Protein 5YLY (pdb70)

Foldseek 3Di:
DAQADQVDWGKWFFADWADPDPFKIKTKTFGPAQAHFNPAFQLWWKKKWDDDPDIDIDIFQFLDHRVGGGITITIDGFFDACPDPVHNRTDDVSVVVVPDDGGDIIIMHDGDAQWGQDDAQKIGGNNDIDGAQEEEEEEEQSQCNSVSSNLCVQQVDPPHQRAYFYEYEYAEPVRDPPVVVVVVSCVVCVVRYDYAYEHADYDPPDPGHYRAAALVNCVVGHDQDDPRYAYEYGYDVCSCVPRNVVNNVVSVDDPPPRYYYD/DDAQADQVDWGKWFFADWADPDPFKIKTKTFGPAQQHFHPAFQLWWKKKWDFDQDPVRHTDIDIDIFHFLDHRVGGGITMTIDGFQDACPDPVHNRGDDVSVVVVPDDGGDIIIMHDGDAQWGQHDAQKIGGNNDIDGAQEEEEEEEQSQCNSVSSNLCVQQVDPPHQRAYFYEYEYQEPVRDPPVVVVVVSCVVCVVRYDYAYEHQDYDPPDPGHYRAAALVNCVVGHDQDDVRYAYEYGYDPCSCVPRNVVNNVVSVDDPPPRYYYD

Nearest PDB structures (foldseek):
  5yly-assembly1_A  TM=1.004E+00  e=1.404E-59  Ulva prolifera
  5yly-assembly2_B  TM=1.003E+00  e=2.169E-58  Ulva prolifera
  7w3o-assembly2_B  TM=9.730E-01  e=1.942E-35  Homo sapiens
  1qx4-assembly1_B  TM=9.289E-01  e=1.158E-34  Rattus norvegicus
  7w3o-assembly5_E  TM=9.374E-01  e=2.714E-33  Homo sapiens

InterPro domains:
  IPR000572 Oxidoreductase, molybdopterin-binding domain [PF00174] (93-272)
  IPR001199 Cytochrome b5-like heme/steroid binding domain [PF00173] (488-558)
  IPR001199 Cytochrome b5-like heme/steroid binding domain [PR00363] (509-519)
  IPR001199 Cytochrome b5-like heme/steroid binding domain [PR00363] (519-533)
  IPR001199 Cytochrome b5-like heme/steroid binding domain [PR00363] (534-541)
  IPR001199 Cytochrome b5-like heme/steroid binding domain [PR00363] (546-558)
  IPR001199 Cytochrome b5-like heme/steroid binding domain [PS50255] (484-559)
  IPR001199 Cytochrome b5-like heme/steroid binding domain [SM01117] (487-559)
  IPR001433 Oxidoreductase FAD/NAD(P)-binding [PF00175] (738-845)
  IPR001709 Flavoprotein pyridine nucleotide cytochrome reductase [PR00371] (518-528)
  IPR001709 Flavoprotein pyridine nucleotide cytochrome reductase [PR00371] (659-666)
  IPR001709 Flavoprotein pyridine nucleotide cytochrome reductase [PR00371] (737-756)
  IPR001709 Flavoprotein pyridine nucleotide cytochrome reductase [PR00371] (775-786)
  IPR005066 Moybdenum cofactor oxidoreductase, dimerisation [PF03404] (301-429)
  IPR008333 Flavoprotein pyridine nucleotide cytochrome reductase-like, FAD-binding domain [PF00970] (607-718)
  IPR008335 Eukaryotic molybdopterin oxidoreductase [PR00407] (59-73)
  IPR008335 Eukaryotic molybdopterin oxidoreductase [PR00407] (81-97)
  IPR008335 Eukaryotic molybdopterin oxidoreductase [PR00407] (133-144)
  IPR008335 Eukaryotic molybdopterin oxidoreductase [PR00407] (144-156)
  IPR008335 Eukaryotic molybdopterin oxidoreductase [PR00407] (159-174)

GO terms:
  GO:0071949 FAD binding (F, IDA)
  GO:0042126 nitrate metabolic process (P, IEP)
  GO:0008940 nitrate reductase activity (F, IDA)
  GO:0071250 cellular response to nitrite (P, IEP)
  GO:0009703 nitrate reductase (NADH) activity (F, EXP)
  GO:0042126 nitrate metabolic process (P, IC)

Solvent-accessible surface area: 26315 Å² total; per-residue (Å²): 125,65,0,8,48,79,181,122,59,37,66,2,70,0,48,2,62,6,127,68,49,139,23,10,3,8,0,9,0,3,18,112,102,118,123,8,56,0,13,2,34,25,4,46,33,0,37,0,61,48,92,43,182,122,78,4,92,104,57,37,9,1,14,16,16,58,123,23,135,8,28,0,10,0,13,5,21,5,114,76,37,133,116,72,124,164,126,76,157,23,18,106,2,8,52,26,0,37,77,8,113,36,40,54,57,2,47,1,55,0,33,51,32,59,2,40,13,49,129,58,17,11,15,75,6,131,202,118,112,47,133,5,151,43,0,0,0,0,0,1,25,70,5,0,11,18,0,19,10,0,0,62,32,0,6,91,48,138,90,4,153,6,56,0,35,0,0,0,7,8,111,29,57,88,38,16,7,18,67,102,61,0,66,56,26,24,175,74,50,84,128,39,3,122,20,40,0,1,0,65,176,61,82,148,74,29,189,67,12,66,26,168,8,72,54,89,5,0,78,139,9,13,22,118,80,96,117,23,3,6,0,0,0,24,20,66,108,78,46,9,134,140,18,0,12,57,16,0,86,137,4,42,6,95,125,46,61,20,1,4,65,58,131,82,65,1,7,50,79,178,120,59,44,67,3,71,0,104,73,68,78,135,86,52,137,24,10,3,24,0,53,0,5,19,111,102,117,112,13,37,0,14,2,35,26,5,46,32,0,38,0,72,53,124,33,100,48,104,156,52,84,130,45,78,4,84,102,57,38,9,1,14,17,15,57,124,27,98,9,54,0,10,1,12,6,20,4,113,76,36,134,115,70,121,163,126,78,142,22,18,100,2,8,53,26,0,37,76,6,116,92,38,54,57,2,62,0,54,0,32,51,33,60,2,40,12,44,127,55,17,11,15,74,6,120,164,85,110,46,130,5,138,40,0,0,0,0,0,3,25,71,5,0,11,17,0,19,11,0,0,61,36,0,0,71,44,35,76,2,94,5,56,0,35,1,0,0,13,9,92,38,52,83,36,18,6,17,69,103,73,0,67,57,23,22,166,41,12,51,83,13,3,121,20,33,0,2,0,55,142,61,78,150,73,31,190,71,13,69,27,164,7,72,54,77,5,0,76,137,12,12,23,121,82,95,110,22,2,5,0,0,0,23,20,72,106,80,31,11,145,135,11,0,15,56,14,0,87,138,2,42,6,97,132,44,71,20,1,4,64,60

Sequence (531 aa):
APFLNPKKQKAAELKEKIKISHDVTLFRFGLEHDEQLLGLPTGKHMMLIRKKVTEVVMMRAYTPTTANETRGHFDLVVKIYKANVHPKFPEGGKFSQILEALEVGDTVEVKGPIGHFHYDRPGHYKNHKLESEVKRRINMIAGGTGLTPMYQVMKAILSNPSDLTEIRLLYANQTEADILLRPELEALAKSHPDRVKIHYTVDRPTPGWKYSSGFIDLDMCERALFRYEPGTISVLCGPPPMLKFACHPNLEKMGFEKGVTSIEFDAPFLNPKKQKAAELKEKIKISHDVTLFRFGLEHDEQLLGLPTGKHMMLIRKKVTNAEGDEEVVMMRAYTPTTANETRGHFDLVVKIYKANVHPKFPEGGKFSQILEALEVGDTVEVKGPIGHHFHYDRPGHYKNHKLESEEVKRRINMIAGGTGLTPMYQVMKAILSNPSDLTEIRLLYANQTEADILLRPELEALAKSHPDRVKIHYTVDRPTPGWKYSSGFIDLDMCERALFRYEPGTISVLCGPPPMLKFACHPNLEKMGFEKGVTSIEF

B-factor: mean 40.68, std 15.58, range [18.7, 134.4]

Organism: Ulva prolifera (NCBI:txid3117)

Secondary structure (DSSP, 8-state):
--S--TT--EEEEEEEEEEEETTEEEEEEE-SSTT------TT-EEEEEEE---EEEEEE--S--TTS-SEEEEEEE---TTTSSS-TT--HHHHHHHH--TT-EEEEEEEE-SEEEEETTEEEETTEEEE-SEEEEEEEGGGHHHHHHHHHHHHT-TT---EEEEEEEESSGGG-SSHHHHHHHHHHSTTTEEEEEEESS--TT--SEESS--HHHHHHHSPPP-TTEEEEEES-HHIIIIIIHHHHHHTT--BTTTEEE-/---S--TTS-EEEEEEEEEEEETTEEEEEEE-SSTT------TT-EEEEEEEEE-TTS-EEEEEEEE--S--TTS-SEEEEEEE---TTTSSS-TT--HHHHHHHH--TT-EEEEEEEE-SEEEEETTEEEETTEEEE-SEEEEEEEGGGHHHHHHHHHHHHT-TT---EEEEEEEESSGGG--SHHHHHHHHHHSTTTEEEEEEESS--TT--SEESS--HHHHHHHSPPP-TTEEEEEES-HHIIIIIIHHHHHHTT--BTTTEEE-

CATH classification: 2.40.30.10 (+1 more: 3.40.50.80)

Radius of gyration: 27.26 Å; Cα contacts (8 Å, |Δi|>4): 1209; chains: 2; bounding box: 74×64×66 Å

Structure (mmCIF, N/CA/C/O backbone):
data_5YLY
#
_entry.id   5YLY
#
_cell.length_a   50.050
_cell.length_b   96.220
_cell.length_c   68.190
_cell.angle_alpha   90.00
_cell.angle_beta   96.72
_cell.angle_gamma   90.00
#
_symmetry.space_group_name_H-M   'P 1 21 1'
#
loop_
_entity.id
_entity.type
_entity.pdbx_description
1 polymer 'Nitrate reductase'
2 non-polymer 'FLAVIN-ADENINE DINUCLEOTIDE'
3 water water
#
loop_
_atom_site.group_PDB
_atom_site.id
_atom_site.type_symbol
_atom_site.label_atom_id
_atom_site.label_alt_id
_atom_site.label_comp_id
_atom_site.label_asym_id
_atom_site.label_entity_id
_atom_site.label_seq_id
_atom_site.pdbx_PDB_ins_code
_atom_site.Cartn_x
_atom_site.Cartn_y
_atom_site.Cartn_z
_atom_site.occupancy
_atom_site.B_iso_or_equiv
_atom_site.auth_seq_id
_atom_site.auth_comp_id
_atom_site.auth_asym_id
_atom_site.auth_atom_id
_atom_site.pdbx_PDB_model_num
ATOM 1 N N . ALA A 1 25 ? -9.331 -24.603 33.692 1.00 49.14 596 ALA A N 1
ATOM 2 C CA . ALA A 1 25 ? -8.891 -23.806 34.838 1.00 47.93 596 ALA A CA 1
ATOM 3 C C . ALA A 1 25 ? -7.903 -22.720 34.368 1.00 49.32 596 ALA A C 1
ATOM 4 O O . ALA A 1 25 ? -6.877 -23.063 33.765 1.00 48.10 596 ALA A O 1
ATOM 6 N N . PRO A 1 26 ? -8.154 -21.427 34.674 1.00 43.94 597 PRO A N 1
ATOM 7 C CA . PRO A 1 26 ? -7.236 -20.380 34.183 1.00 41.63 597 PRO A CA 1
ATOM 8 C C . PRO A 1 26 ? -5.956 -20.275 35.002 1.00 44.49 597 PRO A C 1
ATOM 9 O O . PRO A 1 26 ? -5.916 -20.710 36.153 1.00 47.63 597 PRO A O 1
ATOM 13 N N . PHE A 1 27 ? -4.928 -19.669 34.415 1.00 37.40 598 PHE A N 1
ATOM 14 C CA . PHE A 1 27 ? -3.665 -19.406 35.085 1.00 35.69 598 PHE A CA 1
ATOM 15 C C . PHE A 1 27 ? -3.859 -18.360 36.190 1.00 40.94 598 PHE A C 1
ATOM 16 O O . PHE A 1 27 ? -3.456 -18.608 37.325 1.00 44.85 598 PHE A O 1
ATOM 24 N N . LEU A 1 28 ? -4.474 -17.207 35.872 1.00 35.01 599 LEU A N 1
ATOM 25 C CA . LEU A 1 28 ? -4.663 -16.144 36.858 1.00 34.10 599 LEU A CA 1
ATOM 26 C C . LEU A 1 28 ? -5.601 -16.514 37.996 1.00 39.75 599 LEU A C 1
ATOM 27 O O . LEU A 1 28 ? -6.710 -17.027 37.778 1.00 40.57 599 LEU A O 1
ATOM 32 N N . ASN A 1 29 ? -5.117 -16.268 39.220 1.00 36.51 600 ASN A N 1
ATOM 33 C CA . ASN A 1 29 ? -5.850 -16.536 40.458 1.00 38.46 600 ASN A CA 1
ATOM 34 C C . ASN A 1 29 ? -5.622 -15.318 41.345 1.00 40.77 600 ASN A C 1
ATOM 35 O O . ASN A 1 29 ? -4.489 -15.071 41.756 1.00 39.27 600 ASN A O 1
ATOM 40 N N . PRO A 1 30 ? -6.670 -14.502 41.580 1.00 38.98 601 PRO A N 1
ATOM 41 C CA . PRO A 1 30 ? -6.472 -13.244 42.315 1.00 40.15 601 PRO A CA 1
ATOM 42 C C . PRO A 1 30 ? -5.996 -13.399 43.762 1.00 45.72 601 PRO A C 1
ATOM 43 O O . PRO A 1 30 ? -5.562 -12.414 44.352 1.00 46.44 601 PRO A O 1
ATOM 47 N N . LYS A 1 31 ? -6.023 -14.627 44.302 1.00 41.97 602 LYS A N 1
ATOM 48 C CA . LYS A 1 31 ? -5.613 -14.916 45.677 1.00 44.89 602 LYS A CA 1
ATOM 49 C C . LYS A 1 31 ? -4.182 -15.428 45.719 1.00 50.36 602 LYS A C 1
ATOM 50 O O . LYS A 1 31 ? -3.664 -15.656 46.820 1.00 50.98 602 LYS A O 1
ATOM 56 N N . LYS A 1 32 ? -3.565 -15.687 44.533 1.00 45.40 603 LYS A N 1
ATOM 57 C CA . LYS A 1 32 ? -2.254 -16.312 44.496 1.00 44.34 603 LYS A CA 1
ATOM 58 C C . LYS A 1 32 ? -1.223 -15.624 43.619 1.00 44.06 603 LYS A C 1
ATOM 59 O O . LYS A 1 32 ? -1.558 -15.021 42.593 1.00 40.60 603 LYS A O 1
ATOM 65 N N . GLN A 1 33 ? 0.053 -15.764 44.034 1.00 40.85 604 GLN A N 1
ATOM 66 C CA . GLN A 1 33 ? 1.219 -15.325 43.260 1.00 38.68 604 GLN A CA 1
ATOM 67 C C . GLN A 1 33 ? 1.563 -16.575 42.461 1.00 43.03 604 GLN A C 1
ATOM 68 O O . GLN A 1 33 ? 1.812 -17.638 43.050 1.00 44.21 604 GLN A O 1
ATOM 74 N N . LYS A 1 34 ? 1.483 -16.482 41.130 1.00 37.81 605 LYS A N 1
ATOM 75 C CA . LYS A 1 34 ? 1.746 -17.653 40.296 1.00 37.24 605 LYS A CA 1
ATOM 76 C C . LYS A 1 34 ? 2.979 -17.459 39.470 1.00 37.31 605 LYS A C 1
ATOM 77 O O . LYS A 1 34 ? 3.122 -16.430 38.826 1.00 35.15 605 LYS A O 1
ATOM 83 N N . ALA A 1 35 ? 3.901 -18.410 39.553 1.00 34.81 606 ALA A N 1
ATOM 84 C CA . ALA A 1 35 ? 5.166 -18.315 38.825 1.00 33.58 606 ALA A CA 1
ATOM 85 C C . ALA A 1 35 ? 4.957 -18.436 37.304 1.00 34.62 606 ALA A C 1
ATOM 86 O O . ALA A 1 35 ? 4.126 -19.221 36.856 1.00 34.83 606 ALA A O 1
ATOM 88 N N . ALA A 1 36 ? 5.693 -17.647 36.525 1.00 29.88 607 ALA A N 1
ATOM 89 C CA . ALA A 1 36 ? 5.635 -17.714 35.059 1.00 28.65 607 ALA A CA 1
ATOM 90 C C . ALA A 1 36 ? 7.079 -17.665 34.593 1.00 33.75 607 ALA A C 1
ATOM 91 O O . ALA A 1 36 ? 7.837 -16.800 35.030 1.00 32.41 607 ALA A O 1
ATOM 93 N N . GLU A 1 37 ? 7.454 -18.583 33.704 1.00 30.80 608 GLU A N 1
ATOM 94 C CA . GLU A 1 37 ? 8.816 -18.684 33.218 1.00 29.78 608 GLU A CA 1
ATOM 95 C C . GLU A 1 37 ? 9.016 -17.943 31.917 1.00 28.68 608 GLU A C 1
ATOM 96 O O . GLU A 1 37 ? 8.203 -18.081 31.004 1.00 28.65 608 GLU A O 1
ATOM 102 N N . LEU A 1 38 ? 10.110 -17.199 31.809 1.00 24.81 609 LEU A N 1
ATOM 103 C CA . LEU A 1 38 ? 10.409 -16.475 30.579 1.00 23.96 609 LEU A CA 1
ATOM 104 C C . LEU A 1 38 ? 10.799 -17.470 29.483 1.00 26.02 609 LEU A C 1
ATOM 105 O O . LEU A 1 38 ? 11.753 -18.233 29.650 1.00 26.78 609 LEU A O 1
ATOM 110 N N . LYS A 1 39 ? 10.051 -17.455 28.369 1.00 22.86 610 LYS A N 1
ATOM 111 C CA . LYS A 1 39 ? 10.256 -18.337 27.212 1.00 23.01 610 LYS A CA 1
ATOM 112 C C . LYS A 1 39 ? 11.027 -17.670 26.074 1.00 25.27 610 LYS A C 1
ATOM 113 O O . LYS A 1 39 ? 11.775 -18.348 25.389 1.00 24.82 610 LYS A O 1
ATOM 119 N N . GLU A 1 40 ? 10.830 -16.351 25.850 1.00 23.48 611 GLU A N 1
ATOM 120 C CA . GLU A 1 40 ? 11.534 -15.600 24.810 1.00 21.64 611 GLU A CA 1
ATOM 121 C C . GLU A 1 40 ? 11.637 -14.177 25.251 1.00 23.41 611 GLU A C 1
ATOM 122 O O . GLU A 1 40 ? 10.733 -13.707 25.917 1.00 22.14 611 GLU A O 1
ATOM 128 N N . LYS A 1 41 ? 12.709 -13.478 24.830 1.00 21.82 612 LYS A N 1
ATOM 129 C CA . LYS A 1 41 ? 12.898 -12.053 25.153 1.00 22.41 612 LYS A CA 1
ATOM 130 C C . LYS A 1 41 ? 13.308 -11.444 23.829 1.00 24.26 612 LYS A C 1
ATOM 131 O O . LYS A 1 41 ? 14.391 -11.746 23.319 1.00 22.28 612 LYS A O 1
ATOM 137 N N . ILE A 1 42 ? 12.384 -10.695 23.191 1.00 21.44 613 ILE A N 1
ATOM 138 C CA . ILE A 1 42 ? 12.598 -10.212 21.828 1.00 21.24 613 ILE A CA 1
ATOM 139 C C . ILE A 1 42 ? 12.579 -8.679 21.718 1.00 25.44 613 ILE A C 1
ATOM 140 O O . ILE A 1 42 ? 11.593 -8.071 22.094 1.00 23.81 613 ILE A O 1
ATOM 145 N N . LYS A 1 43 ? 13.644 -8.089 21.217 1.00 25.83 614 LYS A N 1
ATOM 146 C CA . LYS A 1 43 ? 13.695 -6.631 21.085 1.00 25.62 614 LYS A CA 1
ATOM 147 C C . LYS A 1 43 ? 12.708 -6.138 20.046 1.00 29.08 614 LYS A C 1
ATOM 148 O O . LYS A 1 43 ? 12.671 -6.659 18.929 1.00 28.79 614 LYS A O 1
ATOM 154 N N . ILE A 1 44 ? 11.932 -5.113 20.406 1.00 25.85 615 ILE A N 1
ATOM 155 C CA . ILE A 1 44 ? 11.043 -4.457 19.439 1.00 25.54 615 ILE A CA 1
ATOM 156 C C . ILE A 1 44 ? 11.818 -3.267 18.889 1.00 30.05 615 ILE A C 1
ATOM 157 O O . ILE A 1 44 ? 11.818 -2.990 17.686 1.00 30.63 615 ILE A O 1
ATOM 162 N N . SER A 1 45 ? 12.449 -2.550 19.792 1.00 29.53 616 SER A N 1
ATOM 163 C CA . SER A 1 45 ? 13.306 -1.427 19.435 1.00 30.72 616 SER A CA 1
ATOM 164 C C . SER A 1 45 ? 14.390 -1.324 20.488 1.00 34.40 616 SER A C 1
ATOM 165 O O . SER A 1 45 ? 14.433 -2.183 21.377 1.00 31.76 616 SER A O 1
ATOM 168 N N . HIS A 1 46 ? 15.304 -0.324 20.384 1.00 33.27 617 HIS A N 1
ATOM 169 C CA . HIS A 1 46 ? 16.432 -0.201 21.314 1.00 34.27 617 HIS A CA 1
ATOM 170 C C . HIS A 1 46 ? 16.014 -0.166 22.786 1.00 36.12 617 HIS A C 1
ATOM 171 O O . HIS A 1 46 ? 16.772 -0.651 23.611 1.00 36.94 617 HIS A O 1
ATOM 178 N N . ASP A 1 47 ? 14.820 0.377 23.115 1.00 30.71 618 ASP A N 1
ATOM 179 C CA . ASP A 1 47 ? 14.376 0.450 24.513 1.00 28.60 618 ASP A CA 1
ATOM 180 C C . ASP A 1 47 ? 12.990 -0.127 24.759 1.00 28.65 618 ASP A C 1
ATOM 181 O O . ASP A 1 47 ? 12.360 0.226 25.768 1.00 27.73 618 ASP A O 1
ATOM 186 N N . VAL A 1 48 ? 12.483 -0.983 23.829 1.00 24.23 619 VAL A N 1
ATOM 187 C CA . VAL A 1 48 ? 11.204 -1.673 23.999 1.00 21.72 619 VAL A CA 1
ATOM 188 C C . VAL A 1 48 ? 11.480 -3.153 23.780 1.00 26.41 619 VAL A C 1
ATOM 189 O O . VAL A 1 48 ? 12.057 -3.523 22.746 1.00 25.73 619 VAL A O 1
ATOM 193 N N . THR A 1 49 ? 11.109 -3.980 24.765 1.00 22.60 620 THR A N 1
ATOM 194 C CA . THR A 1 49 ? 11.296 -5.429 24.685 1.00 21.36 620 THR A CA 1
ATOM 195 C C . THR A 1 49 ? 10.003 -6.152 24.881 1.00 23.90 620 THR A C 1
ATOM 196 O O . THR A 1 49 ? 9.187 -5.756 25.732 1.00 24.29 620 THR A O 1
ATOM 200 N N . LEU A 1 50 ? 9.816 -7.254 24.114 1.00 21.85 621 LEU A N 1
ATOM 201 C CA . LEU A 1 50 ? 8.663 -8.143 24.296 1.00 20.72 621 LEU A CA 1
ATOM 202 C C . LEU A 1 50 ? 9.152 -9.327 25.126 1.00 24.56 621 LEU A C 1
ATOM 203 O O . LEU A 1 50 ? 10.174 -9.947 24.792 1.00 23.75 621 LEU A O 1
ATOM 208 N N . PHE A 1 51 ? 8.459 -9.603 26.234 1.00 20.88 622 PHE A N 1
ATOM 209 C CA . PHE A 1 51 ? 8.788 -10.721 27.113 1.00 20.86 622 PHE A CA 1
ATOM 210 C C . PHE A 1 51 ? 7.679 -11.738 26.946 1.00 24.53 622 PHE A C 1
ATOM 211 O O . PHE A 1 51 ? 6.515 -11.413 27.185 1.00 22.62 622 PHE A O 1
ATOM 219 N N . ARG A 1 52 ? 8.033 -12.967 26.548 1.00 20.19 623 ARG A N 1
ATOM 220 C CA . ARG A 1 52 ? 7.019 -13.992 26.360 1.00 20.43 623 ARG A CA 1
ATOM 221 C C . ARG A 1 52 ? 7.122 -14.951 27.510 1.00 25.01 623 ARG A C 1
ATOM 222 O O . ARG A 1 52 ? 8.138 -15.637 27.640 1.00 25.14 623 ARG A O 1
ATOM 230 N N . PHE A 1 53 ? 6.100 -14.975 28.374 1.00 23.27 624 PHE A N 1
ATOM 231 C CA . PHE A 1 53 ? 6.091 -15.794 29.579 1.00 21.89 624 PHE A CA 1
ATOM 232 C C . PHE A 1 53 ? 5.186 -16.974 29.408 1.00 26.67 624 PHE A C 1
ATOM 233 O O . PHE A 1 53 ? 4.042 -16.819 28.987 1.00 24.81 624 PHE A O 1
ATOM 241 N N . GLY A 1 54 ? 5.678 -18.143 29.793 1.00 26.60 625 GLY A N 1
ATOM 242 C CA . GLY A 1 54 ? 4.869 -19.352 29.707 1.00 26.78 625 GLY A CA 1
ATOM 243 C C . GLY A 1 54 ? 3.928 -19.482 30.880 1.00 31.81 625 GLY A C 1
ATOM 244 O O . GLY A 1 54 ? 4.214 -18.989 31.973 1.00 31.73 625 GLY A O 1
ATOM 245 N N . LEU A 1 55 ? 2.775 -20.107 30.646 1.00 27.55 626 LEU A N 1
ATOM 246 C CA 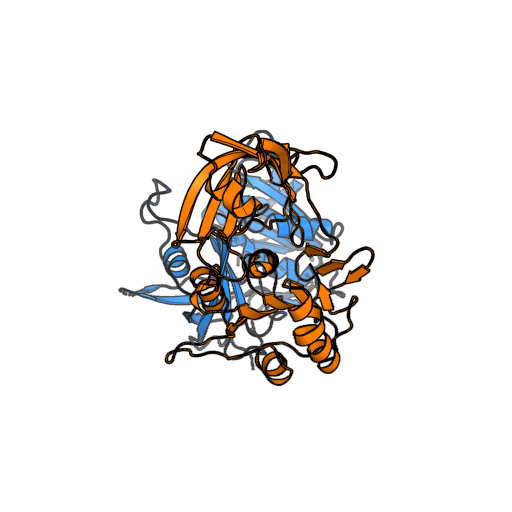. LEU A 1 55 ? 1.814 -20.419 31.706 1.00 28.07 626 LEU A CA 1
ATOM 247 C C . LEU A 1 55 ? 2.204 -21.781 32.312 1.00 33.12 626 LEU A C 1
ATOM 248 O O . LEU A 1 55 ? 3.326 -22.217 32.083 1.00 35.17 626 LEU A O 1
ATOM 253 N N . GLU A 1 56 ? 1.332 -22.425 33.110 1.00 31.91 627 GLU A N 1
ATOM 254 C CA . GLU A 1 56 ? 1.671 -23.704 33.757 1.00 34.55 627 GLU A CA 1
ATOM 255 C C . GLU A 1 56 ? 1.843 -24.818 32.732 1.00 41.50 627 GLU A C 1
ATOM 256 O O . GLU A 1 56 ? 2.621 -25.735 32.952 1.00 42.59 627 GLU A O 1
ATOM 262 N N . HIS A 1 57 ? 1.121 -24.713 31.597 1.00 37.28 628 HIS A N 1
ATOM 263 C CA . HIS A 1 57 ? 1.160 -25.659 30.487 1.00 35.95 628 HIS A CA 1
ATOM 264 C C . HIS A 1 57 ? 0.802 -24.932 29.200 1.00 37.98 628 HIS A C 1
ATOM 265 O O . HIS A 1 57 ? 0.163 -23.867 29.243 1.00 34.07 628 HIS A O 1
ATOM 272 N N . ASP A 1 58 ? 1.251 -25.445 28.065 1.00 37.06 629 ASP A N 1
ATOM 273 C CA . ASP A 1 58 ? 1.111 -24.697 26.814 1.00 36.54 629 ASP A CA 1
ATOM 274 C C . ASP A 1 58 ? -0.335 -24.625 26.232 1.00 40.81 629 ASP A C 1
ATOM 275 O O . ASP A 1 58 ? -0.529 -23.998 25.189 1.00 39.45 629 ASP A O 1
ATOM 280 N N . GLU A 1 59 ? -1.341 -25.204 26.911 1.00 40.65 630 GLU A N 1
ATOM 281 C CA . GLU A 1 59 ? -2.727 -25.078 26.434 1.00 39.14 630 GLU A CA 1
ATOM 282 C C . GLU A 1 59 ? -3.592 -24.281 27.436 1.00 39.72 630 GLU A C 1
ATOM 283 O O . GLU A 1 59 ? -4.812 -24.176 27.273 1.00 40.41 630 GLU A O 1
ATOM 289 N N . GLN A 1 60 ? -2.957 -23.707 28.457 1.00 33.86 631 GLN A N 1
ATOM 290 C CA . GLN A 1 60 ? -3.675 -23.055 29.544 1.00 33.02 631 GLN A CA 1
ATOM 291 C C . GLN A 1 60 ? -4.238 -21.711 29.173 1.00 34.88 631 GLN A C 1
ATOM 292 O O . GLN A 1 60 ? -3.604 -20.937 28.473 1.00 33.14 631 GLN A O 1
ATOM 298 N N . LEU A 1 61 ? -5.475 -21.477 29.623 1.00 34.60 632 LEU A N 1
ATOM 299 C CA . LEU A 1 61 ? -6.182 -20.211 29.446 1.00 34.64 632 LEU A CA 1
ATOM 300 C C . LEU A 1 61 ? -5.538 -19.205 30.406 1.00 33.58 632 LEU A C 1
ATOM 301 O O . LEU A 1 61 ? -5.284 -19.538 31.567 1.00 33.17 632 LEU A O 1
ATOM 306 N N . LEU A 1 62 ? -5.291 -17.975 29.939 1.00 29.30 633 LEU A N 1
ATOM 307 C CA . LEU A 1 62 ? -4.728 -16.953 30.817 1.00 28.11 633 LEU A CA 1
ATOM 308 C C . LEU A 1 62 ? -5.715 -16.579 31.926 1.00 31.10 633 LEU A C 1
ATOM 309 O O . LEU A 1 62 ? -5.317 -16.523 33.081 1.00 31.63 633 LEU A O 1
ATOM 314 N N . GLY A 1 63 ? -6.959 -16.301 31.557 1.00 29.03 634 GLY A N 1
ATOM 315 C CA . GLY A 1 63 ? -8.012 -15.930 32.500 1.00 30.09 634 GLY A CA 1
ATOM 316 C C . GLY A 1 63 ? -7.964 -14.466 32.877 1.00 33.02 634 GLY A C 1
ATOM 317 O O . GLY A 1 63 ? -8.128 -14.120 34.053 1.00 32.98 634 GLY A O 1
ATOM 318 N N . LEU A 1 64 ? -7.725 -13.607 31.880 1.00 29.14 635 LEU A N 1
ATOM 319 C CA . LEU A 1 64 ? -7.645 -12.163 32.057 1.00 26.99 635 LEU A CA 1
ATOM 320 C C . LEU A 1 64 ? -8.831 -11.538 31.329 1.00 31.40 635 LEU A C 1
ATOM 321 O O . LEU A 1 64 ? -8.794 -11.419 30.094 1.00 29.21 635 LEU A O 1
ATOM 326 N N . PRO A 1 65 ? -9.877 -11.102 32.053 1.00 28.49 636 PRO A N 1
ATOM 327 C CA . PRO A 1 65 ? -11.013 -10.452 31.379 1.00 27.74 636 PRO A CA 1
ATOM 328 C C . PRO A 1 65 ? -10.608 -9.120 30.746 1.00 30.72 636 PRO A C 1
ATOM 329 O O . PRO A 1 65 ? -9.687 -8.449 31.218 1.00 29.51 636 PRO A O 1
ATOM 333 N N . THR A 1 66 ? -11.295 -8.752 29.655 1.00 27.09 637 THR A N 1
ATOM 334 C CA . THR A 1 66 ? -11.015 -7.506 28.933 1.00 26.00 637 THR A CA 1
ATOM 335 C C . THR A 1 66 ? -11.312 -6.339 29.856 1.00 29.42 637 THR A C 1
ATOM 336 O O . THR A 1 66 ? -12.410 -6.266 30.380 1.00 31.34 637 THR A O 1
ATOM 340 N N . GLY A 1 67 ? -10.339 -5.435 30.001 1.00 27.44 638 GLY A N 1
ATOM 341 C CA . GLY A 1 67 ? -10.450 -4.286 30.902 1.00 28.17 638 GLY A CA 1
ATOM 342 C C . GLY A 1 67 ? -9.617 -4.447 32.166 1.00 30.76 638 GLY A C 1
ATOM 343 O O . GLY A 1 67 ? -9.383 -3.473 32.894 1.00 30.46 638 GLY A O 1
ATOM 344 N N . LYS A 1 68 ? -9.118 -5.675 32.407 1.00 25.18 639 LYS A N 1
ATOM 345 C CA . LYS A 1 68 ? -8.306 -6.003 33.568 1.00 26.25 639 LYS A CA 1
ATOM 346 C C . LYS A 1 68 ? -6.810 -6.196 33.224 1.00 29.38 639 LYS A C 1
ATOM 347 O O . LYS A 1 68 ? -6.427 -6.381 32.056 1.00 28.22 639 LYS A O 1
ATOM 353 N N . HIS A 1 69 ? -5.962 -6.129 34.263 1.00 27.51 640 HIS A N 1
ATOM 354 C CA . HIS A 1 69 ? -4.499 -6.271 34.097 1.00 26.42 640 HIS A CA 1
ATOM 355 C C . HIS A 1 69 ? -3.947 -7.228 35.176 1.00 30.08 640 HIS A C 1
ATOM 356 O O . HIS A 1 69 ? -4.719 -7.835 35.925 1.00 29.62 640 HIS A O 1
ATOM 363 N N . MET A 1 70 ? -2.616 -7.341 35.266 1.00 28.16 641 MET A N 1
ATOM 364 C CA A MET A 1 70 ? -1.960 -8.231 36.229 0.50 28.48 641 MET A CA 1
ATOM 365 C CA B MET A 1 70 ? -1.993 -8.203 36.270 0.50 27.97 641 MET A CA 1
ATOM 366 C C . MET A 1 70 ? -0.864 -7.496 36.977 1.00 31.81 641 MET A C 1
ATOM 367 O O . MET A 1 70 ? -0.350 -6.494 36.481 1.00 30.19 641 MET A O 1
ATOM 376 N N . LEU A 1 71 ? -0.476 -8.018 38.133 1.00 28.88 642 LEU A N 1
ATOM 377 C CA . LEU A 1 71 ? 0.644 -7.451 38.865 1.00 28.53 642 LEU A CA 1
ATOM 378 C C . LEU A 1 71 ? 1.771 -8.442 38.694 1.00 31.16 642 LEU A C 1
ATOM 379 O O . LEU A 1 71 ? 1.594 -9.652 38.886 1.00 30.82 642 LEU A O 1
ATOM 384 N N . ILE A 1 72 ? 2.915 -7.952 38.279 1.00 25.96 643 ILE A N 1
ATOM 385 C CA . ILE A 1 72 ? 4.057 -8.830 38.071 1.00 27.37 643 ILE A CA 1
ATOM 386 C C . ILE A 1 72 ? 5.124 -8.441 39.069 1.00 30.88 643 ILE A C 1
ATOM 387 O O . ILE A 1 72 ? 5.376 -7.248 39.250 1.00 30.32 643 ILE A O 1
ATOM 392 N N . ARG A 1 73 ? 5.734 -9.438 39.702 1.00 29.80 644 ARG A N 1
ATOM 393 C CA . ARG A 1 73 ? 6.749 -9.143 40.718 1.00 31.18 644 ARG A CA 1
ATOM 394 C C . ARG A 1 73 ? 7.923 -10.085 40.678 1.00 34.93 644 ARG A C 1
ATOM 395 O O . ARG A 1 73 ? 7.822 -11.198 40.145 1.00 34.34 644 ARG A O 1
ATOM 403 N N . LYS A 1 74 ? 9.033 -9.655 41.309 1.00 32.33 645 LYS A N 1
ATOM 404 C CA . LYS A 1 74 ? 10.209 -10.481 41.456 1.00 32.48 645 LYS A CA 1
ATOM 405 C C . LYS A 1 74 ? 10.992 -10.045 42.680 1.00 38.34 645 LYS A C 1
ATOM 406 O O . LYS A 1 74 ? 11.123 -8.845 42.951 1.00 37.44 645 LYS A O 1
ATOM 412 N N . LYS A 1 75 ? 11.523 -11.038 43.387 1.00 37.23 646 LYS A N 1
ATOM 413 C CA . LYS A 1 75 ? 12.396 -10.835 44.550 1.00 39.78 646 LYS A CA 1
ATOM 414 C C . LYS A 1 75 ? 13.816 -10.747 43.985 1.00 45.08 646 LYS A C 1
ATOM 415 O O . LYS A 1 75 ? 14.272 -11.677 43.302 1.00 46.22 646 LYS A O 1
ATOM 421 N N . VAL A 1 76 ? 14.489 -9.607 44.189 1.00 40.74 647 VAL A N 1
ATOM 422 C CA . VAL A 1 76 ? 15.858 -9.371 43.693 1.00 40.73 647 VAL A CA 1
ATOM 423 C C . VAL A 1 76 ? 16.772 -8.923 44.846 1.00 47.70 647 VAL A C 1
ATOM 424 O O . VAL A 1 76 ? 16.279 -8.624 45.937 1.00 50.01 647 VAL A O 1
ATOM 428 N N . THR A 1 77 ? 18.078 -8.808 44.571 1.00 45.62 648 THR A N 1
ATOM 429 C CA . THR A 1 77 ? 19.042 -8.287 45.546 1.00 47.87 648 THR A CA 1
ATOM 430 C C . THR A 1 77 ? 19.290 -6.811 45.212 1.00 77.25 648 THR A C 1
ATOM 431 O O . THR A 1 77 ? 19.760 -6.501 44.121 1.00 53.06 648 THR A O 1
ATOM 435 N N . GLU A 1 84 ? 14.710 -7.703 48.046 1.00 51.30 655 GLU A N 1
ATOM 436 C CA . GLU A 1 84 ? 13.687 -6.694 47.833 1.00 49.35 655 GLU A CA 1
ATOM 437 C C . GLU A 1 84 ? 12.692 -7.250 46.836 1.00 49.61 655 GLU A C 1
ATOM 438 O O . GLU A 1 84 ? 13.096 -7.783 45.801 1.00 47.02 655 GLU A O 1
ATOM 444 N N . VAL A 1 85 ? 11.400 -7.141 47.151 1.00 45.72 656 VAL A N 1
ATOM 445 C CA . VAL A 1 85 ? 10.334 -7.577 46.235 1.00 43.68 656 VAL A CA 1
ATOM 446 C C . VAL A 1 85 ? 9.884 -6.323 45.486 1.00 44.92 656 VAL A C 1
ATOM 447 O O . VAL A 1 85 ? 9.560 -5.319 46.128 1.00 45.37 656 VAL A O 1
ATOM 451 N N . VAL A 1 86 ? 9.902 -6.361 44.130 1.00 37.66 657 VAL A N 1
ATOM 452 C CA . VAL A 1 86 ? 9.525 -5.219 43.294 1.00 36.46 657 VAL A CA 1
ATOM 453 C C . VAL A 1 86 ? 8.360 -5.694 42.441 1.00 37.70 657 VAL A C 1
ATOM 454 O O . VAL A 1 86 ? 8.439 -6.781 41.865 1.00 33.66 657 VAL A O 1
ATOM 458 N N . MET A 1 87 ? 7.294 -4.894 42.392 1.00 35.47 658 MET A N 1
ATOM 459 C CA A MET A 1 87 ? 6.043 -5.231 41.710 0.50 34.14 658 MET A CA 1
ATOM 460 C CA B MET A 1 87 ? 6.107 -5.238 41.613 0.50 33.63 658 MET A CA 1
ATOM 461 C C . MET A 1 87 ? 5.543 -4.045 40.884 1.00 36.10 658 MET A C 1
ATOM 462 O O . MET A 1 87 ? 5.616 -2.906 41.372 1.00 35.88 658 MET A O 1
ATOM 471 N N . ARG A 1 88 ? 4.993 -4.315 39.666 1.00 31.00 659 ARG A N 1
ATOM 472 C CA . ARG A 1 88 ? 4.395 -3.297 38.803 1.00 30.62 659 ARG A CA 1
ATOM 473 C C . ARG A 1 88 ? 3.217 -3.914 38.065 1.00 31.80 659 ARG A C 1
ATOM 474 O O . ARG A 1 88 ? 3.210 -5.133 37.839 1.00 29.70 659 ARG A O 1
ATOM 482 N N . ALA A 1 89 ? 2.256 -3.072 37.661 1.00 29.52 660 ALA A N 1
ATOM 483 C CA . ALA A 1 89 ? 1.101 -3.475 36.866 1.00 29.12 660 ALA A CA 1
ATOM 484 C C . ALA A 1 89 ? 1.474 -3.568 35.380 1.00 30.12 660 ALA A C 1
ATOM 485 O O . ALA A 1 89 ? 2.217 -2.730 34.895 1.00 29.00 660 ALA A O 1
ATOM 487 N N . TYR A 1 90 ? 0.941 -4.569 34.661 1.00 25.64 661 TYR A N 1
ATOM 488 C CA . TYR A 1 90 ? 1.139 -4.717 33.204 1.00 22.91 661 TYR A CA 1
ATOM 489 C C . TYR A 1 90 ? -0.125 -5.253 32.579 1.00 26.61 661 TYR A C 1
ATOM 490 O O . TYR A 1 90 ? -0.805 -6.120 33.157 1.00 27.58 661 TYR A O 1
ATOM 499 N N . THR A 1 91 ? -0.429 -4.746 31.398 1.00 23.33 662 THR A N 1
ATOM 500 C CA . THR A 1 91 ? -1.503 -5.299 30.582 1.00 21.71 662 THR A CA 1
ATOM 501 C C . THR A 1 91 ? -0.783 -5.988 29.440 1.00 24.31 662 THR A C 1
ATOM 502 O O . THR A 1 91 ? -0.176 -5.324 28.583 1.00 22.17 662 THR A O 1
ATOM 506 N N . PRO A 1 92 ? -0.841 -7.325 29.377 1.00 22.61 663 PRO A N 1
ATOM 507 C CA . PRO A 1 92 ? -0.152 -8.020 28.262 1.00 21.65 663 PRO A CA 1
ATOM 508 C C . PRO A 1 92 ? -0.746 -7.639 26.916 1.00 24.50 663 PRO A C 1
ATOM 509 O O . PRO A 1 92 ? -1.893 -7.176 26.841 1.00 23.45 663 PRO A O 1
ATOM 513 N N . THR A 1 93 ? 0.042 -7.822 25.841 1.00 21.67 664 THR A N 1
ATOM 514 C CA . THR A 1 93 ? -0.464 -7.547 24.499 1.00 21.26 664 THR A CA 1
ATOM 515 C C . THR A 1 93 ? -1.172 -8.774 23.913 1.00 24.69 664 THR A C 1
ATOM 516 O O . THR A 1 93 ? -1.561 -8.774 22.735 1.00 23.62 664 THR A O 1
ATOM 520 N N . THR A 1 94 ? -1.296 -9.832 24.716 1.00 24.30 665 THR A N 1
ATOM 521 C CA . THR A 1 94 ? -2.077 -11.020 24.385 1.00 24.16 665 THR A CA 1
ATOM 522 C C . THR A 1 94 ? -3.122 -11.113 25.506 1.00 28.08 665 THR A C 1
ATOM 523 O O . THR A 1 94 ? -2.943 -10.515 26.580 1.00 27.97 665 THR A O 1
ATOM 527 N N . ALA A 1 95 ? -4.191 -11.857 25.285 1.00 27.46 666 ALA A N 1
ATOM 528 C CA . ALA A 1 95 ? -5.181 -12.049 26.359 1.00 28.54 666 ALA A CA 1
ATOM 529 C C . ALA A 1 95 ? -5.724 -13.497 26.270 1.00 32.09 666 ALA A C 1
ATOM 530 O O . ALA A 1 95 ? -4.946 -14.392 25.881 1.00 29.31 666 ALA A O 1
ATOM 532 N N . ASN A 1 96 ? -7.024 -13.737 26.551 1.00 29.84 667 ASN A N 1
ATOM 533 C CA . ASN A 1 96 ? -7.552 -15.112 26.578 1.00 29.64 667 ASN A CA 1
ATOM 534 C C . ASN A 1 96 ? -7.479 -15.863 25.257 1.00 33.20 667 ASN A C 1
ATOM 535 O O . ASN A 1 96 ? -7.425 -17.093 25.271 1.00 33.52 667 ASN A O 1
ATOM 540 N N . GLU A 1 97 ? -7.435 -15.147 24.132 1.00 29.91 668 GLU A N 1
ATOM 541 C CA . GLU A 1 97 ? -7.338 -15.771 22.801 1.00 31.36 668 GLU A CA 1
ATOM 542 C C . GLU A 1 97 ? -6.022 -16.561 22.602 1.00 34.78 668 GLU A C 1
ATOM 543 O O . GLU A 1 97 ? -5.938 -17.398 21.702 1.00 36.31 668 GLU A O 1
ATOM 549 N N . THR A 1 98 ? -4.986 -16.239 23.392 1.00 27.93 669 THR A N 1
ATOM 550 C CA . THR A 1 98 ? -3.668 -16.871 23.274 1.00 26.55 669 THR A CA 1
ATOM 551 C C . THR A 1 98 ? -3.457 -17.807 24.468 1.00 32.44 669 THR A C 1
ATOM 552 O O . THR A 1 98 ? -3.256 -17.342 25.588 1.00 31.65 669 THR A O 1
ATOM 556 N N . ARG A 1 99 ? -3.443 -19.104 24.203 1.00 30.16 670 ARG A N 1
ATOM 557 C CA . ARG A 1 99 ? -3.223 -20.096 25.244 1.00 30.91 670 ARG A CA 1
ATOM 558 C C . ARG A 1 99 ? -1.735 -20.421 25.433 1.00 32.77 670 ARG A C 1
ATOM 559 O O . ARG A 1 99 ? -0.948 -20.349 24.487 1.00 32.09 670 ARG A O 1
ATOM 567 N N . GLY A 1 100 ? -1.390 -20.796 26.655 1.00 30.61 671 GLY A N 1
ATOM 568 C CA . GLY A 1 100 ? -0.071 -21.276 27.011 1.00 28.74 671 GLY A CA 1
ATOM 569 C C . GLY A 1 100 ? 0.996 -20.247 27.271 1.00 29.52 671 GLY A C 1
ATOM 570 O O . GLY A 1 100 ? 2.051 -20.608 27.784 1.00 29.84 671 GLY A O 1
ATOM 571 N N . HIS A 1 101 ? 0.734 -18.955 26.964 1.00 24.61 672 HIS A N 1
ATOM 572 C CA . HIS A 1 101 ? 1.714 -17.915 27.240 1.00 23.23 672 HIS A CA 1
ATOM 573 C C . HIS A 1 101 ? 1.022 -16.569 27.199 1.00 23.33 672 HIS A C 1
ATOM 574 O O . HIS A 1 101 ? -0.094 -16.468 26.691 1.00 24.52 672 HIS A O 1
ATOM 581 N N . PHE A 1 102 ? 1.703 -15.533 27.673 1.00 21.65 673 PHE A N 1
ATOM 582 C CA . PHE A 1 102 ? 1.294 -14.143 27.496 1.00 20.73 673 PHE A CA 1
ATOM 583 C C . PHE A 1 102 ? 2.523 -13.355 27.097 1.00 24.32 673 PHE A C 1
ATOM 584 O O . PHE A 1 102 ? 3.663 -13.711 27.470 1.00 24.01 673 PHE A O 1
ATOM 592 N N . ASP A 1 103 ? 2.285 -12.260 26.389 1.00 21.88 674 ASP A N 1
ATOM 593 C CA . ASP A 1 103 ? 3.365 -11.389 25.935 1.00 20.20 674 ASP A CA 1
ATOM 594 C C . ASP A 1 103 ? 3.242 -10.069 26.634 1.00 22.80 674 ASP A C 1
ATOM 595 O O . ASP A 1 103 ? 2.153 -9.522 26.651 1.00 21.16 674 ASP A O 1
ATOM 600 N N . LEU A 1 104 ? 4.362 -9.509 27.105 1.00 21.84 675 LEU A N 1
ATOM 601 C CA . LEU A 1 104 ? 4.362 -8.181 27.704 1.00 22.35 675 LEU A CA 1
ATOM 602 C C . LEU A 1 104 ? 5.209 -7.329 26.793 1.00 25.90 675 LEU A C 1
ATOM 603 O O . LEU A 1 104 ? 6.322 -7.732 26.461 1.00 26.09 675 LEU A O 1
ATOM 608 N N . VAL A 1 105 ? 4.729 -6.135 26.448 1.00 22.07 676 VAL A N 1
ATOM 609 C CA . VAL A 1 105 ? 5.554 -5.182 25.697 1.00 22.57 676 VAL A CA 1
ATOM 610 C C . VAL A 1 105 ? 5.922 -4.133 26.728 1.00 25.66 676 VAL A C 1
ATOM 611 O O . VAL A 1 105 ? 5.036 -3.513 27.319 1.00 24.10 676 VAL A O 1
ATOM 615 N N . VAL A 1 106 ? 7.234 -3.994 27.016 1.00 22.63 677 VAL A N 1
ATOM 616 C CA . VAL A 1 106 ? 7.705 -3.153 28.096 1.00 23.37 677 VAL A CA 1
ATOM 617 C C . VAL A 1 106 ? 8.688 -2.092 27.616 1.00 24.58 677 VAL A C 1
ATOM 618 O O . VAL A 1 106 ? 9.686 -2.404 26.969 1.00 23.68 677 VAL A O 1
ATOM 622 N N . LYS A 1 107 ? 8.421 -0.843 27.988 1.00 23.37 678 LYS A N 1
ATOM 623 C CA . LYS A 1 107 ? 9.359 0.261 27.746 1.00 23.88 678 LYS A CA 1
ATOM 624 C C . LYS A 1 107 ? 10.451 0.155 28.841 1.00 29.18 678 LYS A C 1
ATOM 625 O O . LYS A 1 107 ? 10.139 0.189 30.040 1.00 28.94 678 LYS A O 1
ATOM 631 N N . ILE A 1 108 ? 11.721 0.015 28.437 1.00 26.20 679 ILE A N 1
ATOM 632 C CA . ILE A 1 108 ? 12.836 -0.106 29.389 1.00 28.40 679 ILE A CA 1
ATOM 633 C C . ILE A 1 108 ? 13.378 1.268 29.716 1.00 34.71 679 ILE A C 1
ATOM 634 O O . ILE A 1 108 ? 13.843 1.975 28.825 1.00 34.45 679 ILE A O 1
ATOM 639 N N . TYR A 1 109 ? 13.275 1.667 30.992 1.00 33.51 680 TYR A N 1
ATOM 640 C CA . TYR A 1 109 ? 13.761 2.970 31.462 1.00 35.74 680 TYR A CA 1
ATOM 641 C C . TYR A 1 109 ? 15.150 2.741 31.971 1.00 39.79 680 TYR A C 1
ATOM 642 O O . TYR A 1 109 ? 15.358 2.316 33.113 1.00 36.43 680 TYR A O 1
ATOM 651 N N . LYS A 1 110 ? 16.110 2.927 31.065 1.00 39.04 681 LYS A N 1
ATOM 652 C CA . LYS A 1 110 ? 17.505 2.661 31.332 1.00 40.77 681 LYS A CA 1
ATOM 653 C C . LYS A 1 110 ? 18.162 3.732 32.168 1.00 47.77 681 LYS A C 1
ATOM 654 O O . LYS A 1 110 ? 17.758 4.896 32.139 1.00 46.41 681 LYS A O 1
ATOM 660 N N . ALA A 1 111 ? 19.162 3.316 32.948 1.00 47.29 682 ALA A N 1
ATOM 661 C CA . ALA A 1 111 ? 19.945 4.197 33.797 1.00 49.83 682 ALA A CA 1
ATOM 662 C C . ALA A 1 111 ? 20.922 5.002 32.935 1.00 56.77 682 ALA A C 1
ATOM 663 O O . ALA A 1 111 ? 21.322 4.537 31.862 1.00 55.34 682 ALA A O 1
ATOM 665 N N . ASN A 1 112 ? 21.267 6.220 33.398 1.00 56.74 683 ASN A N 1
ATOM 666 C CA . ASN A 1 112 ? 22.231 7.152 32.795 1.00 59.50 683 ASN A CA 1
ATOM 667 C C . ASN A 1 112 ? 21.872 7.553 31.346 1.00 64.35 683 ASN A C 1
ATOM 668 O O . ASN A 1 112 ? 22.751 7.674 30.481 1.00 64.81 683 ASN A O 1
ATOM 673 N N . VAL A 1 113 ? 20.572 7.764 31.093 1.00 59.94 684 VAL A N 1
ATOM 674 C CA . VAL A 1 113 ? 20.071 8.191 29.784 1.00 60.10 684 VAL A CA 1
ATOM 675 C C . VAL A 1 113 ? 19.414 9.558 29.981 1.00 67.81 684 VAL A C 1
ATOM 676 O O . VAL A 1 113 ? 19.833 10.547 29.372 1.00 68.08 684 VAL A O 1
ATOM 680 N N . HIS A 1 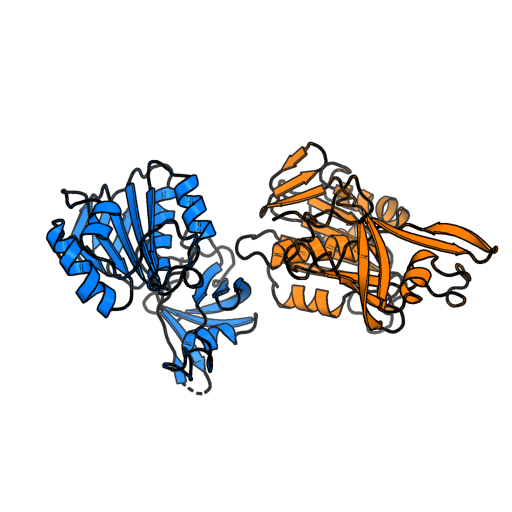114 ? 18.415 9.602 30.879 1.00 66.45 685 HIS A N 1
ATOM 681 C CA . HIS A 1 114 ? 17.644 10.775 31.260 1.00 68.12 685 HIS A CA 1
ATOM 682 C C . HIS A 1 114 ? 18.334 11.494 32.432 1.00 74.10 685 HIS A C 1
ATOM 683 O O . HIS A 1 114 ? 18.630 10.842 33.437 1.00 73.04 685 HIS A O 1
ATOM 690 N N . PRO A 1 115 ? 18.607 12.824 32.336 1.00 73.49 686 PRO A N 1
ATOM 691 C CA . PRO A 1 115 ? 19.268 13.523 33.464 1.00 75.87 686 PRO A CA 1
ATOM 692 C C . PRO A 1 115 ? 18.415 13.620 34.738 1.00 78.51 686 PRO A C 1
ATOM 693 O O . PRO A 1 115 ? 18.963 13.543 35.837 1.00 78.89 686 PRO A O 1
ATOM 697 N N . LYS A 1 116 ? 17.077 13.750 34.588 1.00 73.29 687 LYS A N 1
ATOM 698 C CA . LYS A 1 116 ? 16.101 13.809 35.690 1.00 73.03 687 LYS A CA 1
ATOM 699 C C . LYS A 1 116 ? 15.954 12.454 36.402 1.00 72.90 687 LYS A C 1
ATOM 700 O O . LYS A 1 116 ? 15.581 12.416 37.580 1.00 73.81 687 LYS A O 1
ATOM 706 N N . PHE A 1 117 ? 16.223 11.345 35.679 1.00 64.35 688 PHE A N 1
ATOM 707 C CA . PHE A 1 117 ? 16.122 9.991 36.221 1.00 61.04 688 PHE A CA 1
ATOM 708 C C . PHE A 1 117 ? 17.415 9.202 35.935 1.00 62.10 688 PHE A C 1
ATOM 709 O O . PHE A 1 117 ? 17.388 8.287 35.107 1.00 59.38 688 PHE A O 1
ATOM 717 N N . PRO A 1 118 ? 18.566 9.537 36.577 1.00 59.31 689 PRO A N 1
ATOM 718 C CA . PRO A 1 118 ? 19.809 8.796 36.280 1.00 58.52 689 PRO A CA 1
ATOM 719 C C . PRO A 1 118 ? 19.801 7.317 36.656 1.00 59.24 689 PRO A C 1
ATOM 720 O O . PRO A 1 118 ? 20.544 6.543 36.055 1.00 57.37 689 PRO A O 1
ATOM 724 N N . GLU A 1 119 ? 18.982 6.926 37.651 1.00 55.13 690 GLU A N 1
ATOM 725 C CA . GLU A 1 119 ? 18.876 5.537 38.097 1.00 52.81 690 GLU A CA 1
ATOM 726 C C . GLU A 1 119 ? 17.975 4.673 37.196 1.00 51.66 690 GLU A C 1
ATOM 727 O O . GLU A 1 119 ? 18.014 3.446 37.286 1.00 51.05 690 GLU A O 1
ATOM 733 N N . GLY A 1 120 ? 17.190 5.317 36.339 1.00 46.27 691 GLY A N 1
ATOM 734 C CA . GLY A 1 120 ? 16.262 4.643 35.435 1.00 43.91 691 GLY A CA 1
ATOM 735 C C . GLY A 1 120 ? 15.063 4.095 36.182 1.00 46.29 691 GLY A C 1
ATOM 736 O O . GLY A 1 120 ? 14.808 4.486 37.324 1.00 47.24 691 GLY A O 1
ATOM 737 N N . GLY A 1 121 ? 14.344 3.183 35.541 1.00 40.87 692 GLY A N 1
ATOM 738 C CA . GLY A 1 121 ? 13.173 2.527 36.107 1.00 39.24 692 GLY A CA 1
ATOM 739 C C . GLY A 1 121 ? 13.564 1.216 36.747 1.00 41.72 692 GLY A C 1
ATOM 740 O O . GLY A 1 121 ? 14.253 0.404 36.122 1.00 38.85 692 GLY A O 1
ATOM 741 N N . LYS A 1 122 ? 13.146 1.007 38.011 1.00 37.87 693 LYS A N 1
ATOM 742 C CA . LYS A 1 122 ? 13.517 -0.185 38.778 1.00 37.44 693 LYS A CA 1
ATOM 743 C C . LYS A 1 122 ? 13.088 -1.532 38.142 1.00 38.13 693 LYS A C 1
ATOM 744 O O . LYS A 1 122 ? 13.947 -2.368 37.861 1.00 36.08 693 LYS A O 1
ATOM 750 N N . PHE A 1 123 ? 11.781 -1.751 37.957 1.00 33.51 694 PHE A N 1
ATOM 751 C CA . PHE A 1 123 ? 11.269 -3.016 37.465 1.00 31.48 694 PHE A CA 1
ATOM 752 C C . PHE A 1 123 ? 11.479 -3.245 35.965 1.00 32.00 694 PHE A C 1
ATOM 753 O O . PHE A 1 123 ? 11.747 -4.395 35.581 1.00 30.06 694 PHE A O 1
ATOM 761 N N . SER A 1 124 ? 11.389 -2.192 35.116 1.00 29.17 695 SER A N 1
ATOM 762 C CA . SER A 1 124 ? 11.657 -2.412 33.681 1.00 27.82 695 SER A CA 1
ATOM 763 C C . SER A 1 124 ? 13.122 -2.884 33.453 1.00 31.40 695 SER A C 1
ATOM 764 O O . SER A 1 124 ? 13.347 -3.742 32.600 1.00 30.01 695 SER A O 1
ATOM 767 N N . GLN A 1 125 ? 14.098 -2.397 34.267 1.00 29.00 696 GLN A N 1
ATOM 768 C CA . GLN A 1 125 ? 15.486 -2.873 34.151 1.00 30.91 696 GLN A CA 1
ATOM 769 C C . GLN A 1 125 ? 15.602 -4.295 34.734 1.00 36.65 696 GLN A C 1
ATOM 770 O O . GLN A 1 125 ? 16.347 -5.114 34.196 1.00 35.51 696 GLN A O 1
ATOM 776 N N . ILE A 1 126 ? 14.823 -4.614 35.800 1.00 34.16 697 ILE A N 1
ATOM 777 C CA . ILE A 1 126 ? 14.820 -5.977 36.344 1.00 32.93 697 ILE A CA 1
ATOM 778 C C . ILE A 1 126 ? 14.372 -6.940 35.242 1.00 35.34 697 ILE A C 1
ATOM 779 O O . ILE A 1 126 ? 15.031 -7.954 35.012 1.00 34.52 697 ILE A O 1
ATOM 784 N N . LEU A 1 127 ? 13.251 -6.611 34.557 1.00 29.93 698 LEU A N 1
ATOM 785 C CA . LEU A 1 127 ? 12.730 -7.422 33.460 1.00 27.79 698 LEU A CA 1
ATOM 786 C C . LEU A 1 127 ? 13.760 -7.539 32.340 1.00 29.76 698 LEU A C 1
ATOM 787 O O . LEU A 1 127 ? 14.085 -8.650 31.932 1.00 27.09 698 LEU A O 1
ATOM 792 N N . GLU A 1 128 ? 14.338 -6.409 31.904 1.00 28.54 699 GLU A N 1
ATOM 793 C CA . GLU A 1 128 ? 15.351 -6.413 30.834 1.00 28.60 699 GLU A CA 1
ATOM 794 C C . GLU A 1 128 ? 16.573 -7.285 31.191 1.00 32.53 699 GLU A C 1
ATOM 795 O O . GLU A 1 128 ? 17.174 -7.887 30.299 1.00 31.43 699 GLU A O 1
ATOM 801 N N . ALA A 1 129 ? 16.913 -7.384 32.493 1.00 29.53 700 ALA A N 1
ATOM 802 C CA . ALA A 1 129 ? 18.064 -8.184 32.914 1.00 31.36 700 ALA A CA 1
ATOM 803 C C . ALA A 1 129 ? 17.736 -9.684 32.972 1.00 33.14 700 ALA A C 1
ATOM 804 O O . ALA A 1 129 ? 18.656 -10.494 33.093 1.00 33.32 700 ALA A O 1
ATOM 806 N N . LEU A 1 130 ? 16.434 -10.064 32.840 1.00 28.04 701 LEU A N 1
ATOM 807 C CA . LEU A 1 130 ? 16.068 -11.487 32.892 1.00 27.89 701 LEU A CA 1
ATOM 808 C C . LEU A 1 130 ? 16.605 -12.273 31.735 1.00 31.12 701 LEU A C 1
ATOM 809 O O . LEU A 1 130 ? 16.703 -11.744 30.631 1.00 29.99 701 LEU A O 1
ATOM 814 N N . GLU A 1 131 ? 16.971 -13.534 31.990 1.00 29.46 702 GLU A N 1
ATOM 815 C CA . GLU A 1 131 ? 17.409 -14.435 30.925 1.00 28.80 702 GLU A CA 1
ATOM 816 C C . GLU A 1 131 ? 16.283 -15.454 30.732 1.00 31.35 702 GLU A C 1
ATOM 817 O O . GLU A 1 131 ? 15.526 -15.703 31.673 1.00 31.21 702 GLU A O 1
ATOM 823 N N . VAL A 1 132 ? 16.146 -16.014 29.520 1.00 28.06 703 VAL A N 1
ATOM 824 C CA . VAL A 1 132 ? 15.146 -17.053 29.256 1.00 26.69 703 VAL A CA 1
ATOM 825 C C . VAL A 1 132 ? 15.385 -18.158 30.285 1.00 32.33 703 VAL A C 1
ATOM 826 O O . VAL A 1 132 ? 16.550 -18.522 30.562 1.00 32.74 703 VAL A O 1
ATOM 830 N N . GLY A 1 133 ? 14.301 -18.612 30.902 1.00 28.35 704 GLY A N 1
ATOM 831 C CA . GLY A 1 133 ? 14.358 -19.629 31.952 1.00 29.41 704 GLY A CA 1
ATOM 832 C C . GLY A 1 133 ? 14.156 -19.041 33.339 1.00 34.41 704 GLY A C 1
ATOM 833 O O . GLY A 1 133 ? 13.839 -19.780 34.276 1.00 35.07 704 GLY A O 1
ATOM 834 N N . ASP A 1 134 ? 14.344 -17.706 33.495 1.00 31.17 705 ASP A N 1
ATOM 835 C CA . ASP A 1 134 ? 14.122 -17.023 34.783 1.00 30.86 705 ASP A CA 1
ATOM 836 C C . ASP A 1 134 ? 12.613 -16.886 34.979 1.00 34.14 705 ASP A C 1
ATOM 837 O O . ASP A 1 134 ? 11.853 -16.944 34.001 1.00 32.25 705 ASP A O 1
ATOM 842 N N . THR A 1 135 ? 12.175 -16.678 36.224 1.00 32.25 706 THR A N 1
ATOM 843 C CA . THR A 1 135 ? 10.747 -16.567 36.500 1.00 31.53 706 THR A CA 1
ATOM 844 C C . THR A 1 135 ? 10.359 -15.257 37.156 1.00 36.48 706 THR A C 1
ATOM 845 O O . THR A 1 135 ? 11.194 -14.561 37.730 1.00 35.81 706 THR A O 1
ATOM 849 N N . VAL A 1 136 ? 9.059 -14.937 37.083 1.00 31.11 707 VAL A N 1
ATOM 850 C CA . VAL A 1 136 ? 8.443 -13.807 37.774 1.00 30.18 707 VAL A CA 1
ATOM 851 C C . VAL A 1 136 ? 7.192 -14.368 38.438 1.00 33.74 707 VAL A C 1
ATOM 852 O O . VAL A 1 136 ? 6.752 -15.472 38.103 1.00 33.31 707 VAL A O 1
ATOM 856 N N . GLU A 1 137 ? 6.595 -13.604 39.347 1.00 30.93 708 GLU A N 1
ATOM 857 C CA . GLU A 1 137 ? 5.341 -14.022 39.965 1.00 30.10 708 GLU A CA 1
ATOM 858 C C . GLU A 1 137 ? 4.257 -13.146 39.451 1.00 32.16 708 GLU A C 1
ATOM 859 O O . GLU A 1 137 ? 4.464 -11.949 39.267 1.00 31.07 708 GLU A O 1
ATOM 865 N N . VAL A 1 138 ? 3.090 -13.749 39.172 1.00 29.64 709 VAL A N 1
ATOM 866 C CA . VAL A 1 138 ? 1.969 -13.033 38.569 1.00 28.07 709 VAL A CA 1
ATOM 867 C C . VAL A 1 138 ? 0.721 -13.118 39.424 1.00 32.55 709 VAL A C 1
ATOM 868 O O . VAL A 1 138 ? 0.281 -14.220 39.747 1.00 33.56 709 VAL A O 1
ATOM 872 N N . LYS A 1 139 ? 0.107 -11.961 39.716 1.00 31.29 710 LYS A N 1
ATOM 873 C CA . LYS A 1 139 ? -1.154 -11.923 40.466 1.00 32.50 710 LYS A CA 1
ATOM 874 C C . LYS A 1 139 ? -2.215 -11.162 39.679 1.00 34.40 710 LYS A C 1
ATOM 875 O O . LYS A 1 139 ? -2.000 -10.026 39.248 1.00 33.74 710 LYS A O 1
ATOM 881 N N . GLY A 1 140 ? -3.373 -11.770 39.537 1.00 32.44 711 GLY A N 1
ATOM 882 C CA . GLY A 1 140 ? -4.463 -11.130 38.815 1.00 31.83 711 GLY A CA 1
ATOM 883 C C . GLY A 1 140 ? -5.660 -12.036 38.701 1.00 35.59 711 GLY A C 1
ATOM 884 O O . GLY A 1 140 ? -5.597 -13.162 39.172 1.00 36.38 711 GLY A O 1
ATOM 885 N N . PRO A 1 141 ? -6.743 -11.600 38.033 1.00 33.08 712 PRO A N 1
ATOM 886 C CA . PRO A 1 141 ? -6.908 -10.285 37.387 1.00 32.57 712 PRO A CA 1
ATOM 887 C C . PRO A 1 141 ? -7.126 -9.148 38.361 1.00 36.64 712 PRO A C 1
ATOM 888 O O . PRO A 1 141 ? -7.648 -9.348 39.462 1.00 37.38 712 PRO A O 1
ATOM 892 N N . ILE A 1 142 ? -6.704 -7.962 37.953 1.00 32.95 713 ILE A N 1
ATOM 893 C CA . ILE A 1 142 ? -6.851 -6.744 38.728 1.00 34.57 713 ILE A CA 1
ATOM 894 C C . ILE A 1 142 ? -7.686 -5.768 37.929 1.00 36.49 713 ILE A C 1
ATOM 895 O O . ILE A 1 142 ? -7.423 -5.546 36.744 1.00 33.06 713 ILE A O 1
ATOM 900 N N . GLY A 1 143 ? -8.606 -5.093 38.614 1.00 35.21 714 GLY A N 1
ATOM 901 C CA . GLY A 1 143 ? -9.352 -4.053 37.932 1.00 35.85 714 GLY A CA 1
ATOM 902 C C . GLY A 1 143 ? -10.826 -4.097 38.191 1.00 39.60 714 GLY A C 1
ATOM 903 O O . GLY A 1 143 ? -11.366 -5.147 38.518 1.00 41.14 714 GLY A O 1
ATOM 904 N N . HIS A 1 144 ? -11.460 -2.952 38.013 1.00 38.47 715 HIS A N 1
ATOM 905 C CA . HIS A 1 144 ? -12.876 -2.692 38.288 1.00 42.20 715 HIS A CA 1
ATOM 906 C C . HIS A 1 144 ? -13.715 -2.621 37.005 1.00 43.08 715 HIS A C 1
ATOM 907 O O . HIS A 1 144 ? -14.940 -2.718 37.066 1.00 44.14 715 HIS A O 1
ATOM 914 N N . PHE A 1 145 ? -13.065 -2.361 35.869 1.00 37.16 716 PHE A N 1
ATOM 915 C CA . PHE A 1 145 ? -13.730 -2.247 34.576 1.00 35.28 716 PHE A CA 1
ATOM 916 C C . PHE A 1 145 ? -13.619 -3.582 33.807 1.00 38.01 716 PHE A C 1
ATOM 917 O O . PHE A 1 145 ? -12.522 -4.140 33.650 1.00 36.33 716 PHE A O 1
ATOM 925 N N . HIS A 1 146 ? -14.756 -4.051 33.295 1.00 34.02 717 HIS A N 1
ATOM 926 C CA . HIS A 1 146 ? -14.814 -5.307 32.562 1.00 34.06 717 HIS A CA 1
ATOM 927 C C . HIS A 1 146 ? -15.691 -5.138 31.323 1.00 33.92 717 HIS A C 1
ATOM 928 O O . HIS A 1 146 ? -16.890 -4.941 31.447 1.00 33.83 717 HIS A O 1
ATOM 935 N N . TYR A 1 147 ? -15.098 -5.237 30.143 1.00 28.65 718 TYR A N 1
ATOM 936 C CA . TYR A 1 147 ? -15.865 -5.190 28.892 1.00 27.91 718 TYR A CA 1
ATOM 937 C C . TYR A 1 147 ? -16.158 -6.679 28.682 1.00 33.79 718 TYR A C 1
ATOM 938 O O . TYR A 1 147 ? -15.301 -7.418 28.182 1.00 31.99 718 TYR A O 1
ATOM 947 N N . ASP A 1 148 ? -17.324 -7.124 29.162 1.00 33.29 719 ASP A N 1
ATOM 948 C CA . ASP A 1 148 ? -17.677 -8.539 29.299 1.00 35.64 719 ASP A CA 1
ATOM 949 C C . ASP A 1 148 ? -18.351 -9.229 28.117 1.00 41.34 719 ASP A C 1
ATOM 950 O O . ASP A 1 148 ? -18.418 -10.471 28.098 1.00 41.79 719 ASP A O 1
ATOM 955 N N . ARG A 1 149 ? -18.899 -8.456 27.181 1.00 35.91 720 ARG A N 1
ATOM 956 C CA . ARG A 1 149 ? -19.536 -9.005 25.988 1.00 34.59 720 ARG A CA 1
ATOM 957 C C . ARG A 1 149 ? -19.691 -7.879 24.987 1.00 36.65 720 ARG A C 1
ATOM 958 O O . ARG A 1 149 ? -19.668 -6.712 25.409 1.00 32.32 720 ARG A O 1
ATOM 966 N N . PRO A 1 150 ? -19.873 -8.195 23.674 1.00 34.37 721 PRO A N 1
ATOM 967 C CA . PRO A 1 150 ? -19.978 -7.122 22.683 1.00 32.97 721 PRO A CA 1
ATOM 968 C C . PRO A 1 150 ? -20.974 -6.052 23.075 1.00 36.48 721 PRO A C 1
ATOM 969 O O . PRO A 1 150 ? -22.111 -6.367 23.389 1.00 38.27 721 PRO A O 1
ATOM 973 N N . GLY A 1 151 ? -20.511 -4.804 23.106 1.00 33.70 722 GLY A N 1
ATOM 974 C CA . GLY A 1 151 ? -21.346 -3.645 23.412 1.00 34.31 722 GLY A CA 1
ATOM 975 C C . GLY A 1 151 ? -21.850 -3.558 24.838 1.00 37.65 722 GLY A C 1
ATOM 976 O O . GLY A 1 151 ? -22.913 -2.990 25.066 1.00 38.15 722 GLY A O 1
ATOM 977 N N . HIS A 1 152 ? -21.089 -4.086 25.810 1.00 33.76 723 HIS A N 1
ATOM 978 C CA . HIS A 1 152 ? -21.488 -4.062 27.219 1.00 34.52 723 HIS A CA 1
ATOM 979 C C . HIS A 1 152 ? -20.295 -4.058 28.141 1.00 35.14 723 HIS A C 1
ATOM 980 O O . HIS A 1 152 ? -19.290 -4.736 27.872 1.00 31.73 723 HIS A O 1
ATOM 987 N N . TYR A 1 153 ? -20.424 -3.322 29.251 1.00 32.20 724 TYR A N 1
ATOM 988 C CA . TYR A 1 153 ? -19.360 -3.273 30.257 1.00 32.42 724 TYR A CA 1
ATOM 989 C C . TYR A 1 153 ? -19.926 -3.259 31.679 1.00 39.84 724 TYR A C 1
ATOM 990 O O . TYR A 1 153 ? -21.106 -2.954 31.913 1.00 41.15 724 TYR A O 1
ATOM 999 N N . LYS A 1 154 ? -19.045 -3.544 32.633 1.00 38.53 725 LYS A N 1
ATOM 1000 C CA . LYS A 1 154 ? -19.329 -3.465 34.061 1.00 40.80 725 LYS A CA 1
ATOM 1001 C C . LYS A 1 154 ? -18.221 -2.562 34.604 1.00 44.25 725 LYS A C 1
ATOM 1002 O O . LYS A 1 154 ? -17.070 -2.687 34.176 1.00 41.46 725 LYS A O 1
ATOM 1008 N N . ASN A 1 155 ? -18.564 -1.627 35.489 1.00 42.13 726 ASN A N 1
ATOM 1009 C CA . ASN A 1 155 ? -17.594 -0.752 36.152 1.00 41.95 726 ASN A CA 1
ATOM 1010 C C . ASN A 1 155 ? -17.974 -0.811 37.623 1.00 49.74 726 ASN A C 1
ATOM 1011 O O . ASN A 1 155 ? -19.045 -0.316 37.995 1.00 49.70 726 ASN A O 1
ATOM 1016 N N . HIS A 1 156 ? -17.148 -1.493 38.436 1.00 49.08 727 HIS A N 1
ATOM 1017 C CA . HIS A 1 156 ? -17.438 -1.777 39.842 1.00 53.58 727 HIS A CA 1
ATOM 1018 C C . HIS A 1 156 ? -18.777 -2.545 39.875 1.00 62.22 727 HIS A C 1
ATOM 1019 O O . HIS A 1 156 ? -18.869 -3.630 39.287 1.00 62.14 727 HIS A O 1
ATOM 1026 N N . LYS A 1 157 ? -19.819 -1.944 40.473 1.00 62.34 728 LYS A N 1
ATOM 1027 C CA . LYS A 1 157 ? -21.161 -2.517 40.621 1.00 64.03 728 LYS A CA 1
ATOM 1028 C C . LYS A 1 157 ? -22.130 -2.109 39.514 1.00 67.27 728 LYS A C 1
ATOM 1029 O O . LYS A 1 157 ? -23.188 -2.740 39.379 1.00 69.25 728 LYS A O 1
ATOM 1035 N N . LEU A 1 158 ? -21.779 -1.062 38.728 1.00 60.40 729 LEU A N 1
ATOM 1036 C CA . LEU A 1 158 ? -22.582 -0.544 37.617 1.00 59.41 729 LEU A CA 1
ATOM 1037 C C . LEU A 1 158 ? -22.375 -1.366 36.345 1.00 61.17 729 LEU A C 1
ATOM 1038 O O . LEU A 1 158 ? -21.275 -1.854 36.096 1.00 57.89 729 LEU A O 1
ATOM 1043 N N . GLU A 1 159 ? -23.438 -1.509 35.548 1.00 57.53 730 GLU A N 1
ATOM 1044 C CA . GLU A 1 159 ? -23.463 -2.247 34.284 1.00 55.18 730 GLU A CA 1
ATOM 1045 C C . GLU A 1 159 ? -24.127 -1.374 33.213 1.00 55.84 730 GLU A C 1
ATOM 1046 O O . GLU A 1 159 ? -25.059 -0.637 33.535 1.00 57.27 730 GLU A O 1
ATOM 1052 N N . SER A 1 160 ? -23.682 -1.461 31.939 1.00 47.21 731 SER A N 1
ATOM 1053 C CA . SER A 1 160 ? -24.304 -0.673 30.866 1.00 46.14 731 SER A CA 1
ATOM 1054 C C . SER A 1 160 ? -23.963 -1.120 29.476 1.00 49.10 731 SER A C 1
ATOM 1055 O O . SER A 1 160 ? -22.884 -1.676 29.249 1.00 45.52 731 SER A O 1
ATOM 1058 N N . GLU A 1 161 ? -24.866 -0.817 28.526 1.00 45.60 732 GLU A N 1
ATOM 1059 C CA . GLU A 1 161 ? -24.604 -1.061 27.114 1.00 43.80 732 GLU A CA 1
ATOM 1060 C C . GLU A 1 161 ? -23.727 0.092 26.648 1.00 44.75 732 GLU A C 1
ATOM 1061 O O . GLU A 1 161 ? -23.720 1.174 27.250 1.00 43.62 732 GLU A O 1
ATOM 1067 N N . VAL A 1 162 ? -22.955 -0.151 25.600 1.00 37.55 733 VAL A N 1
ATOM 1068 C CA . VAL A 1 162 ? -22.037 0.852 25.081 1.00 36.48 733 VAL A CA 1
ATOM 1069 C C . VAL A 1 162 ? -21.988 0.674 23.565 1.00 37.20 733 VAL A C 1
ATOM 1070 O O . VAL A 1 162 ? -22.047 -0.457 23.078 1.00 36.77 733 VAL A O 1
ATOM 1074 N N . LYS A 1 163 ? -21.948 1.786 22.837 1.00 32.19 734 LYS A N 1
ATOM 1075 C CA . LYS A 1 163 ? -21.899 1.799 21.372 1.00 31.70 734 LYS A CA 1
ATOM 1076 C C . LYS A 1 163 ? -20.615 2.441 20.845 1.00 33.15 734 LYS A C 1
ATOM 1077 O O . LYS A 1 163 ? -20.191 2.146 19.712 1.00 31.37 734 LYS A O 1
ATOM 1083 N N . ARG A 1 164 ? -20.050 3.373 21.645 1.00 30.29 735 ARG A N 1
ATOM 1084 C CA A ARG A 1 164 ? -18.860 4.142 21.281 0.50 29.36 735 ARG A CA 1
ATOM 1085 C CA B ARG A 1 164 ? -18.869 4.166 21.291 0.50 29.42 735 ARG A CA 1
ATOM 1086 C C . ARG A 1 164 ? -17.910 4.292 22.460 1.00 31.39 735 ARG A C 1
ATOM 1087 O O . ARG A 1 164 ? -18.351 4.565 23.588 1.00 30.45 735 ARG A O 1
ATOM 1102 N N . ILE A 1 165 ? -16.606 4.078 22.210 1.00 25.72 736 ILE A N 1
ATOM 1103 C CA . ILE A 1 165 ? -15.629 4.203 23.294 1.00 25.78 736 ILE A CA 1
ATOM 1104 C C . ILE A 1 165 ? -14.513 5.113 22.864 1.00 30.11 736 ILE A C 1
ATOM 1105 O O . ILE A 1 165 ? -13.804 4.796 21.898 1.00 27.78 736 ILE A O 1
ATOM 1110 N N . ASN A 1 166 ? -14.291 6.190 23.645 1.00 27.54 737 ASN A N 1
ATOM 1111 C CA . ASN A 1 166 ? -13.137 7.055 23.482 1.00 26.85 737 ASN A CA 1
ATOM 1112 C C . ASN A 1 166 ? -12.035 6.458 24.328 1.00 29.46 737 ASN A C 1
ATOM 1113 O O . ASN A 1 166 ? -12.302 5.992 25.432 1.00 30.60 737 ASN A O 1
ATOM 1118 N N . MET A 1 167 ? -10.797 6.522 23.854 1.00 25.35 738 MET A N 1
ATOM 1119 C CA . MET A 1 167 ? -9.655 6.042 24.605 1.00 24.52 738 MET A CA 1
ATOM 1120 C C . MET A 1 167 ? -8.586 7.100 24.610 1.00 29.56 738 MET A C 1
ATOM 1121 O O . MET A 1 167 ? -8.211 7.617 23.547 1.00 28.54 738 MET A O 1
ATOM 1126 N N . ILE A 1 168 ? -8.110 7.450 25.806 1.00 25.23 739 ILE A N 1
ATOM 1127 C CA . ILE A 1 168 ? -7.025 8.406 25.899 1.00 27.00 739 ILE A CA 1
ATOM 1128 C C . ILE A 1 168 ? -5.895 7.713 26.636 1.00 30.38 739 ILE A C 1
ATOM 1129 O O . ILE A 1 168 ? -6.066 7.312 27.787 1.00 30.65 739 ILE A O 1
ATOM 1134 N N . ALA A 1 169 ? -4.753 7.607 25.977 1.00 26.89 740 ALA A N 1
ATOM 1135 C CA . ALA A 1 169 ? -3.571 6.994 26.557 1.00 26.33 740 ALA A CA 1
ATOM 1136 C C . ALA A 1 169 ? -2.390 7.921 26.495 1.00 30.47 740 ALA A C 1
ATOM 1137 O O . ALA A 1 169 ? -2.247 8.694 25.548 1.00 28.87 740 ALA A O 1
ATOM 1139 N N . GLY A 1 170 ? -1.512 7.769 27.471 1.00 29.22 741 GLY A N 1
ATOM 1140 C CA . GLY A 1 170 ? -0.225 8.452 27.533 1.00 30.64 741 GLY A CA 1
ATOM 1141 C C . GLY A 1 170 ? 0.846 7.411 27.783 1.00 34.19 741 GLY A C 1
ATOM 1142 O O . GLY A 1 170 ? 0.679 6.571 28.668 1.00 32.99 741 GLY A O 1
ATOM 1143 N N . GLY A 1 171 ? 1.896 7.407 26.963 1.00 32.74 742 GLY A N 1
ATOM 1144 C CA . GLY A 1 171 ? 3.035 6.496 27.096 1.00 31.94 742 GLY A CA 1
ATOM 1145 C C . GLY A 1 171 ? 2.680 5.026 27.241 1.00 32.77 742 GLY A C 1
ATOM 1146 O O . GLY A 1 171 ? 2.015 4.455 26.376 1.00 30.54 742 GLY A O 1
ATOM 1147 N N . THR A 1 172 ? 3.073 4.418 28.388 1.00 30.76 743 THR A N 1
ATOM 1148 C CA . THR A 1 172 ? 2.791 2.991 28.680 1.00 30.12 743 THR A CA 1
ATOM 1149 C C . THR A 1 172 ? 1.300 2.732 28.970 1.00 33.85 743 THR A C 1
ATOM 1150 O O . THR A 1 172 ? 0.874 1.570 28.968 1.00 36.52 743 THR A O 1
ATOM 1154 N N . GLY A 1 173 ? 0.508 3.803 29.112 1.00 28.73 744 GLY A N 1
ATOM 1155 C CA . GLY A 1 173 ? -0.943 3.684 29.270 1.00 28.03 744 GLY A CA 1
ATOM 1156 C C . GLY A 1 173 ? -1.617 3.107 28.035 1.00 27.54 744 GLY A C 1
ATOM 1157 O O . GLY A 1 173 ? -2.823 2.823 28.040 1.00 27.58 744 GLY A O 1
ATOM 1158 N N . LEU A 1 174 ? -0.852 2.920 26.944 1.00 23.83 745 LEU A N 1
ATOM 1159 C CA . LEU A 1 174 ? -1.444 2.343 25.758 1.00 23.83 745 LEU A CA 1
ATOM 1160 C C . LEU A 1 174 ? -1.946 0.897 25.896 1.00 25.50 745 LEU A C 1
ATOM 1161 O O . LEU A 1 174 ? -2.982 0.586 25.308 1.00 25.64 745 LEU A O 1
ATOM 1166 N N . THR A 1 175 ? -1.194 -0.012 26.556 1.00 22.32 746 THR A N 1
ATOM 1167 C CA . THR A 1 175 ? -1.574 -1.455 26.508 1.00 21.95 746 THR A CA 1
ATOM 1168 C C . THR A 1 175 ? -2.962 -1.750 27.109 1.00 23.95 746 THR A C 1
ATOM 1169 O O . THR A 1 175 ? -3.648 -2.560 26.474 1.00 24.94 746 THR A O 1
ATOM 1173 N N . PRO A 1 176 ? -3.493 -1.058 28.153 1.00 23.47 747 PRO A N 1
ATOM 1174 C CA . PRO A 1 176 ? -4.897 -1.319 28.533 1.00 22.90 747 PRO A CA 1
ATOM 1175 C C . PRO A 1 176 ? -5.845 -0.976 27.382 1.00 25.63 747 PRO A C 1
ATOM 1176 O O . PRO A 1 176 ? -6.812 -1.685 27.178 1.00 26.39 747 PRO A O 1
ATOM 1180 N N . MET A 1 177 ? -5.554 0.102 26.600 1.00 23.32 748 MET A N 1
ATOM 1181 C CA . MET A 1 177 ? -6.395 0.482 25.436 1.00 21.86 748 MET A CA 1
ATOM 1182 C C . MET A 1 177 ? -6.281 -0.561 24.333 1.00 25.61 748 MET A C 1
ATOM 1183 O O . MET A 1 177 ? -7.298 -1.012 23.809 1.00 25.03 748 MET A O 1
ATOM 1188 N N . TYR A 1 178 ? -5.048 -0.948 23.995 1.00 22.49 749 TYR A N 1
ATOM 1189 C CA . TYR A 1 178 ? -4.776 -1.942 22.946 1.00 22.09 749 TYR A CA 1
ATOM 1190 C C . TYR A 1 178 ? -5.539 -3.284 23.210 1.00 21.89 749 TYR A C 1
ATOM 1191 O O . TYR A 1 178 ? -6.127 -3.862 22.297 1.00 21.91 749 TYR A O 1
ATOM 1200 N N . GLN A 1 179 ? -5.591 -3.717 24.459 1.00 19.25 750 GLN A N 1
ATOM 1201 C CA . GLN A 1 179 ? -6.286 -4.955 24.821 1.00 19.96 750 GLN A CA 1
ATOM 1202 C C . GLN A 1 179 ? -7.808 -4.824 24.488 1.00 23.85 750 GLN A C 1
ATOM 1203 O O . GLN A 1 179 ? -8.410 -5.736 23.891 1.00 22.30 750 GLN A O 1
ATOM 1209 N N . VAL A 1 180 ? -8.412 -3.671 24.864 1.00 21.85 751 VAL A N 1
ATOM 1210 C CA . VAL A 1 180 ? -9.841 -3.414 24.602 1.00 22.23 751 VAL A CA 1
ATOM 1211 C C . VAL A 1 180 ? -10.081 -3.276 23.095 1.00 23.36 751 VAL A C 1
ATOM 1212 O O . VAL A 1 180 ? -11.046 -3.856 22.569 1.00 21.74 751 VAL A O 1
ATOM 1216 N N . MET A 1 181 ? -9.188 -2.550 22.386 1.00 20.53 752 MET A N 1
ATOM 1217 C CA . MET A 1 181 ? -9.321 -2.376 20.927 1.00 20.00 752 MET A CA 1
ATOM 1218 C C . MET A 1 181 ? -9.320 -3.736 20.237 1.00 23.32 752 MET A C 1
ATOM 1219 O O . MET A 1 181 ? -10.180 -4.004 19.419 1.00 23.05 752 MET A O 1
ATOM 1224 N N . LYS A 1 182 ? -8.378 -4.605 20.587 1.00 22.36 753 LYS A N 1
ATOM 1225 C CA . LYS A 1 182 ? -8.355 -5.936 19.962 1.00 22.83 753 LYS A CA 1
ATOM 1226 C C . LYS A 1 182 ? -9.593 -6.777 20.297 1.00 26.40 753 LYS A C 1
ATOM 1227 O O . LYS A 1 182 ? -10.147 -7.449 19.411 1.00 25.59 753 LYS A O 1
ATOM 1233 N N . ALA A 1 183 ? -10.043 -6.724 21.554 1.00 22.92 754 ALA A N 1
ATOM 1234 C CA . ALA A 1 183 ? -11.220 -7.509 21.981 1.00 23.28 754 ALA A CA 1
ATOM 1235 C C . ALA A 1 183 ? -12.465 -7.104 21.181 1.00 28.59 754 ALA A C 1
ATOM 1236 O O . ALA A 1 183 ? -13.274 -7.960 20.816 1.00 29.84 754 ALA A O 1
ATOM 1238 N N . ILE A 1 184 ? -12.569 -5.811 20.842 1.00 23.17 755 ILE A N 1
ATOM 1239 C CA . ILE A 1 184 ? -13.702 -5.271 20.086 1.00 22.65 755 ILE A CA 1
ATOM 1240 C C . ILE A 1 184 ? -13.560 -5.536 18.585 1.00 26.21 755 ILE A C 1
ATOM 1241 O O . ILE A 1 184 ? -14.515 -5.957 17.936 1.00 26.99 755 ILE A O 1
ATOM 1246 N N . LEU A 1 185 ? -12.407 -5.215 18.041 1.00 24.34 756 LEU A N 1
ATOM 1247 C CA . LEU A 1 185 ? -12.217 -5.274 16.591 1.00 24.30 756 LEU A CA 1
ATOM 1248 C C . LEU A 1 185 ? -12.062 -6.680 16.044 1.00 26.62 756 LEU A C 1
ATOM 1249 O O . LEU A 1 185 ? -12.435 -6.933 14.896 1.00 29.24 756 LEU A O 1
ATOM 1254 N N . SER A 1 186 ? -11.521 -7.595 16.836 1.00 27.15 757 SER A N 1
ATOM 1255 C CA . SER A 1 186 ? -11.320 -8.995 16.399 1.00 27.93 757 SER A CA 1
ATOM 1256 C C . SER A 1 186 ? -12.571 -9.866 16.633 1.00 31.68 757 SER A C 1
ATOM 1257 O O . SER A 1 186 ? -12.595 -11.061 16.293 1.00 31.40 757 SER A O 1
ATOM 1260 N N . ASN A 1 187 ? -13.630 -9.268 17.187 1.00 26.77 758 ASN A N 1
ATOM 1261 C CA . ASN A 1 187 ? -14.842 -10.013 17.446 1.00 27.36 758 ASN A CA 1
ATOM 1262 C C . ASN A 1 187 ? -15.760 -9.865 16.233 1.00 31.82 758 ASN A C 1
ATOM 1263 O O . ASN A 1 187 ? -16.027 -8.737 15.833 1.00 31.52 758 ASN A O 1
ATOM 1268 N N . PRO A 1 188 ? -16.194 -10.970 15.597 1.00 28.04 759 PRO A N 1
ATOM 1269 C CA . PRO A 1 188 ? -17.012 -10.848 14.362 1.00 28.49 759 PRO A CA 1
ATOM 1270 C C . PRO A 1 188 ? -18.445 -10.387 14.599 1.00 32.02 759 PRO A C 1
ATOM 1271 O O . PRO A 1 188 ? -19.164 -10.209 13.607 1.00 29.70 759 PRO A O 1
ATOM 1275 N N . SER A 1 189 ? -18.874 -10.249 15.895 1.00 29.48 760 SER A N 1
ATOM 1276 C CA . SER A 1 189 ? -20.235 -9.845 16.278 1.00 32.20 760 SER A CA 1
ATOM 1277 C C . SER A 1 189 ? -20.315 -8.511 17.054 1.00 38.29 760 SER A C 1
ATOM 1278 O O . SER A 1 189 ? -21.389 -8.136 17.525 1.00 43.63 760 SER A O 1
ATOM 1281 N N . ASP A 1 190 ? -19.215 -7.809 17.194 1.00 30.68 761 ASP A N 1
ATOM 1282 C CA . ASP A 1 190 ? -19.191 -6.547 17.944 1.00 29.30 761 ASP A CA 1
ATOM 1283 C C . ASP A 1 190 ? -19.092 -5.364 16.948 1.00 29.70 761 ASP A C 1
ATOM 1284 O O . ASP A 1 190 ? -18.179 -5.333 16.127 1.00 29.11 761 ASP A O 1
ATOM 1289 N N . LEU A 1 191 ? -20.023 -4.400 17.033 1.00 25.12 762 LEU A N 1
ATOM 1290 C CA . LEU A 1 191 ? -20.036 -3.212 16.147 1.00 24.19 762 LEU A CA 1
ATOM 1291 C C . LEU A 1 191 ? -19.667 -1.918 16.878 1.00 28.77 762 LEU A C 1
ATOM 1292 O O . LEU A 1 191 ? -19.818 -0.836 16.321 1.00 26.81 762 LEU A O 1
ATOM 1297 N N . THR A 1 192 ? -19.141 -2.035 18.108 1.00 27.82 763 THR A N 1
ATOM 1298 C CA . THR A 1 192 ? -18.716 -0.877 18.897 1.00 27.16 763 THR A CA 1
ATOM 1299 C C . THR A 1 192 ? -17.639 -0.092 18.133 1.00 27.78 763 THR A C 1
ATOM 1300 O O . THR A 1 192 ? -16.772 -0.700 17.496 1.00 27.77 763 THR A O 1
ATOM 1304 N N . GLU A 1 193 ? -17.754 1.238 18.118 1.00 24.94 764 GLU A N 1
ATOM 1305 C CA . GLU A 1 193 ? -16.801 2.133 17.458 1.00 24.99 764 GLU A CA 1
ATOM 1306 C C . GLU A 1 193 ? -15.805 2.652 18.507 1.00 27.54 764 GLU A C 1
ATOM 1307 O O . GLU A 1 193 ? -16.137 2.778 19.698 1.00 27.82 764 GLU A O 1
ATOM 1313 N N . ILE A 1 194 ? -14.608 2.990 18.049 1.00 24.04 765 ILE A N 1
ATOM 1314 C CA . ILE A 1 194 ? -13.535 3.432 18.945 1.00 24.32 765 ILE A CA 1
ATOM 1315 C C . ILE A 1 194 ? -12.844 4.664 18.400 1.00 28.05 765 ILE A C 1
ATOM 1316 O O . ILE A 1 194 ? -12.612 4.758 17.200 1.00 26.53 765 ILE A O 1
ATOM 1321 N N . ARG A 1 195 ? -12.442 5.569 19.301 1.00 22.61 766 ARG A N 1
ATOM 1322 C CA . ARG A 1 195 ? -11.575 6.685 18.948 1.00 22.28 766 ARG A CA 1
ATOM 1323 C C . ARG A 1 195 ? -10.425 6.674 19.925 1.00 25.71 766 ARG A C 1
ATOM 1324 O O . ARG A 1 195 ? -10.660 6.701 21.131 1.00 26.37 766 ARG A O 1
ATOM 1332 N N . LEU A 1 196 ? -9.194 6.621 19.425 1.00 23.38 767 LEU A N 1
ATOM 1333 C CA . LEU A 1 196 ? -8.043 6.668 20.314 1.00 23.41 767 LEU A CA 1
ATOM 1334 C C . LEU A 1 196 ? -7.276 7.964 20.142 1.00 27.56 767 LEU A C 1
ATOM 1335 O O . LEU A 1 196 ? -6.983 8.384 19.008 1.00 26.94 767 LEU A O 1
ATOM 1340 N N . LEU A 1 197 ? -6.908 8.568 21.277 1.00 24.60 768 LEU A N 1
ATOM 1341 C CA . LEU A 1 197 ? -6.046 9.742 21.305 1.00 24.99 768 LEU A CA 1
ATOM 1342 C C . LEU A 1 197 ? -4.815 9.320 22.117 1.00 27.20 768 LEU A C 1
ATOM 1343 O O . LEU A 1 197 ? -4.937 8.925 23.273 1.00 26.71 768 LEU A O 1
ATOM 1348 N N . TYR A 1 198 ? -3.645 9.304 21.479 1.00 25.76 769 TYR A N 1
ATOM 1349 C CA . TYR A 1 198 ? -2.452 8.773 22.146 1.00 25.50 769 TYR A CA 1
ATOM 1350 C C . TYR A 1 198 ? -1.388 9.838 22.243 1.00 29.67 769 TYR A C 1
ATOM 1351 O O . TYR A 1 198 ? -0.881 10.297 21.213 1.00 28.57 769 TYR A O 1
ATOM 1360 N N . ALA A 1 199 ? -1.026 10.210 23.484 1.00 26.80 770 ALA A N 1
ATOM 1361 C CA . ALA A 1 199 ? -0.029 11.264 23.743 1.00 29.03 770 ALA A CA 1
ATOM 1362 C C . ALA A 1 199 ? 1.307 10.695 24.210 1.00 34.01 770 ALA A C 1
ATOM 1363 O O . ALA A 1 199 ? 1.335 9.765 25.017 1.00 35.26 770 ALA A O 1
ATOM 1365 N N . ASN A 1 200 ? 2.422 11.241 23.695 1.00 31.93 771 ASN A N 1
ATOM 1366 C CA . ASN A 1 200 ? 3.769 10.822 24.092 1.00 32.23 771 ASN A CA 1
ATOM 1367 C C . ASN A 1 200 ? 4.695 12.003 24.046 1.00 37.59 771 ASN A C 1
ATOM 1368 O O . ASN A 1 200 ? 4.376 12.985 23.382 1.00 36.55 771 ASN A O 1
ATOM 1373 N N . GLN A 1 201 ? 5.855 11.901 24.701 1.00 36.02 772 GLN A N 1
ATOM 1374 C CA . GLN A 1 201 ? 6.803 13.017 24.695 1.00 38.42 772 GLN A CA 1
ATOM 1375 C C . GLN A 1 201 ? 7.378 13.257 23.298 1.00 42.24 772 GLN A C 1
ATOM 1376 O O . GLN A 1 201 ? 7.365 14.388 22.803 1.00 42.97 772 GLN A O 1
ATOM 1382 N N . THR A 1 202 ? 7.870 12.191 22.658 1.00 38.86 773 THR A N 1
ATOM 1383 C CA . THR A 1 202 ? 8.447 12.221 21.305 1.00 39.54 773 THR A CA 1
ATOM 1384 C C . THR A 1 202 ? 7.812 11.117 20.470 1.00 40.49 773 THR A C 1
ATOM 1385 O O . THR A 1 202 ? 7.259 10.158 21.015 1.00 38.01 773 THR A O 1
ATOM 1389 N N . GLU A 1 203 ? 7.950 11.231 19.145 1.00 39.82 774 GLU A N 1
ATOM 1390 C CA . GLU A 1 203 ? 7.480 10.259 18.151 1.00 39.82 774 GLU A CA 1
ATOM 1391 C C . GLU A 1 203 ? 8.140 8.877 18.392 1.00 44.23 774 GLU A C 1
ATOM 1392 O O . GLU A 1 203 ? 7.499 7.837 18.204 1.00 41.06 774 GLU A O 1
ATOM 1398 N N . ALA A 1 204 ? 9.404 8.880 18.860 1.00 44.01 775 ALA A N 1
ATOM 1399 C CA . ALA A 1 204 ? 10.175 7.669 19.172 1.00 43.87 775 ALA A CA 1
ATOM 1400 C C . ALA A 1 204 ? 9.585 6.886 20.359 1.00 44.16 775 ALA A C 1
ATOM 1401 O O . ALA A 1 204 ? 9.776 5.668 20.440 1.00 43.88 775 ALA A O 1
ATOM 1403 N N . ASP A 1 205 ? 8.863 7.581 21.265 1.00 37.38 776 ASP A N 1
ATOM 1404 C CA . ASP A 1 205 ? 8.233 6.978 22.436 1.00 35.29 776 ASP A CA 1
ATOM 1405 C C . ASP A 1 205 ? 6.888 6.279 22.154 1.00 35.15 776 ASP A C 1
ATOM 1406 O O . ASP A 1 205 ? 6.351 5.638 23.059 1.00 34.83 776 ASP A O 1
ATOM 1411 N N . ILE A 1 206 ? 6.316 6.450 20.950 1.00 29.13 777 ILE A N 1
ATOM 1412 C CA . ILE A 1 206 ? 5.018 5.837 20.634 1.00 26.76 777 ILE A CA 1
ATOM 1413 C C . ILE A 1 206 ? 5.191 4.323 20.643 1.00 30.75 777 ILE A C 1
ATOM 1414 O O . ILE A 1 206 ? 6.025 3.808 19.900 1.00 31.23 777 ILE A O 1
ATOM 1419 N N . LEU A 1 207 ? 4.418 3.620 21.483 1.00 25.96 778 LEU A N 1
ATOM 1420 C CA . LEU A 1 207 ? 4.463 2.167 21.521 1.00 24.96 778 LEU A CA 1
ATOM 1421 C C . LEU A 1 207 ? 3.509 1.587 20.474 1.00 28.42 778 LEU A C 1
ATOM 1422 O O . LEU A 1 207 ? 2.440 2.143 20.234 1.00 27.60 778 LEU A O 1
ATOM 1427 N N . LEU A 1 208 ? 3.885 0.435 19.896 1.00 24.54 779 LEU A N 1
ATOM 1428 C CA . LEU A 1 208 ? 3.053 -0.373 18.987 1.00 23.95 779 LEU A CA 1
ATOM 1429 C C . LEU A 1 208 ? 2.453 0.435 17.829 1.00 24.47 779 LEU A C 1
ATOM 1430 O O . LEU A 1 208 ? 1.324 0.155 17.394 1.00 22.45 779 LEU A O 1
ATOM 1435 N N . ARG A 1 209 ? 3.212 1.409 17.320 1.00 25.08 780 ARG A N 1
ATOM 1436 C CA . ARG A 1 209 ? 2.709 2.240 16.212 1.00 26.05 780 ARG A CA 1
ATOM 1437 C C . ARG A 1 209 ? 2.356 1.406 14.965 1.00 26.56 780 ARG A C 1
ATOM 1438 O O . ARG A 1 209 ? 1.255 1.602 14.451 1.00 24.03 780 ARG A O 1
ATOM 1446 N N . PRO A 1 210 ? 3.215 0.461 14.476 1.00 25.98 781 PRO A N 1
ATOM 1447 C CA . PRO A 1 210 ? 2.822 -0.341 13.293 1.00 26.19 781 PRO A CA 1
ATOM 1448 C C . PRO A 1 210 ? 1.516 -1.103 13.536 1.00 27.41 781 PRO A C 1
ATOM 1449 O O . PRO A 1 210 ? 0.651 -1.140 12.662 1.00 26.08 781 PRO A O 1
ATOM 1453 N N . GLU A 1 211 ? 1.358 -1.662 14.738 1.00 23.28 782 GLU A N 1
ATOM 1454 C CA . GLU A 1 211 ? 0.168 -2.434 15.129 1.00 24.15 782 GLU A CA 1
ATOM 1455 C C . GLU A 1 211 ? -1.062 -1.564 15.168 1.00 26.25 782 GLU A C 1
ATOM 1456 O O . GLU A 1 211 ? -2.110 -1.979 14.674 1.00 24.84 782 GLU A O 1
ATOM 1462 N N . LEU A 1 212 ? -0.938 -0.353 15.741 1.00 23.59 783 LEU A N 1
ATOM 1463 C CA . LEU A 1 212 ? -2.053 0.594 15.789 1.00 22.34 783 LEU A CA 1
ATOM 1464 C C . LEU A 1 212 ? -2.449 1.006 14.386 1.00 26.52 783 LEU A C 1
ATOM 1465 O O . LEU A 1 212 ? -3.643 1.002 14.057 1.00 26.55 783 LEU A O 1
ATOM 1470 N N . GLU A 1 213 ? -1.462 1.365 13.551 1.00 24.82 784 GLU A N 1
ATOM 1471 C CA . GLU A 1 213 ? -1.755 1.736 12.166 1.00 26.07 784 GLU A CA 1
ATOM 1472 C C . GLU A 1 213 ? -2.434 0.590 11.390 1.00 27.88 784 GLU A C 1
ATOM 1473 O O . GLU A 1 213 ? -3.362 0.850 10.634 1.00 26.21 784 GLU A O 1
ATOM 1479 N N . ALA A 1 214 ? -1.989 -0.666 11.613 1.00 25.34 785 ALA A N 1
ATOM 1480 C CA . ALA A 1 214 ? -2.576 -1.835 10.934 1.00 26.50 785 ALA A CA 1
ATOM 1481 C C . ALA A 1 214 ? -4.035 -2.065 11.381 1.00 28.83 785 ALA A C 1
ATOM 1482 O O . ALA A 1 214 ? -4.856 -2.451 10.551 1.00 26.07 785 ALA A O 1
ATOM 1484 N N . LEU A 1 215 ? -4.359 -1.785 12.656 1.00 26.21 786 LEU A N 1
ATOM 1485 C CA . LEU A 1 215 ? -5.745 -1.889 13.147 1.00 26.76 786 LEU A CA 1
ATOM 1486 C C . LEU A 1 215 ? -6.624 -0.846 12.479 1.00 31.80 786 LEU A C 1
ATOM 1487 O O . LEU A 1 215 ? -7.734 -1.162 12.057 1.00 32.51 786 LEU A O 1
ATOM 1492 N N . ALA A 1 216 ? -6.151 0.402 12.402 1.00 28.92 787 ALA A N 1
ATOM 1493 C CA . ALA A 1 216 ? -6.904 1.498 11.779 1.00 29.52 787 ALA A CA 1
ATOM 1494 C C . ALA A 1 216 ? -7.107 1.189 10.271 1.00 32.73 787 ALA A C 1
ATOM 1495 O O . ALA A 1 216 ? -8.211 1.380 9.737 1.00 32.51 787 ALA A O 1
ATOM 1497 N N . LYS A 1 217 ? -6.082 0.604 9.629 1.00 27.80 788 LYS A N 1
ATOM 1498 C CA . LYS A 1 217 ? -6.152 0.230 8.215 1.00 27.53 788 LYS A CA 1
ATOM 1499 C C . LYS A 1 217 ? -7.139 -0.940 7.971 1.00 28.88 788 LYS A C 1
ATOM 1500 O O . LYS A 1 217 ? -7.842 -0.941 6.955 1.00 27.98 788 LYS A O 1
ATOM 1506 N N . SER A 1 218 ? -7.186 -1.929 8.885 1.00 25.32 789 SER A N 1
ATOM 1507 C CA . SER A 1 218 ? -8.015 -3.099 8.682 1.00 24.33 789 SER A CA 1
ATOM 1508 C C . SER A 1 218 ? -9.459 -2.955 9.272 1.00 28.70 789 SER A C 1
ATOM 1509 O O . SER A 1 218 ? -10.290 -3.810 9.029 1.00 27.30 789 SER A O 1
ATOM 1512 N N . HIS A 1 219 ? -9.771 -1.866 10.003 1.00 25.78 790 HIS A N 1
ATOM 1513 C CA . HIS A 1 219 ? -11.157 -1.640 10.483 1.00 25.17 790 HIS A CA 1
ATOM 1514 C C . HIS A 1 219 ? -11.420 -0.125 10.296 1.00 28.31 790 HIS A C 1
ATOM 1515 O O . HIS A 1 219 ? -11.717 0.576 11.275 1.00 30.09 790 HIS A O 1
ATOM 1522 N N . PRO A 1 220 ? -11.331 0.398 9.043 1.00 26.07 791 PRO A N 1
ATOM 1523 C CA . PRO A 1 220 ? -11.391 1.856 8.842 1.00 26.95 791 PRO A CA 1
ATOM 1524 C C . PRO A 1 220 ? -12.679 2.540 9.256 1.00 31.92 791 PRO A C 1
ATOM 1525 O O . PRO A 1 220 ? -12.639 3.720 9.575 1.00 33.49 791 PRO A O 1
ATOM 1529 N N . ASP A 1 221 ? -13.809 1.810 9.253 1.00 26.77 792 ASP A N 1
ATOM 1530 C CA . ASP A 1 221 ? -15.053 2.472 9.629 1.00 28.50 792 ASP A CA 1
ATOM 1531 C C . ASP A 1 221 ? -15.379 2.301 11.100 1.00 31.30 792 ASP A C 1
ATOM 1532 O O . ASP A 1 221 ? -16.413 2.801 11.533 1.00 32.68 792 ASP A O 1
ATOM 1537 N N . ARG A 1 222 ? -14.536 1.573 11.861 1.00 27.66 793 ARG A N 1
ATOM 1538 C CA . ARG A 1 222 ? -14.809 1.290 13.276 1.00 27.97 793 ARG A CA 1
ATOM 1539 C C . ARG A 1 222 ? -13.825 1.959 14.231 1.00 31.65 793 ARG A C 1
ATOM 1540 O O . ARG A 1 222 ? -14.123 2.084 15.406 1.00 32.15 793 ARG A O 1
ATOM 1548 N N . VAL A 1 223 ? -12.687 2.411 13.731 1.00 27.93 794 VAL A N 1
ATOM 1549 C CA . VAL A 1 223 ? -11.690 3.036 14.614 1.00 26.94 794 VAL A CA 1
ATOM 1550 C C . VAL A 1 223 ? -10.948 4.157 13.909 1.00 28.83 794 VAL A C 1
ATOM 1551 O O . VAL A 1 223 ? -10.744 4.105 12.683 1.00 28.44 794 VAL A O 1
ATOM 1555 N N . LYS A 1 224 ? -10.576 5.184 14.684 1.00 25.17 795 LYS A N 1
ATOM 1556 C CA . LYS A 1 224 ? -9.664 6.252 14.258 1.00 25.50 795 LYS A CA 1
ATOM 1557 C C . LYS A 1 224 ? -8.640 6.425 15.354 1.00 28.53 795 LYS A C 1
ATOM 1558 O O . LYS A 1 224 ? -8.965 6.288 16.549 1.00 27.72 795 LYS A O 1
ATOM 1564 N N . ILE A 1 225 ? -7.394 6.710 14.954 1.00 26.32 796 ILE A N 1
ATOM 1565 C CA . ILE A 1 225 ? -6.321 6.918 15.919 1.00 25.98 796 ILE A CA 1
ATOM 1566 C C . ILE A 1 225 ? -5.666 8.263 15.634 1.00 31.06 796 ILE A C 1
ATOM 1567 O O . ILE A 1 225 ? -5.366 8.570 14.471 1.00 29.39 796 ILE A O 1
ATOM 1572 N N . HIS A 1 226 ? -5.484 9.082 16.686 1.00 27.78 797 HIS A N 1
ATOM 1573 C CA . HIS A 1 226 ? -4.830 10.379 16.549 1.00 28.45 797 HIS A CA 1
ATOM 1574 C C . HIS A 1 226 ? -3.720 10.424 17.571 1.00 32.09 797 HIS A C 1
ATOM 1575 O O . HIS A 1 226 ? -3.871 9.882 18.668 1.00 30.23 797 HIS A O 1
ATOM 1582 N N . TYR A 1 227 ? -2.594 11.044 17.199 1.00 29.95 798 TYR A N 1
ATOM 1583 C CA . TYR A 1 227 ? -1.411 11.136 18.049 1.00 30.48 798 TYR A CA 1
ATOM 1584 C C . TYR A 1 227 ? -1.064 12.579 18.350 1.00 36.05 798 TYR A C 1
ATOM 1585 O O . TYR A 1 227 ? -1.346 13.473 17.546 1.00 37.06 798 TYR A O 1
ATOM 1594 N N . THR A 1 228 ? -0.392 12.806 19.492 1.00 33.22 799 THR A N 1
ATOM 1595 C CA . THR A 1 228 ? 0.221 14.086 19.835 1.00 34.06 799 THR A CA 1
ATOM 1596 C C . THR A 1 228 ? 1.573 13.802 20.449 1.00 37.34 799 THR A C 1
ATOM 1597 O O . THR A 1 228 ? 1.750 12.778 21.110 1.00 35.23 799 THR A O 1
ATOM 1601 N N . VAL A 1 229 ? 2.536 14.658 20.161 1.00 36.98 800 VAL A N 1
ATOM 1602 C CA . VAL A 1 229 ? 3.878 14.590 20.738 1.00 37.61 800 VAL A CA 1
ATOM 1603 C C . VAL A 1 229 ? 4.223 15.986 21.267 1.00 46.94 800 VAL A C 1
ATOM 1604 O O . VAL A 1 229 ? 3.697 16.967 20.740 1.00 45.74 800 VAL A O 1
ATOM 1608 N N . ASP A 1 230 ? 5.024 16.076 22.348 1.00 48.51 801 ASP A N 1
ATOM 1609 C CA . ASP A 1 230 ? 5.405 17.357 22.955 1.00 53.16 801 ASP A CA 1
ATOM 1610 C C . ASP A 1 230 ? 6.255 18.130 21.966 1.00 63.71 801 ASP A C 1
ATOM 1611 O O . ASP A 1 230 ? 5.878 19.227 21.537 1.00 64.65 801 ASP A O 1
ATOM 1616 N N . ARG A 1 231 ? 7.375 17.514 21.563 1.00 64.54 802 ARG A N 1
ATOM 1617 C CA . ARG A 1 231 ? 8.314 18.105 20.623 1.00 68.19 802 ARG A CA 1
ATOM 1618 C C . ARG A 1 231 ? 8.343 17.310 19.309 1.00 73.24 802 ARG A C 1
ATOM 1619 O O . ARG A 1 231 ? 8.972 16.249 19.214 1.00 71.24 802 ARG A O 1
ATOM 1627 N N . PRO A 1 232 ? 7.609 17.830 18.303 1.00 71.49 803 PRO A N 1
ATOM 1628 C CA . PRO A 1 232 ? 7.546 17.159 16.994 1.00 71.05 803 PRO A CA 1
ATOM 1629 C C . PRO A 1 232 ? 8.699 17.461 16.026 1.00 79.06 803 PRO A C 1
ATOM 1630 O O . PRO A 1 232 ? 9.375 18.490 16.151 1.00 81.16 803 PRO A O 1
ATOM 1634 N N . THR A 1 233 ? 8.875 16.568 15.023 1.00 75.10 804 THR A N 1
ATOM 1635 C CA . THR A 1 233 ? 9.851 16.683 13.933 1.00 76.33 804 THR A CA 1
ATOM 1636 C C . THR A 1 233 ? 9.151 17.328 12.707 1.00 80.13 804 THR A C 1
ATOM 1637 O O . THR A 1 233 ? 7.917 17.353 12.696 1.00 78.67 804 THR A O 1
ATOM 1641 N N . PRO A 1 234 ? 9.871 17.874 11.681 1.00 77.70 805 PRO A N 1
ATOM 1642 C CA . PRO A 1 234 ? 9.166 18.554 10.573 1.00 78.12 805 PRO A CA 1
ATOM 1643 C C . PRO A 1 234 ? 8.158 17.718 9.771 1.00 78.43 805 PRO A C 1
ATOM 1644 O O . PRO A 1 234 ? 7.141 18.277 9.345 1.00 79.98 805 PRO A O 1
ATOM 1648 N N . GLY A 1 235 ? 8.418 16.422 9.586 1.00 69.44 806 GLY A N 1
ATOM 1649 C CA . GLY A 1 235 ? 7.521 15.554 8.826 1.00 66.91 806 GLY A CA 1
ATOM 1650 C C . GLY A 1 235 ? 6.427 14.863 9.627 1.00 65.94 806 GLY A C 1
ATOM 1651 O O . GLY A 1 235 ? 6.032 13.745 9.280 1.00 65.79 806 GLY A O 1
ATOM 1652 N N . TRP A 1 236 ? 5.911 15.527 10.690 1.00 57.50 807 TRP A N 1
ATOM 1653 C CA . TRP A 1 236 ? 4.872 14.995 11.595 1.00 52.21 807 TRP A CA 1
ATOM 1654 C C . TRP A 1 236 ? 3.465 15.415 11.131 1.00 57.93 807 TRP A C 1
ATOM 1655 O O . TRP A 1 236 ? 3.163 16.605 11.028 1.00 59.46 807 TRP A O 1
ATOM 1666 N N . LYS A 1 237 ? 2.613 14.424 10.833 1.00 54.60 808 LYS A N 1
ATOM 1667 C CA . LYS A 1 237 ? 1.259 14.660 10.302 1.00 54.79 808 LYS A CA 1
ATOM 1668 C C . LYS A 1 237 ? 0.149 14.720 11.367 1.00 54.92 808 LYS A C 1
ATOM 1669 O O . LYS A 1 237 ? -1.033 14.711 11.013 1.00 55.14 808 LYS A O 1
ATOM 1675 N N . TYR A 1 238 ? 0.511 14.797 12.658 1.00 46.73 809 TYR A N 1
ATOM 1676 C CA . TYR A 1 238 ? -0.502 14.829 13.714 1.00 43.97 809 TYR A CA 1
ATOM 1677 C C . TYR A 1 238 ? -0.347 16.047 14.627 1.00 46.73 809 TYR A C 1
ATOM 1678 O O . TYR A 1 238 ? 0.261 17.038 14.222 1.00 46.05 809 TYR A O 1
ATOM 1687 N N . SER A 1 239 ? -0.925 15.997 15.846 1.00 42.31 810 SER A N 1
ATOM 1688 C CA . SER A 1 239 ? -0.907 17.143 16.765 1.00 42.40 810 SER A CA 1
ATOM 1689 C C . SER A 1 239 ? 0.383 17.322 17.567 1.00 45.74 810 SER A C 1
ATOM 1690 O O . SER A 1 239 ? 1.165 16.381 17.710 1.00 42.11 810 SER A O 1
ATOM 1693 N N . SER A 1 240 ? 0.582 18.540 18.100 1.00 46.20 811 SER A N 1
ATOM 1694 C CA . SER A 1 240 ? 1.725 18.935 18.918 1.00 48.56 811 SER A CA 1
ATOM 1695 C C . SER A 1 240 ? 1.222 19.440 20.272 1.00 54.57 811 SER A C 1
ATOM 1696 O O . SER A 1 240 ? 0.153 20.063 20.351 1.00 53.39 811 SER A O 1
ATOM 1699 N N . GLY A 1 241 ? 2.046 19.255 21.297 1.00 54.17 812 GLY A N 1
ATOM 1700 C CA . GLY A 1 241 ? 1.767 19.776 22.630 1.00 56.04 812 GLY A CA 1
ATOM 1701 C C . GLY A 1 241 ? 0.845 18.912 23.455 1.00 58.50 812 GLY A C 1
ATOM 1702 O O . GLY A 1 241 ? 0.585 17.765 23.098 1.00 56.22 812 GLY A O 1
ATOM 1703 N N . PHE A 1 242 ? 0.355 19.464 24.568 1.00 57.65 813 PHE A N 1
ATOM 1704 C CA . PHE A 1 242 ? -0.529 18.757 25.494 1.00 57.28 813 PHE A CA 1
ATOM 1705 C C . PHE A 1 242 ? -1.940 18.608 24.941 1.00 57.63 813 PHE A C 1
ATOM 1706 O O . PHE A 1 242 ? -2.402 19.456 24.164 1.00 56.84 813 PHE A O 1
ATOM 1714 N N . ILE A 1 243 ? -2.639 17.552 25.392 1.00 50.36 814 ILE A N 1
ATOM 1715 C CA . ILE A 1 243 ? -4.035 17.323 25.045 1.00 48.08 814 ILE A CA 1
ATOM 1716 C C . ILE A 1 243 ? -4.838 18.568 25.529 1.00 53.08 814 ILE A C 1
ATOM 1717 O O . ILE A 1 243 ? -4.661 19.008 26.664 1.00 53.53 814 ILE A O 1
ATOM 1722 N N . ASP A 1 244 ? -5.629 19.175 24.629 1.00 48.48 815 ASP A N 1
ATOM 1723 C CA . ASP A 1 244 ? -6.481 20.323 24.931 1.00 49.96 815 ASP A CA 1
ATOM 1724 C C . ASP A 1 244 ? -7.885 20.063 24.379 1.00 50.86 815 ASP A C 1
ATOM 1725 O O . ASP A 1 244 ? -8.112 19.008 23.771 1.00 48.02 815 ASP A O 1
ATOM 1730 N N . LEU A 1 245 ? -8.833 20.980 24.622 1.00 47.02 816 LEU A N 1
ATOM 1731 C CA . LEU A 1 245 ? -10.217 20.805 24.161 1.00 46.05 816 LEU A CA 1
ATOM 1732 C C . LEU A 1 245 ? -10.311 20.595 22.654 1.00 48.94 816 LEU A C 1
ATOM 1733 O O . LEU A 1 245 ? -11.027 19.697 22.223 1.00 47.13 816 LEU A O 1
ATOM 1738 N N . ASP A 1 246 ? -9.596 21.428 21.861 1.00 47.48 817 ASP A N 1
ATOM 1739 C CA . ASP A 1 246 ? -9.574 21.347 20.391 1.00 47.31 817 ASP A CA 1
ATOM 1740 C C . ASP A 1 246 ? -9.113 19.967 19.927 1.00 45.93 817 ASP A C 1
ATOM 1741 O O . ASP A 1 246 ? -9.737 19.379 19.052 1.00 44.30 817 ASP A O 1
ATOM 1746 N N . MET A 1 247 ? -8.039 19.443 20.531 1.00 41.06 818 MET A N 1
ATOM 1747 C CA . MET A 1 247 ? -7.532 18.128 20.182 1.00 38.28 818 MET A CA 1
ATOM 1748 C C . MET A 1 247 ? -8.542 17.030 20.520 1.00 41.71 818 MET A C 1
ATOM 1749 O O . MET A 1 247 ? -8.736 16.111 19.711 1.00 39.03 818 MET A O 1
ATOM 1754 N N . CYS A 1 248 ? -9.197 17.132 21.706 1.00 38.11 819 CYS A N 1
ATOM 1755 C CA . CYS A 1 248 ? -10.217 16.153 22.113 1.00 36.53 819 CYS A CA 1
ATOM 1756 C C . CYS A 1 248 ? -11.418 16.211 21.166 1.00 38.55 819 CYS A C 1
ATOM 1757 O O . CYS A 1 248 ? -11.962 15.167 20.826 1.00 38.13 819 CYS A O 1
ATOM 1760 N N . GLU A 1 249 ? -11.827 17.424 20.730 1.00 37.55 820 GLU A N 1
ATOM 1761 C CA . GLU A 1 249 ? -12.966 17.557 19.811 1.00 38.18 820 GLU A CA 1
ATOM 1762 C C . GLU A 1 249 ? -12.639 17.007 18.422 1.00 40.55 820 GLU A C 1
ATOM 1763 O O . GLU A 1 249 ? -13.517 16.465 17.753 1.00 39.00 820 GLU A O 1
ATOM 1769 N N . ARG A 1 250 ? -11.391 17.169 17.977 1.00 38.80 821 ARG A N 1
ATOM 1770 C CA . ARG A 1 250 ? -10.991 16.643 16.666 1.00 38.80 821 ARG A CA 1
ATOM 1771 C C . ARG A 1 250 ? -10.862 15.118 16.662 1.00 39.93 821 ARG A C 1
ATOM 1772 O O . ARG A 1 250 ? -11.283 14.467 15.713 1.00 40.20 821 ARG A O 1
ATOM 1780 N N . ALA A 1 251 ? -10.287 14.553 17.720 1.00 33.06 822 ALA A N 1
ATOM 1781 C CA . ALA A 1 251 ? -9.974 13.131 17.832 1.00 30.18 822 ALA A CA 1
ATOM 1782 C C . ALA A 1 251 ? -11.026 12.239 18.426 1.00 31.32 822 ALA A C 1
ATOM 1783 O O . ALA A 1 251 ? -10.990 11.040 18.154 1.00 29.69 822 ALA A O 1
ATOM 1785 N N . LEU A 1 252 ? -11.912 12.770 19.289 1.00 31.27 823 LEU A N 1
ATOM 1786 C CA . LEU A 1 252 ? -12.843 11.922 20.038 1.00 30.62 823 LEU A CA 1
ATOM 1787 C C . LEU A 1 252 ? -14.320 12.180 19.815 1.00 34.94 823 LEU A C 1
ATOM 1788 O O . LEU A 1 252 ? -14.702 13.231 19.305 1.00 36.46 823 LEU A O 1
ATOM 1793 N N . PHE A 1 253 ? -15.161 11.233 20.256 1.00 30.97 824 PHE A N 1
ATOM 1794 C CA . PHE A 1 253 ? -16.618 11.409 20.207 1.00 31.88 824 PHE A CA 1
ATOM 1795 C C . PHE A 1 253 ? -17.067 12.327 21.351 1.00 35.76 824 PHE A C 1
ATOM 1796 O O . PHE A 1 253 ? -16.513 12.256 22.458 1.00 34.09 824 PHE A O 1
ATOM 1804 N N . ARG A 1 254 ? -18.116 13.134 21.114 1.00 36.55 825 ARG A N 1
ATOM 1805 C CA . ARG A 1 254 ? -18.722 13.929 22.181 1.00 38.54 825 ARG A CA 1
ATOM 1806 C C . ARG A 1 254 ? -19.605 12.961 22.967 1.00 43.09 825 ARG A C 1
ATOM 1807 O O . ARG A 1 254 ? -19.972 11.908 22.434 1.00 42.20 825 ARG A O 1
ATOM 1815 N N . TYR A 1 255 ? -19.946 13.287 24.216 1.00 42.00 826 TYR A N 1
ATOM 1816 C CA . TYR A 1 255 ? -20.836 12.411 24.975 1.00 42.61 826 TYR A CA 1
ATOM 1817 C C . TYR A 1 255 ? -22.276 12.401 24.407 1.00 47.06 826 TYR A C 1
ATOM 1818 O O . TYR A 1 255 ? -22.828 13.433 24.040 1.00 45.91 826 TYR A O 1
ATOM 1827 N N . GLU A 1 256 ? -22.859 11.212 24.374 1.00 44.38 827 GLU A N 1
ATOM 1828 C CA . GLU A 1 256 ? -24.237 10.871 24.032 1.00 44.95 827 GLU A CA 1
ATOM 1829 C C . GLU A 1 256 ? -24.484 9.597 24.845 1.00 46.50 827 GLU A C 1
ATOM 1830 O O . GLU A 1 256 ? -23.521 8.850 25.044 1.00 43.83 827 GLU A O 1
ATOM 1836 N N . PRO A 1 257 ? -25.735 9.236 25.227 1.00 45.12 828 PRO A N 1
ATOM 1837 C CA . PRO A 1 257 ? -25.934 7.949 25.927 1.00 43.78 828 PRO A CA 1
ATOM 1838 C C . PRO A 1 257 ? -25.372 6.811 25.063 1.00 43.96 828 PRO A C 1
ATOM 1839 O O . PRO A 1 257 ? -25.587 6.784 23.858 1.00 43.54 828 PRO A O 1
ATOM 1843 N N . GLY A 1 258 ? -24.574 5.950 25.663 1.00 38.63 829 GLY A N 1
ATOM 1844 C CA . GLY A 1 258 ? -23.963 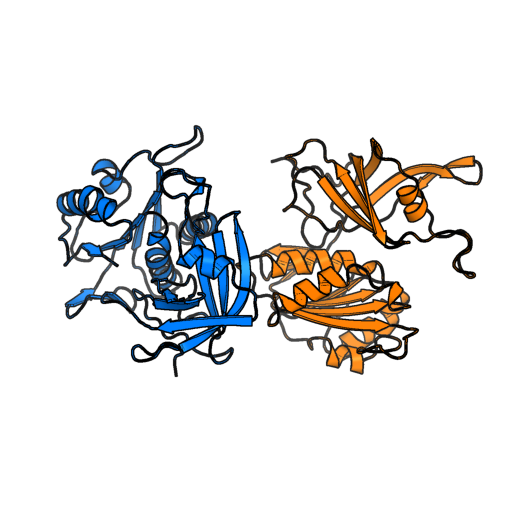4.853 24.928 1.00 36.22 829 GLY A CA 1
ATOM 1845 C C . GLY A 1 258 ? -22.498 5.100 24.610 1.00 38.13 829 GLY A C 1
ATOM 1846 O O . GLY A 1 258 ? -21.854 4.220 24.054 1.00 36.74 829 GLY A O 1
ATOM 1847 N N . THR A 1 259 ? -21.978 6.309 24.917 1.00 34.82 830 THR A N 1
ATOM 1848 C CA . THR A 1 259 ? -20.573 6.708 24.694 1.00 34.51 830 THR A CA 1
ATOM 1849 C C . THR A 1 259 ? -19.878 6.857 26.030 1.00 37.70 830 THR A C 1
ATOM 1850 O O . THR A 1 259 ? -20.379 7.555 26.924 1.00 38.68 830 THR A O 1
ATOM 1854 N N . ILE A 1 260 ? -18.727 6.196 26.163 1.00 31.90 831 ILE A N 1
ATOM 1855 C CA . ILE A 1 260 ? -17.886 6.298 27.356 1.00 30.37 831 ILE A CA 1
ATOM 1856 C C . ILE A 1 260 ? -16.492 6.704 26.920 1.00 33.16 831 ILE A C 1
ATOM 1857 O O . ILE A 1 260 ? -16.159 6.611 25.733 1.00 31.20 831 ILE A O 1
ATOM 1862 N N . SER A 1 261 ? -15.678 7.154 27.877 1.00 31.78 832 SER A N 1
ATOM 1863 C CA . SER A 1 261 ? -14.274 7.466 27.643 1.00 30.04 832 SER A CA 1
ATOM 1864 C C . SER A 1 261 ? -13.495 6.698 28.687 1.00 35.59 832 SER A C 1
ATOM 1865 O O . SER A 1 261 ? -13.925 6.644 29.846 1.00 35.44 832 SER A O 1
ATOM 1868 N N . VAL A 1 262 ? -12.410 6.030 28.258 1.00 29.30 833 VAL A N 1
ATOM 1869 C CA . VAL A 1 262 ? -11.536 5.277 29.162 1.00 28.63 833 VAL A CA 1
ATOM 1870 C C . VAL A 1 262 ? -10.151 5.877 29.083 1.00 30.28 833 VAL A C 1
ATOM 1871 O O . VAL A 1 262 ? -9.740 6.335 28.019 1.00 29.63 833 VAL A O 1
ATOM 1875 N N . LEU A 1 263 ? -9.438 5.926 30.199 1.00 29.55 834 LEU A N 1
ATOM 1876 C CA . LEU A 1 263 ? -8.178 6.645 30.274 1.00 30.63 834 LEU A CA 1
ATOM 1877 C C . LEU A 1 263 ? -7.115 5.877 30.985 1.00 33.31 834 LEU A C 1
ATOM 1878 O O . LEU A 1 263 ? -7.394 5.233 31.992 1.00 33.20 834 LEU A O 1
ATOM 1883 N N . CYS A 1 264 ? -5.875 6.009 30.503 1.00 30.38 835 CYS A N 1
ATOM 1884 C CA . CYS A 1 264 ? -4.722 5.428 31.167 1.00 30.34 835 CYS A CA 1
ATOM 1885 C C . CYS A 1 264 ? -3.482 6.198 30.796 1.00 34.92 835 CYS A C 1
ATOM 1886 O O . CYS A 1 264 ? -3.133 6.315 29.625 1.00 32.27 835 CYS A O 1
ATOM 1889 N N . GLY A 1 265 ? -2.846 6.753 31.803 1.00 33.55 836 GLY A N 1
ATOM 1890 C CA . GLY A 1 265 ? -1.637 7.523 31.598 1.00 33.80 836 GLY A CA 1
ATOM 1891 C C . GLY A 1 265 ? -1.133 8.135 32.876 1.00 39.23 836 GLY A C 1
ATOM 1892 O O . GLY A 1 265 ? -1.732 7.931 33.939 1.00 38.17 836 GLY A O 1
ATOM 1893 N N . PRO A 1 266 ? -0.056 8.947 32.779 1.00 38.25 837 PRO A N 1
ATOM 1894 C CA . PRO A 1 266 ? 0.483 9.599 33.986 1.00 40.26 837 PRO A CA 1
ATOM 1895 C C . PRO A 1 266 ? -0.599 10.398 34.727 1.00 47.03 837 PRO A C 1
ATOM 1896 O O . PRO A 1 266 ? -1.430 11.062 34.081 1.00 45.67 837 PRO A O 1
ATOM 1900 N N . PRO A 1 267 ? -0.660 10.288 36.079 1.00 46.35 838 PRO A N 1
ATOM 1901 C CA . PRO A 1 267 ? -1.696 11.014 36.823 1.00 48.22 838 PRO A CA 1
ATOM 1902 C C . PRO A 1 267 ? -1.849 12.501 36.461 1.00 51.32 838 PRO A C 1
ATOM 1903 O O . PRO A 1 267 ? -3.007 12.891 36.299 1.00 49.23 838 PRO A O 1
ATOM 1907 N N . PRO A 1 268 ? -0.773 13.335 36.267 1.00 49.90 839 PRO A N 1
ATOM 1908 C CA . PRO A 1 268 ? -1.009 14.755 35.934 1.00 50.27 839 PRO A CA 1
ATOM 1909 C C . PRO A 1 268 ? -1.715 14.952 34.599 1.00 51.17 839 PRO A C 1
ATOM 1910 O O . PRO A 1 268 ? -2.607 15.788 34.519 1.00 50.03 839 PRO A O 1
ATOM 1914 N N . MET A 1 269 ? -1.363 14.138 33.576 1.00 46.06 840 MET A N 1
ATOM 1915 C CA . MET A 1 269 ? -1.986 14.198 32.250 1.00 44.56 840 MET A CA 1
ATOM 1916 C C . MET A 1 269 ? -3.506 13.960 32.341 1.00 45.69 840 MET A C 1
ATOM 1917 O O . MET A 1 269 ? -4.276 14.699 31.738 1.00 44.27 840 MET A O 1
ATOM 1922 N N . LEU A 1 270 ? -3.922 12.953 33.117 1.00 40.92 841 LEU A N 1
ATOM 1923 C CA . LEU A 1 270 ? -5.321 12.589 33.272 1.00 39.76 841 LEU A CA 1
ATOM 1924 C C . LEU A 1 270 ? -6.115 13.661 34.025 1.00 43.53 841 LEU A C 1
ATOM 1925 O O . LEU A 1 270 ? -7.180 14.084 33.574 1.00 43.29 841 LEU A O 1
ATOM 1930 N N . LYS A 1 271 ? -5.608 14.078 35.190 1.00 41.44 842 LYS A N 1
ATOM 1931 C CA . LYS A 1 271 ? -6.312 15.017 36.037 1.00 43.13 842 LYS A CA 1
ATOM 1932 C C . LYS A 1 271 ? -6.388 16.439 35.450 1.00 47.31 842 LYS A C 1
ATOM 1933 O O . LYS A 1 271 ? -7.408 17.122 35.604 1.00 48.23 842 LYS A O 1
ATOM 1939 N N . PHE A 1 272 ? -5.307 16.876 34.790 1.00 44.72 843 PHE A N 1
ATOM 1940 C CA . PHE A 1 272 ? -5.208 18.256 34.332 1.00 47.43 843 PHE A CA 1
ATOM 1941 C C . PHE A 1 272 ? -5.469 18.447 32.833 1.00 53.28 843 PHE A C 1
ATOM 1942 O O . PHE A 1 272 ? -6.079 19.448 32.477 1.00 55.09 843 PHE A O 1
ATOM 1950 N N . ALA A 1 273 ? -5.075 17.503 31.970 1.00 47.13 844 ALA A N 1
ATOM 1951 C CA . ALA A 1 273 ? -5.299 17.672 30.530 1.00 46.34 844 ALA A CA 1
ATOM 1952 C C . ALA A 1 273 ? -6.505 16.927 29.960 1.00 49.27 844 ALA A C 1
ATOM 1953 O O . ALA A 1 273 ? -7.040 17.355 28.939 1.00 50.73 844 ALA A O 1
ATOM 1955 N N . CYS A 1 274 ? -6.893 15.792 30.561 1.00 41.70 845 CYS A N 1
ATOM 1956 C CA . CYS A 1 274 ? -7.952 14.957 30.024 1.00 38.18 845 CYS A CA 1
ATOM 1957 C C . CYS A 1 274 ? -9.324 15.215 30.603 1.00 40.33 845 CYS A C 1
ATOM 1958 O O . CYS A 1 274 ? -10.223 15.541 29.835 1.00 38.56 845 CYS A O 1
ATOM 1961 N N . HIS A 1 275 ? -9.521 14.922 31.905 1.00 39.04 846 HIS A N 1
ATOM 1962 C CA . HIS A 1 275 ? -10.826 15.069 32.551 1.00 41.19 846 HIS A CA 1
ATOM 1963 C C . HIS A 1 275 ? -11.454 16.446 32.357 1.00 44.52 846 HIS A C 1
ATOM 1964 O O . HIS A 1 275 ? -12.643 16.490 32.044 1.00 43.77 846 HIS A O 1
ATOM 1971 N N . PRO A 1 276 ? -10.718 17.579 32.503 1.00 40.60 847 PRO A N 1
ATOM 1972 C CA . PRO A 1 276 ? -11.360 18.885 32.287 1.00 42.62 847 PRO A CA 1
ATOM 1973 C C . PRO A 1 276 ? -11.996 19.038 30.897 1.00 45.54 847 PRO A C 1
ATOM 1974 O O . PRO A 1 276 ? -13.103 19.571 30.771 1.00 45.87 847 PRO A O 1
ATOM 1978 N N . ASN A 1 277 ? -11.296 18.553 29.870 1.00 42.01 848 ASN A N 1
ATOM 1979 C CA . ASN A 1 277 ? -11.722 18.619 28.475 1.00 41.69 848 ASN A CA 1
ATOM 1980 C C . ASN A 1 277 ? -12.838 17.620 28.152 1.00 43.37 848 ASN A C 1
ATOM 1981 O O . ASN A 1 277 ? -13.769 17.976 27.428 1.00 41.22 848 ASN A O 1
ATOM 1986 N N . LEU A 1 278 ? -12.786 16.388 28.717 1.00 39.56 849 LEU A N 1
ATOM 1987 C CA . LEU A 1 278 ? -13.875 15.417 28.525 1.00 37.90 849 LEU A CA 1
ATOM 1988 C C . LEU A 1 278 ? -15.146 15.942 29.220 1.00 43.25 849 LEU A C 1
ATOM 1989 O O . LEU A 1 278 ? -16.251 15.808 28.678 1.00 42.33 849 LEU A O 1
ATOM 1994 N N . GLU A 1 279 ? -14.987 16.562 30.407 1.00 42.40 850 GLU A N 1
ATOM 1995 C CA . GLU A 1 279 ? -16.103 17.134 31.157 1.00 45.72 850 GLU A CA 1
ATOM 1996 C C . GLU A 1 279 ? -16.812 18.207 30.303 1.00 51.57 850 GLU A C 1
ATOM 1997 O O . GLU A 1 279 ? -18.048 18.266 30.283 1.00 52.88 850 GLU A O 1
ATOM 2003 N N . LYS A 1 280 ? -16.022 18.989 29.532 1.00 46.90 851 LYS A N 1
ATOM 2004 C CA . LYS A 1 280 ? -16.548 20.005 28.617 1.00 47.69 851 LYS A CA 1
ATOM 2005 C C . LYS A 1 280 ? -17.262 19.353 27.429 1.00 51.89 851 LYS A C 1
ATOM 2006 O O . LYS A 1 280 ? -18.196 19.953 26.886 1.00 53.85 851 LYS A O 1
ATOM 2012 N N . MET A 1 281 ? -16.855 18.108 27.056 1.00 45.23 852 MET A N 1
ATOM 2013 C CA . MET A 1 281 ? -17.482 17.359 25.954 1.00 42.39 852 MET A CA 1
ATOM 2014 C C . MET A 1 281 ? -18.716 16.550 26.386 1.00 47.87 852 MET A C 1
ATOM 2015 O O . MET A 1 281 ? -19.273 15.791 25.576 1.00 47.20 852 MET A O 1
ATOM 2020 N N . GLY A 1 282 ? -19.120 16.716 27.650 1.00 46.01 853 GLY A N 1
ATOM 2021 C CA . GLY A 1 282 ? -20.297 16.064 28.222 1.00 46.59 853 GLY A CA 1
ATOM 2022 C C . GLY A 1 282 ? -20.060 14.854 29.106 1.00 48.09 853 GLY A C 1
ATOM 2023 O O . GLY A 1 282 ? -21.023 14.271 29.604 1.00 48.14 853 GLY A O 1
ATOM 2024 N N . PHE A 1 283 ? -18.804 14.429 29.274 1.00 42.25 854 PHE A N 1
ATOM 2025 C CA . PHE A 1 283 ? -18.498 13.264 30.099 1.00 40.05 854 PHE A CA 1
ATOM 2026 C C . PHE A 1 283 ? -18.503 13.591 31.594 1.00 49.87 854 PHE A C 1
ATOM 2027 O O . PHE A 1 283 ? -18.471 14.760 31.978 1.00 50.29 854 PHE A O 1
ATOM 2035 N N . GLU A 1 284 ? -18.593 12.546 32.430 1.00 50.30 855 GLU A N 1
ATOM 2036 C CA . GLU A 1 284 ? -18.666 12.648 33.885 1.00 52.88 855 GLU A CA 1
ATOM 2037 C C . GLU A 1 284 ? -17.629 11.702 34.506 1.00 57.28 855 GLU A C 1
ATOM 2038 O O . GLU A 1 284 ? -17.719 10.485 34.325 1.00 56.11 855 GLU A O 1
ATOM 2044 N N . LYS A 1 285 ? -16.648 12.270 35.231 1.00 55.79 856 LYS A N 1
ATOM 2045 C CA . LYS A 1 285 ? -15.588 11.518 35.904 1.00 55.27 856 LYS A CA 1
ATOM 2046 C C . LYS A 1 285 ? -16.157 10.428 36.820 1.00 59.03 856 LYS A C 1
ATOM 2047 O O . LYS A 1 285 ? -17.038 10.707 37.628 1.00 58.67 856 LYS A O 1
ATOM 2053 N N . GLY A 1 286 ? -15.684 9.197 36.625 1.00 54.83 857 GLY A N 1
ATOM 2054 C CA . GLY A 1 286 ? -16.084 8.027 37.398 1.00 54.52 857 GLY A CA 1
ATOM 2055 C C . GLY A 1 286 ? -17.348 7.334 36.945 1.00 59.20 857 GLY A C 1
ATOM 2056 O O . GLY A 1 286 ? -17.646 6.240 37.431 1.00 60.50 857 GLY A O 1
ATOM 2057 N N . VAL A 1 287 ? -18.127 7.968 36.045 1.00 55.21 858 VAL A N 1
ATOM 2058 C CA . VAL A 1 287 ? -19.380 7.394 35.552 1.00 54.62 858 VAL A CA 1
ATOM 2059 C C . VAL A 1 287 ? -19.259 7.147 34.029 1.00 55.12 858 VAL A C 1
ATOM 2060 O O . VAL A 1 287 ? -19.392 5.997 33.601 1.00 53.84 858 VAL A O 1
ATOM 2064 N N . THR A 1 288 ? -18.957 8.191 33.231 1.00 49.78 859 THR A N 1
ATOM 2065 C CA . THR A 1 288 ? -18.799 8.014 31.772 1.00 46.40 859 THR A CA 1
ATOM 2066 C C . THR A 1 288 ? -17.348 8.229 31.319 1.00 46.57 859 THR A C 1
ATOM 2067 O O . THR A 1 288 ? -17.036 8.017 30.149 1.00 44.57 859 THR A O 1
ATOM 2071 N N . SER A 1 289 ? -16.476 8.652 32.242 1.00 43.54 860 SER A N 1
ATOM 2072 C CA . SER A 1 289 ? -15.030 8.825 32.055 1.00 42.80 860 SER A CA 1
ATOM 2073 C C . SER A 1 289 ? -14.409 7.909 33.109 1.00 46.28 860 SER A C 1
ATOM 2074 O O . SER A 1 289 ? -14.473 8.223 34.307 1.00 49.24 860 SER A O 1
ATOM 2077 N N . ILE A 1 290 ? -13.859 6.760 32.677 1.00 38.14 861 ILE A N 1
ATOM 2078 C CA . ILE A 1 290 ? -13.340 5.731 33.566 1.00 37.95 861 ILE A CA 1
ATOM 2079 C C . ILE A 1 290 ? -11.836 5.594 33.420 1.00 42.02 861 ILE A C 1
ATOM 2080 O O . ILE A 1 290 ? -11.338 5.457 32.302 1.00 39.55 861 ILE A O 1
ATOM 2085 N N . GLU A 1 291 ? -11.107 5.576 34.559 1.00 40.49 862 GLU A N 1
ATOM 2086 C CA . GLU A 1 291 ? -9.664 5.400 34.501 1.00 39.61 862 GLU A CA 1
ATOM 2087 C C . GLU A 1 291 ? -9.305 3.951 34.735 1.00 44.33 862 GLU A C 1
ATOM 2088 O O . GLU A 1 291 ? -9.917 3.297 35.586 1.00 44.52 862 GLU A O 1
ATOM 2094 N N . PHE A 1 292 ? -8.264 3.470 34.040 1.00 39.54 863 PHE A N 1
ATOM 2095 C CA . PHE A 1 292 ? -7.723 2.144 34.297 1.00 41.39 863 PHE A CA 1
ATOM 2096 C C . PHE A 1 292 ? -6.738 2.293 35.471 1.00 63.80 863 PHE A C 1
ATOM 2097 O O . PHE A 1 292 ? -6.166 3.396 35.644 1.00 66.67 863 PHE A O 1
ATOM 2106 N N . ASP B 1 24 ? 13.388 4.908 0.060 1.00 56.93 595 ASP B N 1
ATOM 2107 C CA . ASP B 1 24 ? 14.330 4.000 0.730 1.00 53.52 595 ASP B CA 1
ATOM 2108 C C . ASP B 1 24 ? 14.867 2.930 -0.266 1.00 52.60 595 ASP B C 1
ATOM 2109 O O . ASP B 1 24 ? 14.670 1.724 -0.066 1.00 51.79 595 ASP B O 1
ATOM 2114 N N . ALA B 1 25 ? 15.551 3.398 -1.342 1.00 46.72 596 ALA B N 1
ATOM 2115 C CA . ALA B 1 25 ? 16.102 2.583 -2.433 1.00 44.27 596 ALA B CA 1
ATOM 2116 C C . ALA B 1 25 ? 17.134 1.539 -1.944 1.00 44.92 596 ALA B C 1
ATOM 2117 O O . ALA B 1 25 ? 18.143 1.909 -1.331 1.00 44.18 596 ALA B O 1
ATOM 2119 N N . PRO B 1 26 ? 16.908 0.243 -2.230 1.00 40.41 597 PRO B N 1
ATOM 2120 C CA . PRO B 1 26 ? 17.860 -0.780 -1.746 1.00 36.95 597 PRO B CA 1
ATOM 2121 C C . PRO B 1 26 ? 19.136 -0.871 -2.578 1.00 38.78 597 PRO B C 1
ATOM 2122 O O . PRO B 1 26 ? 19.164 -0.438 -3.736 1.00 40.00 597 PRO B O 1
ATOM 2126 N N . PHE B 1 27 ? 20.193 -1.431 -1.985 1.00 33.11 598 PHE B N 1
ATOM 2127 C CA . PHE B 1 27 ? 21.466 -1.702 -2.653 1.00 31.93 598 PHE B CA 1
ATOM 2128 C C . PHE B 1 27 ? 21.271 -2.760 -3.761 1.00 34.78 598 PHE B C 1
ATOM 2129 O O . PHE B 1 27 ? 21.679 -2.514 -4.897 1.00 34.67 598 PHE B O 1
ATOM 2137 N N . LEU B 1 28 ? 20.643 -3.920 -3.429 1.00 29.38 599 LEU B N 1
ATOM 2138 C CA . LEU B 1 28 ? 20.453 -5.012 -4.400 1.00 29.22 599 LEU B CA 1
ATOM 2139 C C . LEU B 1 28 ? 19.505 -4.667 -5.530 1.00 33.54 599 LEU B C 1
ATOM 2140 O O . LEU B 1 28 ? 18.417 -4.138 -5.312 1.00 33.68 599 LEU B O 1
ATOM 2145 N N . ASN B 1 29 ? 19.954 -4.944 -6.751 1.00 31.11 600 ASN B N 1
ATOM 2146 C CA . ASN B 1 29 ? 19.200 -4.726 -7.980 1.00 32.87 600 ASN B CA 1
ATOM 2147 C C . ASN B 1 29 ? 19.440 -5.976 -8.828 1.00 35.05 600 ASN B C 1
ATOM 2148 O O . ASN B 1 29 ? 20.582 -6.238 -9.219 1.00 33.84 600 ASN B O 1
ATOM 2153 N N . PRO B 1 30 ? 18.395 -6.800 -9.044 1.00 33.96 601 PRO B N 1
ATOM 2154 C CA . PRO B 1 30 ? 18.594 -8.080 -9.743 1.00 34.57 601 PRO B CA 1
ATOM 2155 C C . PRO B 1 30 ? 19.083 -7.978 -11.179 1.00 39.05 601 PRO B C 1
ATOM 2156 O O . PRO B 1 30 ? 19.523 -8.990 -11.719 1.00 38.90 601 PRO B O 1
ATOM 2160 N N . LYS B 1 31 ? 19.056 -6.765 -11.766 1.00 35.95 602 LYS B N 1
ATOM 2161 C CA . LYS B 1 31 ? 19.488 -6.509 -13.149 1.00 37.35 602 LYS B CA 1
ATOM 2162 C C . LYS B 1 31 ? 20.908 -5.981 -13.188 1.00 41.96 602 LYS B C 1
ATOM 2163 O O . LYS B 1 31 ? 21.441 -5.772 -14.278 1.00 40.27 602 LYS B O 1
ATOM 2169 N N . LYS B 1 32 ? 21.512 -5.692 -12.001 1.00 38.99 603 LYS B N 1
ATOM 2170 C CA . LYS B 1 32 ? 22.825 -5.064 -11.963 1.00 39.44 603 LYS B CA 1
ATOM 2171 C C . LYS B 1 32 ? 23.851 -5.739 -11.079 1.00 40.07 603 LYS B C 1
ATOM 2172 O O . LYS B 1 32 ? 23.512 -6.321 -10.034 1.00 36.21 603 LYS B O 1
ATOM 2178 N N . GLN B 1 33 ? 25.125 -5.595 -11.484 1.00 37.31 604 GLN B N 1
ATOM 2179 C CA . GLN B 1 33 ? 26.293 -6.029 -10.710 1.00 36.00 604 GLN B CA 1
ATOM 2180 C C . GLN B 1 33 ? 26.644 -4.775 -9.906 1.00 41.50 604 GLN B C 1
ATOM 2181 O O . GLN B 1 33 ? 26.890 -3.710 -10.498 1.00 43.15 604 GLN B O 1
ATOM 2187 N N . LYS B 1 34 ? 26.553 -4.865 -8.582 1.00 35.56 605 LYS B N 1
ATOM 2188 C CA . LYS B 1 34 ? 26.798 -3.711 -7.706 1.00 34.51 605 LYS B CA 1
ATOM 2189 C C . LYS B 1 34 ? 28.095 -3.929 -6.941 1.00 34.49 605 LYS B C 1
ATOM 2190 O O . LYS B 1 34 ? 28.241 -4.969 -6.311 1.00 32.56 605 LYS B O 1
ATOM 2196 N N . ALA B 1 35 ? 29.030 -2.969 -7.001 1.00 32.07 606 ALA B N 1
ATOM 2197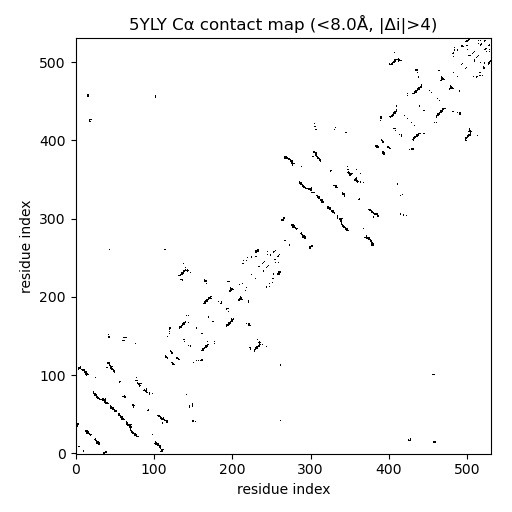 C CA . ALA B 1 35 ? 30.311 -3.070 -6.290 1.00 31.45 606 ALA B CA 1
ATOM 2198 C C . ALA B 1 35 ? 30.117 -2.935 -4.771 1.00 32.29 606 ALA B C 1
ATOM 2199 O O . ALA B 1 35 ? 29.268 -2.164 -4.338 1.00 31.40 606 ALA B O 1
ATOM 2201 N N . ALA B 1 36 ? 30.847 -3.739 -3.976 1.00 28.06 607 ALA B N 1
ATOM 2202 C CA . ALA B 1 36 ? 30.793 -3.663 -2.521 1.00 27.59 607 ALA B CA 1
ATOM 2203 C C . ALA B 1 36 ? 32.232 -3.745 -2.057 1.00 32.55 607 ALA B C 1
ATOM 2204 O O . ALA B 1 36 ? 32.979 -4.618 -2.493 1.00 31.26 607 ALA B O 1
ATOM 2206 N N . GLU B 1 37 ? 32.622 -2.840 -1.175 1.00 30.19 608 GLU B N 1
ATOM 2207 C CA . GLU B 1 37 ? 33.990 -2.757 -0.682 1.00 28.91 608 GLU B CA 1
ATOM 2208 C C . GLU B 1 37 ? 34.173 -3.482 0.623 1.00 28.90 608 GLU B C 1
ATOM 2209 O O . GLU B 1 37 ? 33.367 -3.332 1.529 1.00 29.25 608 GLU B O 1
ATOM 2215 N N . LEU B 1 38 ? 35.259 -4.246 0.741 1.00 26.26 609 LEU B N 1
ATOM 2216 C CA . LEU B 1 38 ? 35.544 -4.958 1.982 1.00 25.95 609 LEU B CA 1
ATOM 2217 C C . LEU B 1 38 ? 35.951 -3.965 3.070 1.00 28.92 609 LEU B C 1
ATOM 2218 O O . LEU B 1 38 ? 36.924 -3.224 2.900 1.00 28.97 609 LEU B O 1
ATOM 2223 N N . LYS B 1 39 ? 35.200 -3.956 4.184 1.00 26.37 610 LYS B N 1
ATOM 2224 C CA . LYS B 1 39 ? 35.418 -3.065 5.330 1.00 26.87 610 LYS B CA 1
ATOM 2225 C C . LYS B 1 39 ? 36.161 -3.732 6.494 1.00 26.26 610 LYS B C 1
ATOM 2226 O O . LYS B 1 39 ? 36.929 -3.062 7.179 1.00 26.79 610 LYS B O 1
ATOM 2232 N N . GLU B 1 40 ? 35.937 -5.036 6.720 1.00 23.69 611 GLU B N 1
ATOM 2233 C CA . GLU B 1 40 ? 36.629 -5.777 7.774 1.00 23.23 611 GLU B CA 1
ATOM 2234 C C . GLU B 1 40 ? 36.711 -7.218 7.327 1.00 25.11 611 GLU B C 1
ATOM 2235 O O . GLU B 1 40 ? 35.799 -7.684 6.666 1.00 23.69 611 GLU B O 1
ATOM 2241 N N . LYS B 1 41 ? 37.750 -7.924 7.758 1.00 22.26 612 LYS B N 1
ATOM 2242 C CA . LYS B 1 41 ? 37.923 -9.359 7.440 1.00 22.19 612 LYS B CA 1
ATOM 2243 C C . LYS B 1 41 ? 38.341 -9.956 8.787 1.00 25.04 612 LYS B C 1
ATOM 2244 O O . LYS B 1 41 ? 39.446 -9.697 9.273 1.00 24.81 612 LYS B O 1
ATOM 2250 N N . ILE B 1 42 ? 37.433 -10.698 9.416 1.00 23.28 613 ILE B N 1
ATOM 2251 C CA . ILE B 1 42 ? 37.625 -11.155 10.792 1.00 23.52 613 ILE B CA 1
ATOM 2252 C C . ILE B 1 42 ? 37.568 -12.668 10.925 1.00 26.35 613 ILE B C 1
ATOM 2253 O O . ILE B 1 42 ? 36.570 -13.270 10.544 1.00 26.27 613 ILE B O 1
ATOM 2258 N N . LYS B 1 43 ? 38.625 -13.268 11.450 1.00 25.83 614 LYS B N 1
ATOM 2259 C CA . LYS B 1 43 ? 38.634 -14.722 11.586 1.00 26.54 614 LYS B CA 1
ATOM 2260 C C . LYS B 1 43 ? 37.626 -15.187 12.624 1.00 31.38 614 LYS B C 1
ATOM 2261 O O . LYS B 1 43 ? 37.612 -14.662 13.748 1.00 31.73 614 LYS B O 1
ATOM 2267 N N . ILE B 1 44 ? 36.848 -16.219 12.274 1.00 26.34 615 ILE B N 1
ATOM 2268 C CA . ILE B 1 44 ? 35.931 -16.863 13.216 1.00 25.33 615 ILE B CA 1
ATOM 2269 C C . ILE B 1 44 ? 36.695 -18.078 13.780 1.00 30.24 615 ILE B C 1
ATOM 2270 O O . ILE B 1 44 ? 36.707 -18.315 14.982 1.00 31.14 615 ILE B O 1
ATOM 2275 N N . SER B 1 45 ? 37.340 -18.823 12.900 1.00 27.83 616 SER B N 1
ATOM 2276 C CA . SER B 1 45 ? 38.204 -19.936 13.292 1.00 29.78 616 SER B CA 1
ATOM 2277 C C . SER B 1 45 ? 39.295 -20.053 12.238 1.00 35.15 616 SER B C 1
ATOM 2278 O O . SER B 1 45 ? 39.326 -19.235 11.320 1.00 33.86 616 SER B O 1
ATOM 2281 N N . HIS B 1 46 ? 40.183 -21.049 12.347 1.00 34.85 617 HIS B N 1
ATOM 2282 C CA . HIS B 1 46 ? 41.317 -21.177 11.428 1.00 36.74 617 HIS B CA 1
ATOM 2283 C C . HIS B 1 46 ? 40.919 -21.217 9.948 1.00 39.34 617 HIS B C 1
ATOM 2284 O O . HIS B 1 46 ? 41.689 -20.735 9.129 1.00 41.68 617 HIS B O 1
ATOM 2291 N N . ASP B 1 47 ? 39.725 -21.755 9.607 1.00 33.97 618 ASP B N 1
ATOM 2292 C CA . ASP B 1 47 ? 39.298 -21.841 8.205 1.00 32.59 618 ASP B CA 1
ATOM 2293 C C . ASP B 1 47 ? 37.919 -21.252 7.939 1.00 31.78 618 ASP B C 1
ATOM 2294 O O . ASP B 1 47 ? 37.305 -21.607 6.928 1.00 29.88 618 ASP B O 1
ATOM 2299 N N . VAL B 1 48 ? 37.422 -20.360 8.837 1.00 26.37 619 VAL B N 1
ATOM 2300 C CA . VAL B 1 48 ? 36.142 -19.669 8.663 1.00 23.21 619 VAL B CA 1
ATOM 2301 C C . VAL B 1 48 ? 36.416 -18.193 8.882 1.00 27.06 619 VAL B C 1
ATOM 2302 O O . VAL B 1 48 ? 36.973 -17.816 9.922 1.00 26.97 619 VAL B O 1
ATOM 2306 N N . THR B 1 49 ? 36.058 -17.371 7.891 1.00 21.81 620 THR B N 1
ATOM 2307 C CA . THR B 1 49 ? 36.267 -15.923 7.967 1.00 20.79 620 THR B CA 1
ATOM 2308 C C . THR B 1 49 ? 34.975 -15.188 7.758 1.00 25.60 620 THR B C 1
ATOM 2309 O O . THR B 1 49 ? 34.153 -15.586 6.899 1.00 24.94 620 THR B O 1
ATOM 2313 N N . LEU B 1 50 ? 34.792 -14.086 8.519 1.00 22.78 621 LEU B N 1
ATOM 2314 C CA . LEU B 1 50 ? 33.654 -13.179 8.330 1.00 21.66 621 LEU B CA 1
ATOM 2315 C C . LEU B 1 50 ? 34.159 -12.022 7.482 1.00 24.58 621 LEU B C 1
ATOM 2316 O O . LEU B 1 50 ? 35.191 -11.414 7.812 1.00 23.85 621 LEU B O 1
ATOM 2321 N N . PHE B 1 51 ? 33.460 -11.740 6.372 1.00 21.40 622 PHE B N 1
ATOM 2322 C CA . PHE B 1 51 ? 33.818 -10.634 5.471 1.00 20.84 622 PHE B CA 1
ATOM 2323 C C . PHE B 1 51 ? 32.721 -9.596 5.629 1.00 24.25 622 PHE B C 1
ATOM 2324 O O . PHE B 1 51 ? 31.554 -9.908 5.367 1.00 22.29 622 PHE B O 1
ATOM 2332 N N . ARG B 1 52 ? 33.089 -8.370 6.027 1.00 21.68 623 ARG B N 1
ATOM 2333 C CA . ARG B 1 52 ? 32.088 -7.321 6.214 1.00 20.77 623 ARG B CA 1
ATOM 2334 C C . ARG B 1 52 ? 32.207 -6.380 5.053 1.00 25.17 623 ARG B C 1
ATOM 2335 O O . ARG B 1 52 ? 33.223 -5.700 4.924 1.00 24.88 623 ARG B O 1
ATOM 2343 N N . PHE B 1 53 ? 31.188 -6.363 4.180 1.00 24.14 624 PHE B N 1
ATOM 2344 C CA . PHE B 1 53 ? 31.184 -5.533 2.964 1.00 22.83 624 PHE B CA 1
ATOM 2345 C C . PHE B 1 53 ? 30.309 -4.325 3.134 1.00 25.50 624 PHE B C 1
ATOM 2346 O O . PHE B 1 53 ? 29.169 -4.437 3.584 1.00 26.09 624 PHE B O 1
ATOM 2354 N N . GLY B 1 54 ? 30.832 -3.168 2.761 1.00 24.53 625 GLY B N 1
ATOM 2355 C CA . GLY B 1 54 ? 30.053 -1.943 2.853 1.00 25.39 625 GLY B CA 1
ATOM 2356 C C . GLY B 1 54 ? 29.114 -1.780 1.674 1.00 31.17 625 GLY B C 1
ATOM 2357 O O . GLY B 1 54 ? 29.412 -2.240 0.570 1.00 31.81 625 GLY B O 1
ATOM 2358 N N . LEU B 1 55 ? 27.964 -1.116 1.917 1.00 28.31 626 LEU B N 1
ATOM 2359 C CA . LEU B 1 55 ? 26.992 -0.732 0.885 1.00 27.48 626 LEU B CA 1
ATOM 2360 C C . LEU B 1 55 ? 27.391 0.651 0.386 1.00 34.56 626 LEU B C 1
ATOM 2361 O O . LEU B 1 55 ? 28.511 1.075 0.679 1.00 35.62 626 LEU B O 1
ATOM 2366 N N . GLU B 1 56 ? 26.567 1.310 -0.421 1.00 30.47 627 GLU B N 1
ATOM 2367 C CA . GLU B 1 56 ? 26.936 2.613 -1.018 1.00 33.93 627 GLU B CA 1
ATOM 2368 C C . GLU B 1 56 ? 27.057 3.721 0.024 1.00 40.50 627 GLU B C 1
ATOM 2369 O O . GLU B 1 56 ? 27.853 4.645 -0.150 1.00 42.45 627 GLU B O 1
ATOM 2375 N N . HIS B 1 57 ? 26.283 3.605 1.115 1.00 36.49 628 HIS B N 1
ATOM 2376 C CA . HIS B 1 57 ? 26.283 4.532 2.243 1.00 36.94 628 HIS B CA 1
ATOM 2377 C C . HIS B 1 57 ? 25.870 3.802 3.506 1.00 40.25 628 HIS B C 1
ATOM 2378 O O . HIS B 1 57 ? 25.234 2.744 3.421 1.00 36.56 628 HIS B O 1
ATOM 2385 N N . ASP B 1 58 ? 26.247 4.343 4.684 1.00 39.97 629 ASP B N 1
ATOM 2386 C CA . ASP B 1 58 ? 26.034 3.585 5.907 1.00 38.54 629 ASP B CA 1
ATOM 2387 C C . ASP B 1 58 ? 24.559 3.488 6.376 1.00 41.81 629 ASP B C 1
ATOM 2388 O O . ASP B 1 58 ? 24.298 2.781 7.342 1.00 40.40 629 ASP B O 1
ATOM 2393 N N . GLU B 1 59 ? 23.601 4.103 5.669 1.00 39.44 630 GLU B N 1
ATOM 2394 C CA . GLU B 1 59 ? 22.189 3.976 6.051 1.00 38.27 630 GLU B CA 1
ATOM 2395 C C . GLU B 1 59 ? 21.380 3.196 4.996 1.00 39.26 630 GLU B C 1
ATOM 2396 O O . GLU B 1 59 ? 20.161 3.070 5.112 1.00 38.89 630 GLU B O 1
ATOM 2402 N N . GLN B 1 60 ? 22.058 2.681 3.962 1.00 35.01 631 GLN B N 1
ATOM 2403 C CA . GLN B 1 60 ? 21.415 1.967 2.860 1.00 33.02 631 GLN B CA 1
ATOM 2404 C C . GLN B 1 60 ? 20.847 0.629 3.270 1.00 34.05 631 GLN B C 1
ATOM 2405 O O . GLN B 1 60 ? 21.478 -0.116 4.007 1.00 30.81 631 GLN B O 1
ATOM 2411 N N . LEU B 1 61 ? 19.636 0.350 2.786 1.00 33.45 632 LEU B N 1
ATOM 2412 C CA . LEU B 1 61 ? 18.944 -0.918 2.977 1.00 32.41 632 LEU B CA 1
ATOM 2413 C C . LEU B 1 61 ? 19.592 -1.921 2.029 1.00 30.25 632 LEU B C 1
ATOM 2414 O O . LEU B 1 61 ? 19.871 -1.593 0.861 1.00 28.80 632 LEU B O 1
ATOM 2419 N N . LEU B 1 62 ? 19.838 -3.136 2.513 1.00 26.12 633 LEU B N 1
ATOM 2420 C CA . LEU B 1 62 ? 20.405 -4.182 1.643 1.00 24.04 633 LEU B CA 1
ATOM 2421 C C . LEU B 1 62 ? 19.410 -4.562 0.528 1.00 28.14 633 LEU B C 1
ATOM 2422 O O . LEU B 1 62 ? 19.790 -4.607 -0.646 1.00 28.83 633 LEU B O 1
ATOM 2427 N N . GLY B 1 63 ? 18.168 -4.849 0.910 1.00 26.81 634 GLY B N 1
ATOM 2428 C CA . GLY B 1 63 ? 17.110 -5.233 -0.028 1.00 27.62 634 GLY B CA 1
ATOM 2429 C C . GLY B 1 63 ? 17.163 -6.703 -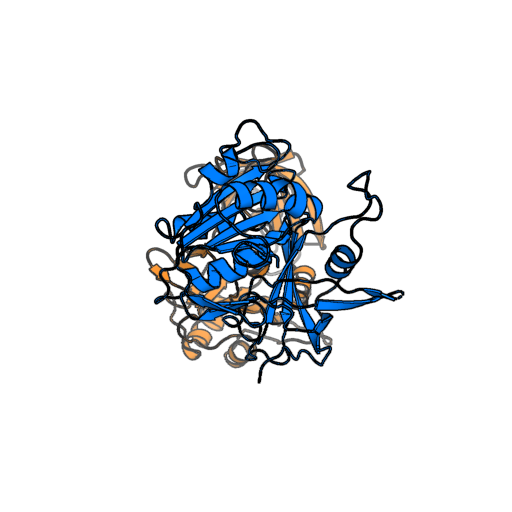0.372 1.00 30.23 634 GLY B C 1
ATOM 2430 O O . GLY B 1 63 ? 17.020 -7.071 -1.542 1.00 28.42 634 GLY B O 1
ATOM 2431 N N . LEU B 1 64 ? 17.407 -7.558 0.654 1.00 26.57 635 LEU B N 1
ATOM 2432 C CA . LEU B 1 64 ? 17.473 -9.002 0.493 1.00 24.33 635 LEU B CA 1
ATOM 2433 C C . LEU B 1 64 ? 16.273 -9.638 1.216 1.00 28.83 635 LEU B C 1
ATOM 2434 O O . LEU B 1 64 ? 16.286 -9.734 2.440 1.00 28.06 635 LEU B O 1
ATOM 2439 N N . PRO B 1 65 ? 15.216 -10.056 0.499 1.00 25.39 636 PRO B N 1
ATOM 2440 C CA . PRO B 1 65 ? 14.085 -10.698 1.182 1.00 25.12 636 PRO B CA 1
ATOM 2441 C C . PRO B 1 65 ? 14.479 -12.026 1.826 1.00 27.72 636 PRO B C 1
ATOM 2442 O O . PRO B 1 65 ? 15.405 -12.709 1.353 1.00 26.47 636 PRO B O 1
ATOM 2446 N N . THR B 1 66 ? 13.774 -12.391 2.914 1.00 24.27 637 THR B N 1
ATOM 2447 C CA . THR B 1 66 ? 14.050 -13.644 3.634 1.00 25.25 637 THR B CA 1
ATOM 2448 C C . THR B 1 66 ? 13.742 -14.807 2.709 1.00 26.13 637 THR B C 1
ATOM 2449 O O . THR B 1 66 ? 12.636 -14.861 2.184 1.00 27.29 637 THR B O 1
ATOM 2453 N N . GLY B 1 67 ? 14.693 -15.731 2.579 1.00 23.35 638 GLY B N 1
ATOM 2454 C CA . GLY B 1 67 ? 14.603 -16.881 1.679 1.00 23.63 638 GLY B CA 1
ATOM 2455 C C . GLY B 1 67 ? 15.449 -16.724 0.431 1.00 25.23 638 GLY B C 1
ATOM 2456 O O . GLY B 1 67 ? 15.697 -17.697 -0.294 1.00 24.59 638 GLY B O 1
ATOM 2457 N N . LYS B 1 68 ? 15.945 -15.482 0.188 1.00 22.91 639 LYS B N 1
ATOM 2458 C CA . LYS B 1 68 ? 16.755 -15.159 -0.972 1.00 23.31 639 LYS B CA 1
ATOM 2459 C C . LYS B 1 68 ? 18.253 -14.975 -0.634 1.00 28.39 639 LYS B C 1
ATOM 2460 O O . LYS B 1 68 ? 18.641 -14.798 0.529 1.00 24.91 639 LYS B O 1
ATOM 2466 N N . HIS B 1 69 ? 19.098 -15.069 -1.669 1.00 25.28 640 HIS B N 1
ATOM 2467 C CA . HIS B 1 69 ? 20.553 -14.964 -1.513 1.00 23.90 640 HIS B CA 1
ATOM 2468 C C . HIS B 1 69 ? 21.115 -14.018 -2.586 1.00 27.72 640 HIS B C 1
ATOM 2469 O O . HIS B 1 69 ? 20.348 -13.407 -3.347 1.00 26.82 640 HIS B O 1
ATOM 2476 N N . MET B 1 70 ? 22.455 -13.918 -2.668 1.00 25.17 641 MET B N 1
ATOM 2477 C CA A MET B 1 70 ? 23.106 -13.035 -3.633 0.50 24.46 641 MET B CA 1
ATOM 2478 C CA B MET B 1 70 ? 23.077 -13.062 -3.678 0.50 26.43 641 MET B CA 1
ATOM 2479 C C . MET B 1 70 ? 24.190 -13.789 -4.379 1.00 27.96 641 MET B C 1
ATOM 2480 O O . MET B 1 70 ? 24.694 -14.798 -3.879 1.00 28.28 641 MET B O 1
ATOM 2489 N N . LEU B 1 71 ? 24.582 -13.285 -5.536 1.00 26.69 642 LEU B N 1
ATOM 2490 C CA . LEU B 1 71 ? 25.692 -13.871 -6.276 1.00 26.37 642 LEU B CA 1
ATOM 2491 C C . LEU B 1 71 ? 26.828 -12.889 -6.109 1.00 28.77 642 LEU B C 1
ATOM 2492 O O . LEU B 1 71 ? 26.656 -11.676 -6.293 1.00 27.72 642 LEU B O 1
ATOM 2497 N N . ILE B 1 72 ? 27.970 -13.391 -5.680 1.00 25.06 643 ILE B N 1
ATOM 2498 C CA . ILE B 1 72 ? 29.119 -12.527 -5.470 1.00 25.93 643 ILE B CA 1
ATOM 2499 C C . ILE B 1 72 ? 30.187 -12.948 -6.467 1.00 28.85 643 ILE B C 1
ATOM 2500 O O . ILE B 1 72 ? 30.432 -14.150 -6.648 1.00 27.79 643 ILE B O 1
ATOM 2505 N N . ARG B 1 73 ? 30.798 -11.969 -7.114 1.00 28.25 644 ARG B N 1
ATOM 2506 C CA . ARG B 1 73 ? 31.805 -12.294 -8.122 1.00 29.32 644 ARG B CA 1
ATOM 2507 C C . ARG B 1 73 ? 32.995 -11.370 -8.092 1.00 32.27 644 ARG B C 1
ATOM 2508 O O . ARG B 1 73 ? 32.915 -10.244 -7.576 1.00 29.67 644 ARG B O 1
ATOM 2516 N N . LYS B 1 74 ? 34.083 -11.824 -8.725 1.00 31.22 645 LYS B N 1
ATOM 2517 C CA . LYS B 1 74 ? 35.282 -11.024 -8.908 1.00 31.79 645 LYS B CA 1
ATOM 2518 C C . LYS B 1 74 ? 36.034 -11.474 -10.128 1.00 35.93 645 LYS B C 1
ATOM 2519 O O . LYS B 1 74 ? 36.144 -12.683 -10.390 1.00 35.59 645 LYS B O 1
ATOM 2525 N N . LYS B 1 75 ? 36.577 -10.495 -10.863 1.00 33.53 646 LYS B N 1
ATOM 2526 C CA . LYS B 1 75 ? 37.435 -10.743 -12.016 1.00 35.77 646 LYS B CA 1
ATOM 2527 C C . LYS B 1 75 ? 38.862 -10.857 -11.460 1.00 41.75 646 LYS B C 1
ATOM 2528 O O . LYS B 1 75 ? 39.345 -9.924 -10.813 1.00 40.61 646 LYS B O 1
ATOM 2534 N N . VAL B 1 76 ? 39.514 -12.008 -11.688 1.00 40.83 647 VAL B N 1
ATOM 2535 C CA . VAL B 1 76 ? 40.880 -12.268 -11.224 1.00 42.01 647 VAL B CA 1
ATOM 2536 C C . VAL B 1 76 ? 41.757 -12.774 -12.376 1.00 47.71 647 VAL B C 1
ATOM 2537 O O . VAL B 1 76 ? 41.247 -13.101 -13.447 1.00 44.66 647 VAL B O 1
ATOM 2541 N N . THR B 1 77 ? 43.072 -12.895 -12.131 1.00 48.51 648 THR B N 1
ATOM 2542 C CA . THR B 1 77 ? 43.999 -13.515 -13.075 1.00 51.36 648 THR B CA 1
ATOM 2543 C C . THR B 1 77 ? 44.257 -14.919 -12.464 1.00 58.31 648 THR B C 1
ATOM 2544 O O . THR B 1 77 ? 44.824 -15.003 -11.372 1.00 58.47 648 THR B O 1
ATOM 2548 N N . ASN B 1 78 ? 43.747 -15.999 -13.085 1.00 56.27 649 ASN B N 1
ATOM 2549 C CA . ASN B 1 78 ? 43.898 -17.348 -12.515 1.00 57.26 649 ASN B CA 1
ATOM 2550 C C . ASN B 1 78 ? 45.368 -17.868 -12.522 1.00 64.88 649 ASN B C 1
ATOM 2551 O O . ASN B 1 78 ? 46.275 -17.128 -12.924 1.00 65.35 649 ASN B O 1
ATOM 2556 N N . ALA B 1 79 ? 45.588 -19.132 -12.065 1.00 63.48 650 ALA B N 1
ATOM 2557 C CA . ALA B 1 79 ? 46.912 -19.786 -12.007 1.00 66.35 650 ALA B CA 1
ATOM 2558 C C . ALA B 1 79 ? 47.575 -19.907 -13.380 1.00 73.68 650 ALA B C 1
ATOM 2559 O O . ALA B 1 79 ? 48.799 -19.800 -13.471 1.00 75.53 650 ALA B O 1
ATOM 2561 N N . GLU B 1 80 ? 46.764 -20.120 -14.441 1.00 70.54 651 GLU B N 1
ATOM 2562 C CA . GLU B 1 80 ? 47.221 -20.233 -15.830 1.00 72.97 651 GLU B CA 1
ATOM 2563 C C . GLU B 1 80 ? 47.605 -18.869 -16.440 1.00 73.99 651 GLU B C 1
ATOM 2564 O O . GLU B 1 80 ? 48.149 -18.834 -17.543 1.00 75.53 651 GLU B O 1
ATOM 2570 N N . GLY B 1 81 ? 47.315 -17.779 -15.716 1.00 65.98 652 GLY B N 1
ATOM 2571 C CA . GLY B 1 81 ? 47.613 -16.408 -16.124 1.00 64.70 652 GLY B CA 1
ATOM 2572 C C . GLY B 1 81 ? 46.558 -15.777 -17.011 1.00 65.37 652 GLY B C 1
ATOM 2573 O O . GLY B 1 81 ? 46.828 -14.781 -17.687 1.00 65.97 652 GLY B O 1
ATOM 2574 N N . ASP B 1 82 ? 45.344 -16.353 -17.015 1.00 57.37 653 ASP B N 1
ATOM 2575 C CA . ASP B 1 82 ? 44.229 -15.870 -17.814 1.00 56.17 653 ASP B CA 1
ATOM 2576 C C . ASP B 1 82 ? 43.251 -15.090 -16.955 1.00 58.82 653 ASP B C 1
ATOM 2577 O O . ASP B 1 82 ? 43.070 -15.413 -15.772 1.00 56.99 653 ASP B O 1
ATOM 2582 N N . GLU B 1 83 ? 42.613 -14.065 -17.553 1.00 55.91 654 GLU B N 1
ATOM 2583 C CA . GLU B 1 83 ? 41.611 -13.245 -16.869 1.00 54.91 654 GLU B CA 1
ATOM 2584 C C . GLU B 1 83 ? 40.346 -14.096 -16.754 1.00 54.84 654 GLU B C 1
ATOM 2585 O O . GLU B 1 83 ? 39.889 -14.650 -17.749 1.00 54.71 654 GLU B O 1
ATOM 2591 N N . GLU B 1 84 ? 39.818 -14.251 -15.532 1.00 48.67 655 GLU B N 1
ATOM 2592 C CA . GLU B 1 84 ? 38.646 -15.085 -15.273 1.00 47.11 655 GLU B CA 1
ATOM 2593 C C . GLU B 1 84 ? 37.696 -14.410 -14.292 1.00 46.63 655 GLU B C 1
ATOM 2594 O O . GLU B 1 84 ? 38.153 -13.875 -13.286 1.00 44.59 655 GLU B O 1
ATOM 2600 N N . VAL B 1 85 ? 36.372 -14.481 -14.564 1.00 43.11 656 VAL B N 1
ATOM 2601 C CA . VAL B 1 85 ? 35.336 -13.980 -13.640 1.00 41.03 656 VAL B CA 1
ATOM 2602 C C . VAL B 1 85 ? 34.881 -15.225 -12.862 1.00 42.02 656 VAL B C 1
ATOM 2603 O O . VAL B 1 85 ? 34.533 -16.239 -13.480 1.00 42.96 656 VAL B O 1
ATOM 2607 N N . VAL B 1 86 ? 34.935 -15.167 -11.511 1.00 36.45 657 VAL B N 1
ATOM 2608 C CA . VAL B 1 86 ? 34.547 -16.288 -10.638 1.00 33.75 657 VAL B CA 1
ATOM 2609 C C . VAL B 1 86 ? 33.381 -15.790 -9.812 1.00 35.47 657 VAL B C 1
ATOM 2610 O O . VAL B 1 86 ? 33.453 -14.696 -9.262 1.00 35.10 657 VAL B O 1
ATOM 2614 N N . MET B 1 87 ? 32.312 -16.587 -9.770 1.00 31.73 658 MET B N 1
ATOM 2615 C CA A MET B 1 87 ? 31.073 -16.225 -9.082 0.50 29.71 658 MET B CA 1
ATOM 2616 C CA B MET B 1 87 ? 31.044 -16.236 -9.130 0.50 31.72 658 MET B CA 1
ATOM 2617 C C . MET B 1 87 ? 30.551 -17.395 -8.269 1.00 32.17 658 MET B C 1
ATOM 2618 O O . MET B 1 87 ? 30.579 -18.543 -8.736 1.00 31.73 658 MET B O 1
ATOM 2627 N N . ARG B 1 88 ? 30.032 -17.094 -7.046 1.00 29.41 659 ARG B N 1
ATOM 2628 C CA . ARG B 1 88 ? 29.428 -18.088 -6.171 1.00 28.74 659 ARG B CA 1
ATOM 2629 C C . ARG B 1 88 ? 28.253 -17.446 -5.451 1.00 29.18 659 ARG B C 1
ATOM 2630 O O . ARG B 1 88 ? 28.248 -16.224 -5.247 1.00 26.84 659 ARG B O 1
ATOM 2638 N N . ALA B 1 89 ? 27.268 -18.279 -5.058 1.00 25.74 660 ALA B N 1
ATOM 2639 C CA . ALA B 1 89 ? 26.123 -17.832 -4.256 1.00 25.17 660 ALA B CA 1
ATOM 2640 C C . ALA B 1 89 ? 26.503 -17.739 -2.769 1.00 26.75 660 ALA B C 1
ATOM 2641 O O . ALA B 1 89 ? 27.246 -18.586 -2.274 1.00 25.10 660 ALA B O 1
ATOM 2643 N N . TYR B 1 90 ? 25.987 -16.718 -2.056 1.00 22.56 661 TYR B N 1
ATOM 2644 C CA . TYR B 1 90 ? 26.175 -16.585 -0.606 1.00 20.92 661 TYR B CA 1
ATOM 2645 C C . TYR B 1 90 ? 24.914 -16.028 0.015 1.00 25.22 661 TYR B C 1
ATOM 2646 O O . TYR B 1 90 ? 24.258 -15.152 -0.563 1.00 25.04 661 TYR B O 1
ATOM 2655 N N . THR B 1 91 ? 24.593 -16.539 1.198 1.00 21.70 662 THR B N 1
ATOM 2656 C CA . THR B 1 91 ? 23.524 -15.975 1.995 1.00 21.03 662 THR B CA 1
ATOM 2657 C C . THR B 1 91 ? 24.220 -15.286 3.152 1.00 23.36 662 THR B C 1
ATOM 2658 O O . THR B 1 91 ? 24.798 -15.956 4.024 1.00 22.91 662 THR B O 1
ATOM 2662 N N . PRO B 1 92 ? 24.173 -13.937 3.195 1.00 21.32 663 PRO B N 1
ATOM 2663 C CA . PRO B 1 92 ? 24.848 -13.224 4.305 1.00 21.24 663 PRO B CA 1
ATOM 2664 C C . PRO B 1 92 ? 24.254 -13.594 5.650 1.00 22.49 663 PRO B C 1
ATOM 2665 O O . PRO B 1 92 ? 23.108 -14.053 5.710 1.00 22.81 663 PRO B O 1
ATOM 2669 N N . THR B 1 93 ? 25.027 -13.400 6.717 1.00 19.44 664 THR B N 1
ATOM 2670 C CA . THR B 1 93 ? 24.535 -13.657 8.092 1.00 19.53 664 THR B CA 1
ATOM 2671 C C . THR B 1 93 ? 23.814 -12.418 8.642 1.00 25.48 664 THR B C 1
ATOM 2672 O O . THR B 1 93 ? 23.423 -12.403 9.805 1.00 25.52 664 THR B O 1
ATOM 2676 N N . THR B 1 94 ? 23.719 -11.358 7.824 1.00 21.94 665 THR B N 1
ATOM 2677 C CA . THR B 1 94 ? 22.939 -10.156 8.113 1.00 21.69 665 THR B CA 1
ATOM 2678 C C . THR B 1 94 ? 21.905 -10.062 7.001 1.00 25.61 665 THR B C 1
ATOM 2679 O O . THR B 1 94 ? 22.090 -10.666 5.944 1.00 25.37 665 THR B O 1
ATOM 2683 N N . ALA B 1 95 ? 20.855 -9.264 7.198 1.00 25.18 666 ALA B N 1
ATOM 2684 C CA . ALA B 1 95 ? 19.861 -9.055 6.145 1.00 26.13 666 ALA B CA 1
ATOM 2685 C C . ALA B 1 95 ? 19.334 -7.623 6.241 1.00 28.98 666 ALA B C 1
ATOM 2686 O O . ALA B 1 95 ? 20.117 -6.726 6.620 1.00 27.24 666 ALA B O 1
ATOM 2688 N N . ASN B 1 96 ? 18.038 -7.367 5.951 1.00 26.80 667 ASN B N 1
ATOM 2689 C CA . ASN B 1 96 ? 17.531 -5.988 5.923 1.00 26.54 667 ASN B CA 1
ATOM 2690 C C . ASN B 1 96 ? 17.593 -5.251 7.237 1.00 31.37 667 ASN B C 1
ATOM 2691 O O . ASN B 1 96 ? 17.621 -4.016 7.224 1.00 31.77 667 ASN B O 1
ATOM 2696 N N . GLU B 1 97 ? 17.630 -5.969 8.366 1.00 28.37 668 GLU B N 1
ATOM 2697 C CA . GLU B 1 97 ? 17.729 -5.334 9.691 1.00 28.58 668 GLU B CA 1
ATOM 2698 C C . GLU B 1 97 ? 19.044 -4.556 9.881 1.00 32.94 668 GLU B C 1
ATOM 2699 O O . GLU B 1 97 ? 19.111 -3.697 10.750 1.00 32.00 668 GLU B O 1
ATOM 2705 N N . THR B 1 98 ? 20.093 -4.898 9.112 1.00 27.59 669 THR B N 1
ATOM 2706 C CA . THR B 1 98 ? 21.413 -4.279 9.224 1.00 26.92 669 THR B CA 1
ATOM 2707 C C . THR B 1 98 ? 21.637 -3.350 8.027 1.00 31.87 669 THR B C 1
ATOM 2708 O O . THR B 1 98 ? 21.864 -3.826 6.909 1.00 29.58 669 THR B O 1
ATOM 2712 N N . ARG B 1 99 ? 21.624 -2.042 8.275 1.00 29.56 670 ARG B N 1
ATOM 2713 C CA . ARG B 1 99 ? 21.829 -1.068 7.205 1.00 29.89 670 ARG B CA 1
ATOM 2714 C C . ARG B 1 99 ? 23.327 -0.753 7.013 1.00 30.57 670 ARG B C 1
ATOM 2715 O O . ARG B 1 99 ? 24.108 -0.838 7.964 1.00 29.91 670 ARG B O 1
ATOM 2723 N N . GLY B 1 100 ? 23.691 -0.379 5.781 1.00 27.92 671 GLY B N 1
ATOM 2724 C CA . GLY B 1 100 ? 25.032 0.060 5.418 1.00 27.93 671 GLY B CA 1
ATOM 2725 C C . GLY B 1 100 ? 26.110 -0.994 5.208 1.00 29.18 671 GLY B C 1
ATOM 2726 O O . GLY B 1 100 ? 27.201 -0.659 4.747 1.00 29.96 671 GLY B O 1
ATOM 2727 N N . HIS B 1 101 ? 25.843 -2.255 5.541 1.00 24.18 672 HIS B N 1
ATOM 2728 C CA . HIS B 1 101 ? 26.821 -3.314 5.289 1.00 22.03 672 HIS B CA 1
ATOM 2729 C C . HIS B 1 101 ? 26.116 -4.642 5.337 1.00 22.78 672 HIS B C 1
ATOM 2730 O O . HIS B 1 101 ? 24.989 -4.719 5.826 1.00 22.76 672 HIS B O 1
ATOM 2737 N N . PHE B 1 102 ? 26.794 -5.688 4.871 1.00 20.73 673 PHE B N 1
ATOM 2738 C CA . PHE B 1 102 ? 26.361 -7.068 5.057 1.00 21.04 673 PHE B CA 1
ATOM 2739 C C . PHE B 1 102 ? 27.580 -7.890 5.450 1.00 25.80 673 PHE B C 1
ATOM 2740 O O . PHE B 1 102 ? 28.719 -7.560 5.076 1.00 23.51 673 PHE B O 1
ATOM 2748 N N . ASP B 1 103 ? 27.329 -8.997 6.155 1.00 21.82 674 ASP B N 1
ATOM 2749 C CA . ASP B 1 103 ? 28.401 -9.874 6.607 1.00 21.69 674 ASP B CA 1
ATOM 2750 C C . ASP B 1 103 ? 28.262 -11.191 5.920 1.00 24.13 674 ASP B C 1
ATOM 2751 O O . ASP B 1 103 ? 27.166 -11.731 5.903 1.00 21.98 674 ASP B O 1
ATOM 2756 N N . LEU B 1 104 ? 29.374 -11.770 5.453 1.00 21.40 675 LEU B N 1
ATOM 2757 C CA . LEU B 1 104 ? 29.361 -13.110 4.896 1.00 21.44 675 LEU B CA 1
ATOM 2758 C C . LEU B 1 104 ? 30.195 -13.967 5.817 1.00 24.94 675 LEU B C 1
ATOM 2759 O O . LEU B 1 104 ? 31.313 -13.587 6.152 1.00 25.77 675 LEU B O 1
ATOM 2764 N N . VAL B 1 105 ? 29.708 -15.147 6.167 1.00 21.26 676 VAL B N 1
ATOM 2765 C CA . VAL B 1 105 ? 30.520 -16.103 6.922 1.00 21.77 676 VAL B CA 1
ATOM 2766 C C . VAL B 1 105 ? 30.888 -17.177 5.891 1.00 24.83 676 VAL B C 1
ATOM 2767 O O . VAL B 1 105 ? 29.995 -17.813 5.315 1.00 22.74 676 VAL B O 1
ATOM 2771 N N . VAL B 1 106 ? 32.196 -17.330 5.616 1.00 22.23 677 VAL B N 1
ATOM 2772 C CA . VAL B 1 106 ? 32.675 -18.190 4.543 1.00 23.09 677 VAL B CA 1
ATOM 2773 C C . VAL B 1 106 ? 33.660 -19.255 5.018 1.00 26.17 677 VAL B C 1
ATOM 2774 O O . VAL B 1 106 ? 34.656 -18.951 5.677 1.00 25.73 677 VAL B O 1
ATOM 2778 N N . LYS B 1 107 ? 33.393 -20.492 4.626 1.00 23.62 678 LYS B N 1
ATOM 2779 C CA . LYS B 1 107 ? 34.299 -21.615 4.855 1.00 24.23 678 LYS B CA 1
ATOM 2780 C C . LYS B 1 107 ? 35.389 -21.524 3.798 1.00 29.03 678 LYS B C 1
ATOM 2781 O O . LYS B 1 107 ? 35.083 -21.486 2.598 1.00 29.03 678 LYS B O 1
ATOM 2787 N N . ILE B 1 108 ? 36.657 -21.420 4.234 1.00 24.81 679 ILE B N 1
ATOM 2788 C CA . ILE B 1 108 ? 37.798 -21.313 3.306 1.00 26.91 679 ILE B CA 1
ATOM 2789 C C . ILE B 1 108 ? 38.328 -22.704 3.002 1.00 33.10 679 ILE B C 1
ATOM 2790 O O . ILE B 1 108 ? 38.777 -23.408 3.907 1.00 32.15 679 ILE B O 1
ATOM 2795 N N . TYR B 1 109 ? 38.225 -23.115 1.730 1.00 32.01 680 TYR B N 1
ATOM 2796 C CA . TYR B 1 109 ? 38.692 -24.434 1.286 1.00 34.85 680 TYR B CA 1
ATOM 2797 C C . TYR B 1 109 ? 40.088 -24.221 0.789 1.00 41.03 680 TYR B C 1
ATOM 2798 O O . TYR B 1 109 ? 40.309 -23.806 -0.353 1.00 39.80 680 TYR B O 1
ATOM 2807 N N . LYS B 1 110 ? 41.039 -24.417 1.706 1.00 39.77 681 LYS B N 1
ATOM 2808 C CA . LYS B 1 110 ? 42.446 -24.177 1.449 1.00 41.82 681 LYS B CA 1
ATOM 2809 C C . LYS B 1 110 ? 43.090 -25.264 0.630 1.00 48.93 681 LYS B C 1
ATOM 2810 O O . LYS B 1 110 ? 42.660 -26.424 0.659 1.00 49.70 681 LYS B O 1
ATOM 2816 N N . ALA B 1 111 ? 44.105 -24.872 -0.136 1.00 47.52 682 ALA B N 1
ATOM 2817 C CA . ALA B 1 111 ? 44.878 -25.779 -0.976 1.00 50.02 682 ALA B CA 1
ATOM 2818 C C . ALA B 1 111 ? 45.822 -26.607 -0.105 1.00 57.62 682 ALA B C 1
ATOM 2819 O O . ALA B 1 111 ? 46.214 -26.155 0.974 1.00 57.00 682 ALA B O 1
ATOM 2821 N N . ASN B 1 112 ? 46.159 -27.827 -0.573 1.00 57.62 683 ASN B N 1
ATOM 2822 C CA . ASN B 1 112 ? 47.098 -28.779 0.042 1.00 61.19 683 ASN B CA 1
ATOM 2823 C C . ASN B 1 112 ? 46.713 -29.179 1.484 1.00 66.65 683 ASN B C 1
ATOM 2824 O O . ASN B 1 112 ? 47.583 -29.335 2.353 1.00 67.46 683 ASN B O 1
ATOM 2829 N N . VAL B 1 113 ? 45.400 -29.358 1.720 1.00 61.29 684 VAL B N 1
ATOM 2830 C CA . VAL B 1 113 ? 44.869 -29.788 3.004 1.00 61.21 684 VAL B CA 1
ATOM 2831 C C . VAL B 1 113 ? 44.192 -31.143 2.782 1.00 69.72 684 VAL B C 1
ATOM 2832 O O . VAL B 1 113 ? 44.585 -32.131 3.406 1.00 71.83 684 VAL B O 1
ATOM 2836 N N . HIS B 1 114 ? 43.196 -31.185 1.870 1.00 67.34 685 HIS B N 1
ATOM 2837 C CA . HIS B 1 114 ? 42.426 -32.379 1.522 1.00 68.69 685 HIS B CA 1
ATOM 2838 C C . HIS B 1 114 ? 43.087 -33.107 0.339 1.00 73.75 685 HIS B C 1
ATOM 2839 O O . HIS B 1 114 ? 43.358 -32.466 -0.681 1.00 71.64 685 HIS B O 1
ATOM 2846 N N . PRO B 1 115 ? 43.386 -34.431 0.458 1.00 73.62 686 PRO B N 1
ATOM 2847 C CA . PRO B 1 115 ? 44.028 -35.145 -0.666 1.00 76.10 686 PRO B CA 1
ATOM 2848 C C . PRO B 1 115 ? 43.177 -35.214 -1.939 1.00 79.10 686 PRO B C 1
ATOM 2849 O O . PRO B 1 115 ? 43.727 -35.136 -3.037 1.00 79.22 686 PRO B O 1
ATOM 2853 N N . LYS B 1 116 ? 41.836 -35.315 -1.787 1.00 74.67 687 LYS B N 1
ATOM 2854 C CA . LYS B 1 116 ? 40.864 -35.346 -2.891 1.00 74.32 687 LYS B CA 1
ATOM 2855 C C . LYS B 1 116 ? 40.758 -33.989 -3.609 1.00 75.11 687 LYS B C 1
ATOM 2856 O O . LYS B 1 116 ? 40.405 -33.945 -4.793 1.00 74.17 687 LYS B O 1
ATOM 2862 N N . PHE B 1 117 ? 41.043 -32.886 -2.883 1.00 69.63 688 PHE B N 1
ATOM 2863 C CA . PHE B 1 117 ? 40.975 -31.525 -3.422 1.00 67.33 688 PHE B CA 1
ATOM 2864 C C . PHE B 1 117 ? 42.274 -30.759 -3.123 1.00 68.75 688 PHE B C 1
ATOM 2865 O O . PHE B 1 117 ? 42.252 -29.838 -2.298 1.00 66.21 688 PHE B O 1
ATOM 2873 N N . PRO B 1 118 ? 43.424 -31.116 -3.749 1.00 65.21 689 PRO B N 1
ATOM 2874 C CA . PRO B 1 118 ? 44.673 -30.389 -3.443 1.00 64.60 689 PRO B CA 1
ATOM 2875 C C . PRO B 1 118 ? 44.693 -28.903 -3.824 1.00 63.69 689 PRO B C 1
ATOM 2876 O O . PRO B 1 118 ? 45.457 -28.137 -3.236 1.00 61.90 689 PRO B O 1
ATOM 2880 N N . GLU B 1 119 ? 43.878 -28.502 -4.813 1.00 57.74 690 GLU B N 1
ATOM 2881 C CA . GLU B 1 119 ? 43.813 -27.119 -5.290 1.00 55.17 690 GLU B CA 1
ATOM 2882 C C . GLU B 1 119 ? 42.927 -26.231 -4.383 1.00 54.11 690 GLU B C 1
ATOM 2883 O O . GLU B 1 119 ? 42.992 -25.001 -4.472 1.00 52.03 690 GLU B O 1
ATOM 2889 N N . GLY B 1 120 ? 42.118 -26.862 -3.534 1.00 48.60 691 GLY B N 1
ATOM 2890 C CA . GLY B 1 120 ? 41.198 -26.161 -2.647 1.00 45.79 691 GLY B CA 1
ATOM 2891 C C . GLY B 1 120 ? 40.014 -25.605 -3.412 1.00 46.73 691 GLY B C 1
ATOM 2892 O O . GLY B 1 120 ? 39.768 -25.998 -4.558 1.00 46.75 691 GLY B O 1
ATOM 2893 N N . GLY B 1 121 ? 39.297 -24.684 -2.780 1.00 39.28 692 GLY B N 1
ATOM 2894 C CA . GLY B 1 121 ? 38.149 -24.015 -3.372 1.00 38.07 692 GLY B CA 1
ATOM 2895 C C . GLY B 1 121 ? 38.561 -22.707 -4.021 1.00 40.90 692 GLY B C 1
ATOM 2896 O O . GLY B 1 121 ? 39.262 -21.907 -3.403 1.00 36.30 692 GLY B O 1
ATOM 2897 N N . LYS B 1 122 ? 38.148 -22.495 -5.285 1.00 38.46 693 LYS B N 1
ATOM 2898 C CA . LYS B 1 122 ? 38.524 -21.320 -6.074 1.00 37.57 693 LYS B CA 1
ATOM 2899 C C . LYS B 1 122 ? 38.099 -19.965 -5.469 1.00 38.27 693 LYS B C 1
ATOM 2900 O O . LYS B 1 122 ? 38.957 -19.132 -5.193 1.00 37.62 693 LYS B O 1
ATOM 2906 N N . PHE B 1 123 ? 36.800 -19.737 -5.293 1.00 33.84 694 PHE B N 1
ATOM 2907 C CA . PHE B 1 123 ? 36.294 -18.458 -4.811 1.00 30.07 694 PHE B CA 1
ATOM 2908 C C . PHE B 1 123 ? 36.501 -18.220 -3.306 1.00 32.05 694 PHE B C 1
ATOM 2909 O O . PHE B 1 123 ? 36.749 -17.076 -2.918 1.00 30.38 694 PHE B O 1
ATOM 2917 N N . SER B 1 124 ? 36.405 -19.268 -2.448 1.00 28.73 695 SER B N 1
ATOM 2918 C CA . SER B 1 124 ? 36.646 -19.033 -1.012 1.00 28.06 695 SER B CA 1
ATOM 2919 C C . SER B 1 124 ? 38.113 -18.580 -0.789 1.00 32.93 695 SER B C 1
ATOM 2920 O O . SER B 1 124 ? 38.344 -17.709 0.059 1.00 31.53 695 SER B O 1
ATOM 2923 N N . GLN B 1 125 ? 39.066 -19.097 -1.609 1.00 31.20 696 GLN B N 1
ATOM 2924 C CA . GLN B 1 125 ? 40.469 -18.659 -1.531 1.00 32.56 696 GLN B CA 1
ATOM 2925 C C . GLN B 1 125 ? 40.627 -17.245 -2.085 1.00 37.01 696 GLN B C 1
ATOM 2926 O O . GLN B 1 125 ? 41.410 -16.476 -1.533 1.00 36.97 696 GLN B O 1
ATOM 2932 N N . ILE B 1 126 ? 39.853 -16.885 -3.151 1.00 33.02 697 ILE B N 1
ATOM 2933 C CA . ILE B 1 126 ? 39.853 -15.522 -3.707 1.00 31.80 697 ILE B CA 1
ATOM 2934 C C . ILE B 1 126 ? 39.410 -14.554 -2.610 1.00 33.63 697 ILE B C 1
ATOM 2935 O O . ILE B 1 126 ? 40.059 -13.538 -2.404 1.00 32.46 697 ILE B O 1
ATOM 2940 N N . LEU B 1 127 ? 38.290 -14.867 -1.920 1.00 29.43 698 LEU B N 1
ATOM 2941 C CA . LEU B 1 127 ? 37.763 -14.030 -0.847 1.00 27.01 698 LEU B CA 1
ATOM 2942 C C . LEU B 1 127 ? 38.794 -13.916 0.286 1.00 31.24 698 LEU B C 1
ATOM 2943 O O . LEU B 1 127 ? 39.100 -12.814 0.717 1.00 28.33 698 LEU B O 1
ATOM 2948 N N . GLU B 1 128 ? 39.356 -15.052 0.739 1.00 31.23 699 GLU B N 1
ATOM 2949 C CA . GLU B 1 128 ? 40.358 -15.049 1.817 1.00 31.32 699 GLU B CA 1
ATOM 2950 C C . GLU B 1 128 ? 41.592 -14.199 1.453 1.00 35.86 699 GLU B C 1
ATOM 2951 O O . GLU B 1 128 ? 42.226 -13.622 2.339 1.00 37.10 699 GLU B O 1
ATOM 2957 N N . ALA B 1 129 ? 41.928 -14.116 0.158 1.00 33.42 700 ALA B N 1
ATOM 2958 C CA . ALA B 1 129 ? 43.090 -13.331 -0.269 1.00 33.31 700 ALA B CA 1
ATOM 2959 C C . ALA B 1 129 ? 42.780 -11.825 -0.353 1.00 34.81 700 ALA B C 1
ATOM 2960 O O . ALA B 1 129 ? 43.698 -11.024 -0.480 1.00 35.18 700 ALA B O 1
ATOM 2962 N N . LEU B 1 130 ? 41.500 -11.429 -0.274 1.00 30.85 701 LEU B N 1
ATOM 2963 C CA . LEU B 1 130 ? 41.151 -10.004 -0.347 1.00 29.84 701 LEU B CA 1
ATOM 2964 C C . LEU B 1 130 ? 41.697 -9.244 0.858 1.00 34.50 701 LEU B C 1
ATOM 2965 O O . LEU B 1 130 ? 41.749 -9.785 1.972 1.00 32.44 701 LEU B O 1
ATOM 2970 N N . GLU B 1 131 ? 42.092 -7.988 0.630 1.00 31.01 702 GLU B N 1
ATOM 2971 C CA . GLU B 1 131 ? 42.542 -7.090 1.696 1.00 30.73 702 GLU B CA 1
ATOM 2972 C C . GLU B 1 131 ? 41.426 -6.059 1.867 1.00 32.26 702 GLU B C 1
ATOM 2973 O O . GLU B 1 131 ? 40.669 -5.814 0.923 1.00 32.08 702 GLU B O 1
ATOM 2979 N N . VAL B 1 132 ? 41.281 -5.500 3.074 1.00 28.48 703 VAL B N 1
ATOM 2980 C CA . VAL B 1 132 ? 40.296 -4.441 3.320 1.00 26.87 703 VAL B CA 1
ATOM 2981 C C . VAL B 1 132 ? 40.550 -3.355 2.268 1.00 31.08 703 VAL B C 1
ATOM 2982 O O . VAL B 1 132 ? 41.712 -3.008 1.988 1.00 32.59 703 VAL B O 1
ATOM 2986 N N . GLY B 1 133 ? 39.473 -2.897 1.640 1.00 27.19 704 GLY B N 1
ATOM 2987 C CA . GLY B 1 133 ? 39.543 -1.899 0.587 1.00 29.08 704 GLY B CA 1
ATOM 2988 C C . GLY B 1 133 ? 39.330 -2.506 -0.791 1.00 34.04 704 GLY B C 1
ATOM 2989 O O . GLY B 1 133 ? 39.024 -1.781 -1.738 1.00 35.06 704 GLY B O 1
ATOM 2990 N N . ASP B 1 134 ? 39.494 -3.851 -0.924 1.00 32.16 705 ASP B N 1
ATOM 2991 C CA . ASP B 1 134 ? 39.261 -4.551 -2.216 1.00 32.75 705 ASP B CA 1
ATOM 2992 C C . ASP B 1 134 ? 37.762 -4.664 -2.420 1.00 34.29 705 ASP B C 1
ATOM 2993 O O . ASP B 1 134 ? 36.998 -4.575 -1.447 1.00 32.12 705 ASP B O 1
ATOM 2998 N N . THR B 1 135 ? 37.327 -4.861 -3.670 1.00 30.83 706 THR B N 1
ATOM 2999 C CA . THR B 1 135 ? 35.897 -4.920 -3.954 1.00 30.39 706 THR B CA 1
ATOM 3000 C C . THR B 1 135 ? 35.485 -6.215 -4.621 1.00 34.81 706 THR B C 1
ATOM 3001 O O . THR B 1 135 ? 36.300 -6.895 -5.263 1.00 34.59 706 THR B O 1
ATOM 3005 N N . VAL B 1 136 ? 34.179 -6.515 -4.531 1.00 29.86 707 VAL B N 1
ATOM 3006 C CA . VAL B 1 136 ? 33.554 -7.628 -5.238 1.00 28.68 707 VAL B CA 1
ATOM 3007 C C . VAL B 1 136 ? 32.295 -7.044 -5.902 1.00 32.68 707 VAL B C 1
ATOM 3008 O O . VAL B 1 136 ? 31.869 -5.922 -5.594 1.00 30.95 707 VAL B O 1
ATOM 3012 N N . GLU B 1 137 ? 31.696 -7.812 -6.800 1.00 29.93 708 GLU B N 1
ATOM 3013 C CA . GLU B 1 137 ? 30.440 -7.381 -7.420 1.00 28.69 708 GLU B CA 1
ATOM 3014 C C . GLU B 1 137 ? 29.352 -8.236 -6.887 1.00 29.69 708 GLU B C 1
ATOM 3015 O O . GLU B 1 137 ? 29.546 -9.440 -6.692 1.00 28.04 708 GLU B O 1
ATOM 3021 N N . VAL B 1 138 ? 28.207 -7.617 -6.606 1.00 27.45 709 VAL B N 1
ATOM 3022 C CA . VAL B 1 138 ? 27.062 -8.289 -5.990 1.00 26.68 709 VAL B CA 1
ATOM 3023 C C . VAL B 1 138 ? 25.813 -8.191 -6.846 1.00 31.13 709 VAL B C 1
ATOM 3024 O O . VAL B 1 138 ? 25.393 -7.084 -7.185 1.00 30.39 709 VAL B O 1
ATOM 3028 N N . LYS B 1 139 ? 25.184 -9.347 -7.133 1.00 28.18 710 LYS B N 1
ATOM 3029 C CA . LYS B 1 139 ? 23.923 -9.383 -7.878 1.00 28.12 710 LYS B CA 1
ATOM 3030 C C . LYS B 1 139 ? 22.866 -10.119 -7.091 1.00 31.00 710 LYS B C 1
ATOM 3031 O O . LYS B 1 139 ? 23.076 -11.256 -6.667 1.00 29.98 710 LYS B O 1
ATOM 3037 N N . GLY B 1 140 ? 21.711 -9.490 -6.944 1.00 30.02 711 GLY B N 1
ATOM 3038 C CA . GLY B 1 140 ? 20.613 -10.118 -6.217 1.00 29.39 711 GLY B CA 1
ATOM 3039 C C . GLY B 1 140 ? 19.420 -9.201 -6.130 1.00 30.58 711 GLY B C 1
ATOM 3040 O O . GLY B 1 140 ? 19.486 -8.075 -6.613 1.00 29.28 711 GLY B O 1
ATOM 3041 N N . PRO B 1 141 ? 18.334 -9.627 -5.459 1.00 28.38 712 PRO B N 1
ATOM 3042 C CA . PRO B 1 141 ? 18.159 -10.939 -4.805 1.00 27.53 712 PRO B CA 1
ATOM 3043 C C . PRO B 1 141 ? 17.934 -12.083 -5.768 1.00 31.11 712 PRO B C 1
ATOM 3044 O O . PRO B 1 141 ? 17.418 -11.893 -6.866 1.00 31.75 712 PRO B O 1
ATOM 3048 N N . ILE B 1 142 ? 18.351 -13.270 -5.352 1.00 27.83 713 ILE B N 1
ATOM 3049 C CA . ILE B 1 142 ? 18.197 -14.486 -6.133 1.00 28.72 713 ILE B CA 1
ATOM 3050 C C . ILE B 1 142 ? 17.356 -15.462 -5.329 1.00 29.46 713 ILE B C 1
ATOM 3051 O O . ILE B 1 142 ? 17.626 -15.683 -4.152 1.00 26.41 713 ILE B O 1
ATOM 3056 N N . GLY B 1 143 ? 16.445 -16.140 -5.996 1.00 29.66 714 GLY B N 1
ATOM 3057 C CA . GLY B 1 143 ? 15.684 -17.177 -5.329 1.00 29.78 714 GLY B CA 1
ATOM 3058 C C . GLY B 1 143 ? 14.213 -17.113 -5.631 1.00 35.31 714 GLY B C 1
ATOM 3059 O O . GLY B 1 143 ? 13.681 -16.049 -5.964 1.00 37.76 714 GLY B O 1
ATOM 3060 N N . HIS B 1 144 ? 13.572 -18.273 -5.490 1.00 31.03 715 HIS B N 1
ATOM 3061 C CA A HIS B 1 144 ? 12.165 -18.554 -5.761 0.50 31.76 715 HIS B CA 1
ATOM 3062 C CA B HIS B 1 144 ? 12.142 -18.378 -5.752 0.50 32.95 715 HIS B CA 1
ATOM 3063 C C . HIS B 1 144 ? 11.327 -18.612 -4.478 1.00 35.96 715 HIS B C 1
ATOM 3064 O O . HIS B 1 144 ? 10.102 -18.538 -4.539 1.00 37.06 715 HIS B O 1
ATOM 3077 N N . PHE B 1 145 ? 11.989 -18.801 -3.314 1.00 30.98 716 PHE B N 1
ATOM 3078 C CA . PHE B 1 145 ? 11.297 -18.941 -2.021 1.00 29.02 716 PHE B CA 1
ATOM 3079 C C . PHE B 1 145 ? 11.407 -17.627 -1.263 1.00 32.71 716 PHE B C 1
ATOM 3080 O O . PHE B 1 145 ? 12.517 -17.107 -1.060 1.00 29.02 716 PHE B O 1
ATOM 3088 N N . HIS B 1 146 ? 10.278 -17.152 -0.747 1.00 29.81 717 HIS B N 1
ATOM 3089 C CA . HIS B 1 146 ? 10.273 -15.892 -0.007 1.00 29.04 717 HIS B CA 1
ATOM 3090 C C . HIS B 1 146 ? 9.385 -16.053 1.217 1.00 31.35 717 HIS B C 1
ATOM 3091 O O . HIS B 1 146 ? 8.201 -16.283 1.070 1.00 30.26 717 HIS B O 1
ATOM 3098 N N . TYR B 1 147 ? 9.962 -15.942 2.408 1.00 27.37 718 TYR B N 1
ATOM 3099 C CA . TYR B 1 147 ? 9.184 -15.978 3.658 1.00 26.44 718 TYR B CA 1
ATOM 3100 C C . TYR B 1 147 ? 8.896 -14.492 3.857 1.00 29.38 718 TYR B C 1
ATOM 3101 O O . TYR B 1 147 ? 9.748 -13.746 4.341 1.00 28.91 718 TYR B O 1
ATOM 3110 N N . ASP B 1 148 ? 7.727 -14.051 3.386 1.00 29.01 719 ASP B N 1
ATOM 3111 C CA . ASP B 1 148 ? 7.393 -12.626 3.236 1.00 29.82 719 ASP B CA 1
ATOM 3112 C C . ASP B 1 148 ? 6.728 -11.933 4.410 1.00 36.18 719 ASP B C 1
ATOM 3113 O O . ASP B 1 148 ? 6.678 -10.696 4.428 1.00 36.86 719 ASP B O 1
ATOM 3118 N N . ARG B 1 149 ? 6.176 -12.695 5.350 1.00 32.53 720 ARG B N 1
ATOM 3119 C CA . ARG B 1 149 ? 5.543 -12.132 6.539 1.00 32.27 720 ARG B CA 1
ATOM 3120 C C . ARG B 1 149 ? 5.376 -13.255 7.543 1.00 35.91 720 ARG B C 1
ATOM 3121 O O . ARG B 1 149 ? 5.393 -14.424 7.124 1.00 32.92 720 ARG B O 1
ATOM 3129 N N . PRO B 1 150 ? 5.176 -12.938 8.853 1.00 34.45 721 PRO B N 1
ATOM 3130 C CA . PRO B 1 150 ? 5.059 -14.012 9.838 1.00 33.79 721 PRO B CA 1
ATOM 3131 C C . PRO B 1 150 ? 4.055 -15.076 9.435 1.00 37.36 721 PRO B C 1
ATOM 3132 O O . PRO B 1 150 ? 2.916 -14.754 9.116 1.00 38.70 721 PRO B O 1
ATOM 3136 N N . GLY B 1 151 ? 4.509 -16.325 9.406 1.00 32.09 722 GLY B N 1
ATOM 3137 C CA . GLY B 1 151 ? 3.663 -17.472 9.093 1.00 32.38 722 GLY B CA 1
ATOM 3138 C C . GLY B 1 151 ? 3.168 -17.549 7.664 1.00 36.97 722 GLY B C 1
ATOM 3139 O O . GLY B 1 151 ? 2.098 -18.091 7.422 1.00 38.19 722 GLY B O 1
ATOM 3140 N N . HIS B 1 152 ? 3.935 -17.023 6.705 1.00 33.31 723 HIS B N 1
ATOM 3141 C CA . HIS B 1 152 ? 3.541 -17.055 5.293 1.00 33.43 723 HIS B CA 1
ATOM 3142 C C . HIS B 1 152 ? 4.747 -17.074 4.380 1.00 34.65 723 HIS B C 1
ATOM 3143 O O . HIS B 1 152 ? 5.757 -16.413 4.661 1.00 30.36 723 HIS B O 1
ATOM 3150 N N . TYR B 1 153 ? 4.623 -17.810 3.269 1.00 32.34 724 TYR B N 1
ATOM 3151 C CA . TYR B 1 153 ? 5.687 -17.868 2.265 1.00 31.45 724 TYR B CA 1
ATOM 3152 C C . TYR B 1 153 ? 5.122 -17.884 0.834 1.00 38.01 724 TYR B C 1
ATOM 3153 O O . TYR B 1 153 ? 3.935 -18.188 0.602 1.00 37.60 724 TYR B O 1
ATOM 3162 N N . LYS B 1 154 ? 6.003 -17.600 -0.121 1.00 34.04 725 LYS B N 1
ATOM 3163 C CA . LYS B 1 154 ? 5.707 -17.684 -1.552 1.00 36.37 725 LYS B CA 1
ATOM 3164 C C . LYS B 1 154 ? 6.816 -18.600 -2.090 1.00 37.70 725 LYS B C 1
ATOM 3165 O O . LYS B 1 154 ? 7.969 -18.482 -1.660 1.00 34.40 725 LYS B O 1
ATOM 3171 N N . ASN B 1 155 ? 6.465 -19.536 -2.968 1.00 35.33 726 ASN B N 1
ATOM 3172 C CA . ASN B 1 155 ? 7.423 -20.429 -3.622 1.00 36.58 726 ASN B CA 1
ATOM 3173 C C . ASN B 1 155 ? 7.041 -20.378 -5.094 1.00 44.12 726 ASN B C 1
ATOM 3174 O O . ASN B 1 155 ? 5.976 -20.872 -5.466 1.00 44.30 726 ASN B O 1
ATOM 3179 N N . HIS B 1 156 ? 7.876 -19.707 -5.907 1.00 42.22 727 HIS B N 1
ATOM 3180 C CA . HIS B 1 156 ? 7.604 -19.432 -7.316 1.00 44.86 727 HIS B CA 1
ATOM 3181 C C . HIS B 1 156 ? 6.266 -18.648 -7.363 1.00 53.21 727 HIS B C 1
ATOM 3182 O O . HIS B 1 156 ? 6.186 -17.560 -6.786 1.00 52.93 727 HIS B O 1
ATOM 3189 N N . LYS B 1 157 ? 5.225 -19.231 -7.949 1.00 53.49 728 LYS B N 1
ATOM 3190 C CA . LYS B 1 157 ? 3.884 -18.660 -8.118 1.00 55.33 728 LYS B CA 1
ATOM 3191 C C . LYS B 1 157 ? 2.907 -19.037 -6.991 1.00 58.64 728 LYS B C 1
ATOM 3192 O O . LYS B 1 157 ? 1.854 -18.401 -6.860 1.00 60.27 728 LYS B O 1
ATOM 3198 N N . LEU B 1 158 ? 3.247 -20.082 -6.202 1.00 51.43 729 LEU B N 1
ATOM 3199 C CA . LEU B 1 158 ? 2.438 -20.588 -5.097 1.00 49.66 729 LEU B CA 1
ATOM 3200 C C . LEU B 1 158 ? 2.655 -19.770 -3.829 1.00 51.52 729 LEU B C 1
ATOM 3201 O O . LEU B 1 158 ? 3.760 -19.298 -3.579 1.00 47.98 729 LEU B O 1
ATOM 3206 N N . GLU B 1 159 ? 1.596 -19.614 -3.035 1.00 48.44 730 GLU B N 1
ATOM 3207 C CA . GLU B 1 159 ? 1.576 -18.877 -1.773 1.00 47.13 730 GLU B CA 1
ATOM 3208 C C . GLU B 1 159 ? 0.904 -19.746 -0.705 1.00 48.96 730 GLU B C 1
ATOM 3209 O O . GLU B 1 159 ? -0.020 -20.490 -1.031 1.00 50.70 730 GLU B O 1
ATOM 3215 N N . SER B 1 160 ? 1.347 -19.654 0.566 1.00 41.32 731 SER B N 1
ATOM 3216 C CA . SER B 1 160 ? 0.712 -20.427 1.641 1.00 40.75 731 SER B CA 1
ATOM 3217 C C . SER B 1 160 ? 1.053 -19.987 3.027 1.00 43.75 731 SER B C 1
ATOM 3218 O O . SER B 1 160 ? 2.135 -19.442 3.260 1.00 40.39 731 SER B O 1
ATOM 3221 N N . GLU B 1 161 ? 0.126 -20.273 3.971 1.00 42.12 732 GLU B N 1
ATOM 3222 C CA A GLU B 1 161 ? 0.368 -20.031 5.381 0.50 40.25 732 GLU B CA 1
ATOM 3223 C CA B GLU B 1 161 ? 0.327 -20.041 5.402 0.50 40.66 732 GLU B CA 1
ATOM 3224 C C . GLU B 1 161 ? 1.234 -21.175 5.873 1.00 41.64 732 GLU B C 1
ATOM 3225 O O . GLU B 1 161 ? 1.244 -22.248 5.270 1.00 42.18 732 GLU B O 1
ATOM 3236 N N . VAL B 1 162 ? 2.024 -20.931 6.917 1.00 34.53 733 VAL B N 1
ATOM 3237 C CA . VAL B 1 162 ? 2.916 -21.945 7.439 1.00 33.68 733 VAL B CA 1
ATOM 3238 C C . VAL B 1 162 ? 2.959 -21.762 8.957 1.00 35.45 733 VAL B C 1
ATOM 3239 O O . VAL B 1 162 ? 2.908 -20.634 9.437 1.00 35.53 733 VAL B O 1
ATOM 3243 N N . LYS B 1 163 ? 2.977 -22.862 9.688 1.00 30.72 734 LYS B N 1
ATOM 3244 C CA . LYS B 1 163 ? 3.025 -22.881 11.149 1.00 30.48 734 LYS B CA 1
ATOM 3245 C C . LYS B 1 163 ? 4.296 -23.535 11.671 1.00 31.47 734 LYS B C 1
ATOM 3246 O O . LYS B 1 163 ? 4.732 -23.229 12.789 1.00 30.74 734 LYS B O 1
ATOM 3252 N N . ARG B 1 164 ? 4.857 -24.468 10.883 1.00 29.13 735 ARG B N 1
ATOM 3253 C CA A ARG B 1 164 ? 6.044 -25.236 11.262 0.50 28.23 735 ARG B CA 1
ATOM 3254 C CA B ARG B 1 164 ? 6.039 -25.250 11.251 0.50 28.37 735 ARG B CA 1
ATOM 3255 C C . ARG B 1 164 ? 6.988 -25.399 10.081 1.00 30.99 735 ARG B C 1
ATOM 3256 O O . ARG B 1 164 ? 6.536 -25.655 8.965 1.00 31.66 735 ARG B O 1
ATOM 3271 N N . ILE B 1 165 ? 8.307 -25.243 10.330 1.00 24.60 736 ILE B N 1
ATOM 3272 C CA . ILE B 1 165 ? 9.280 -25.381 9.240 1.00 23.76 736 ILE B CA 1
ATOM 3273 C C . ILE B 1 165 ? 10.395 -26.299 9.659 1.00 27.30 736 ILE B C 1
ATOM 3274 O O . ILE B 1 165 ? 11.099 -26.008 10.631 1.00 27.06 736 ILE B O 1
ATOM 3279 N N . ASN B 1 166 ? 10.591 -27.383 8.871 1.00 24.15 737 ASN B N 1
ATOM 3280 C CA . ASN B 1 166 ? 11.734 -28.263 9.037 1.00 23.93 737 ASN B CA 1
ATOM 3281 C C . ASN B 1 166 ? 12.845 -27.674 8.197 1.00 26.96 737 ASN B C 1
ATOM 3282 O O . ASN B 1 166 ? 12.583 -27.200 7.094 1.00 26.89 737 ASN B O 1
ATOM 3287 N N . MET B 1 167 ? 14.087 -27.748 8.683 1.00 23.43 738 MET B N 1
ATOM 3288 C CA . MET B 1 167 ? 15.247 -27.261 7.941 1.00 23.07 738 MET B CA 1
ATOM 3289 C C . MET B 1 167 ? 16.303 -28.336 7.929 1.00 29.03 738 MET B C 1
ATOM 3290 O O . MET B 1 167 ? 16.659 -28.887 8.979 1.00 28.87 738 MET B O 1
ATOM 3295 N N . ILE B 1 168 ? 16.779 -28.675 6.741 1.00 26.54 739 ILE B N 1
ATOM 3296 C CA . ILE B 1 168 ? 17.848 -29.658 6.633 1.00 27.11 739 ILE B CA 1
ATOM 3297 C C . ILE B 1 168 ? 18.980 -28.991 5.901 1.00 30.08 739 ILE B C 1
ATOM 3298 O O . ILE B 1 168 ? 18.816 -28.581 4.750 1.00 29.37 739 ILE B O 1
ATOM 3303 N N . ALA B 1 169 ? 20.128 -28.901 6.568 1.00 27.82 740 ALA B N 1
ATOM 3304 C CA . ALA B 1 169 ? 21.320 -28.282 5.981 1.00 26.96 740 ALA B CA 1
ATOM 3305 C C . ALA B 1 169 ? 22.489 -29.211 6.049 1.00 30.28 740 ALA B C 1
ATOM 3306 O O . ALA B 1 169 ? 22.617 -29.982 6.986 1.00 28.86 740 ALA B O 1
ATOM 3308 N N . GLY B 1 170 ? 23.373 -29.070 5.072 1.00 29.13 741 GLY B N 1
ATOM 3309 C CA . GLY B 1 170 ? 24.649 -29.773 5.006 1.00 30.60 741 GLY B CA 1
ATOM 3310 C C . GLY B 1 170 ? 25.726 -28.736 4.754 1.00 33.70 741 GLY B C 1
ATOM 3311 O O . GLY B 1 170 ? 25.562 -27.902 3.862 1.00 31.40 741 GLY B O 1
ATOM 3312 N N . GLY B 1 171 ? 26.773 -28.737 5.587 1.00 32.59 742 GLY B N 1
ATOM 3313 C CA . GLY B 1 171 ? 27.929 -27.848 5.446 1.00 31.90 742 GLY B CA 1
ATOM 3314 C C . GLY B 1 171 ? 27.598 -26.375 5.308 1.00 33.51 742 GLY B C 1
ATOM 3315 O O . GLY B 1 171 ? 26.932 -25.791 6.175 1.00 30.52 742 GLY B O 1
ATOM 3316 N N . THR B 1 172 ? 27.992 -25.779 4.157 1.00 32.36 743 THR B N 1
ATOM 3317 C CA . THR B 1 172 ? 27.720 -24.346 3.872 1.00 31.09 743 THR B CA 1
ATOM 3318 C C . THR B 1 172 ? 26.227 -24.071 3.571 1.00 34.65 743 THR B C 1
ATOM 3319 O O . THR B 1 172 ? 25.806 -22.903 3.574 1.00 37.34 743 THR B O 1
ATOM 3323 N N . GLY B 1 173 ? 25.422 -25.140 3.430 1.00 27.48 744 GLY B N 1
ATOM 3324 C CA . GLY B 1 173 ? 23.974 -24.997 3.279 1.00 25.89 744 GLY B CA 1
ATOM 3325 C C . GLY B 1 173 ? 23.313 -24.413 4.515 1.00 26.30 744 GLY B C 1
ATOM 3326 O O . GLY B 1 173 ? 22.123 -24.111 4.511 1.00 25.96 744 GLY B O 1
ATOM 3327 N N . LEU B 1 174 ? 24.082 -24.226 5.600 1.00 23.96 745 LEU B N 1
ATOM 3328 C CA . LEU B 1 174 ? 23.488 -23.646 6.796 1.00 23.18 745 LEU B CA 1
ATOM 3329 C C . LEU B 1 174 ? 23.008 -22.191 6.661 1.00 24.27 745 LEU B C 1
ATOM 3330 O O . LEU B 1 174 ? 21.977 -21.839 7.263 1.00 23.67 745 LEU B O 1
ATOM 3335 N N . THR B 1 175 ? 23.777 -21.300 5.994 1.00 21.23 746 THR B N 1
ATOM 3336 C CA . THR B 1 175 ? 23.399 -19.864 6.060 1.00 20.07 746 THR B CA 1
ATOM 3337 C C . THR B 1 175 ? 22.012 -19.549 5.460 1.00 21.02 746 THR B C 1
ATOM 3338 O O . THR B 1 175 ? 21.336 -18.714 6.077 1.00 22.90 746 THR B O 1
ATOM 3342 N N . PRO B 1 176 ? 21.483 -20.216 4.401 1.00 21.83 747 PRO B N 1
ATOM 3343 C CA . PRO B 1 176 ? 20.079 -19.938 4.017 1.00 21.14 747 PRO B CA 1
ATOM 3344 C C . PRO B 1 176 ? 19.126 -20.272 5.182 1.00 23.02 747 PRO B C 1
ATOM 3345 O O . PRO B 1 176 ? 18.158 -19.551 5.400 1.00 24.03 747 PRO B O 1
ATOM 3349 N N . MET B 1 177 ? 19.408 -21.351 5.960 1.00 23.12 748 MET B N 1
ATOM 3350 C CA . MET B 1 177 ? 18.560 -21.735 7.120 1.00 22.02 748 MET B CA 1
ATOM 3351 C C . MET B 1 177 ? 18.688 -20.685 8.228 1.00 25.96 748 MET B C 1
ATOM 3352 O O . MET B 1 177 ? 17.679 -20.213 8.754 1.00 24.10 748 MET B O 1
ATOM 3357 N N . TYR B 1 178 ? 19.930 -20.304 8.572 1.00 21.84 749 TYR B N 1
ATOM 3358 C CA . TYR B 1 178 ? 20.206 -19.332 9.619 1.00 20.78 749 TYR B CA 1
ATOM 3359 C C . TYR B 1 178 ? 19.458 -17.986 9.368 1.00 22.19 749 TYR B C 1
ATOM 3360 O O . TYR B 1 178 ? 18.865 -17.410 10.278 1.00 20.60 749 TYR B O 1
ATOM 3369 N N . GLN B 1 179 ? 19.417 -17.535 8.105 1.00 21.09 750 GLN B N 1
ATOM 3370 C CA . GLN B 1 179 ? 18.724 -16.288 7.747 1.00 19.89 750 GLN B CA 1
ATOM 3371 C C . GLN B 1 179 ? 17.201 -16.400 8.076 1.00 22.62 750 GLN B C 1
ATOM 3372 O O . GLN B 1 179 ? 16.613 -15.489 8.670 1.00 19.77 750 GLN B O 1
ATOM 3378 N N . VAL B 1 180 ? 16.598 -17.553 7.718 1.00 21.28 751 VAL B N 1
ATOM 3379 C CA . VAL B 1 180 ? 15.166 -17.783 7.957 1.00 21.26 751 VAL B CA 1
ATOM 3380 C C . VAL B 1 180 ? 14.916 -17.922 9.462 1.00 23.48 751 VAL B C 1
ATOM 3381 O O . VAL B 1 180 ? 13.955 -17.324 9.975 1.00 22.18 751 VAL B O 1
ATOM 3385 N N . MET B 1 181 ? 15.799 -18.664 10.166 1.00 20.24 752 MET B N 1
ATOM 3386 C CA . MET B 1 181 ? 15.669 -18.847 11.636 1.00 20.07 752 MET B CA 1
ATOM 3387 C C . MET B 1 181 ? 15.676 -17.498 12.325 1.00 23.10 752 MET B C 1
ATOM 3388 O O . MET B 1 181 ? 14.816 -17.234 13.143 1.00 21.41 752 MET B O 1
ATOM 3393 N N . LYS B 1 182 ? 16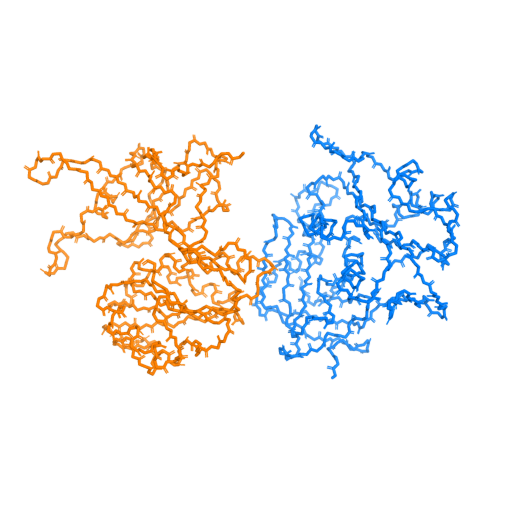.623 -16.625 11.975 1.00 21.11 753 LYS B N 1
ATOM 3394 C CA . LYS B 1 182 ? 16.651 -15.304 12.610 1.00 21.70 753 LYS B CA 1
ATOM 3395 C C . LYS B 1 182 ? 15.425 -14.449 12.286 1.00 23.82 753 LYS B C 1
ATOM 3396 O O . LYS B 1 182 ? 14.883 -13.777 13.177 1.00 22.93 753 LYS B O 1
ATOM 3402 N N . ALA B 1 183 ? 14.977 -14.474 11.025 1.00 20.64 754 ALA B N 1
ATOM 3403 C CA . ALA B 1 183 ? 13.803 -13.694 10.608 1.00 21.76 754 ALA B CA 1
ATOM 3404 C C . ALA B 1 183 ? 12.558 -14.100 11.413 1.00 24.87 754 ALA B C 1
ATOM 3405 O O . ALA B 1 183 ? 11.753 -13.248 11.789 1.00 24.31 754 ALA B O 1
ATOM 3407 N N . ILE B 1 184 ? 12.446 -15.401 11.728 1.00 20.82 755 ILE B N 1
ATOM 3408 C CA . ILE B 1 184 ? 11.321 -15.939 12.480 1.00 21.80 755 ILE B CA 1
ATOM 3409 C C . ILE B 1 184 ? 11.461 -15.678 13.983 1.00 26.19 755 ILE B C 1
ATOM 3410 O O . ILE B 1 184 ? 10.509 -15.249 14.643 1.00 27.46 755 ILE B O 1
ATOM 3415 N N . LEU B 1 185 ? 12.616 -16.008 14.525 1.00 22.31 756 LEU B N 1
ATOM 3416 C CA . LEU B 1 185 ? 12.782 -15.971 15.985 1.00 22.41 756 LEU B CA 1
ATOM 3417 C C . LEU B 1 185 ? 12.935 -14.567 16.552 1.00 28.18 756 LEU B C 1
ATOM 3418 O O . LEU B 1 185 ? 12.514 -14.320 17.692 1.00 30.21 756 LEU B O 1
ATOM 3423 N N . SER B 1 186 ? 13.511 -13.636 15.769 1.00 26.52 757 SER B N 1
ATOM 3424 C CA . SER B 1 186 ? 13.697 -12.241 16.191 1.00 27.48 757 SER B CA 1
ATOM 3425 C C . SER B 1 186 ? 12.449 -11.361 15.973 1.00 27.93 757 SER B C 1
ATOM 3426 O O . SER B 1 186 ? 12.431 -10.172 16.301 1.00 28.00 757 SER B O 1
ATOM 3429 N N . ASN B 1 187 ? 11.396 -11.939 15.412 1.00 24.53 758 ASN B N 1
ATOM 3430 C CA . ASN B 1 187 ? 10.198 -11.171 15.142 1.00 25.41 758 ASN B CA 1
ATOM 3431 C C . ASN B 1 187 ? 9.264 -11.342 16.344 1.00 29.42 758 ASN B C 1
ATOM 3432 O O . ASN B 1 187 ? 8.982 -12.477 16.710 1.00 30.61 758 ASN B O 1
ATOM 3437 N N . PRO B 1 188 ? 8.813 -10.249 16.988 1.00 27.31 759 PRO B N 1
ATOM 3438 C CA . PRO B 1 188 ? 7.978 -10.393 18.200 1.00 27.57 759 PRO B CA 1
ATOM 3439 C C . PRO B 1 188 ? 6.545 -10.844 17.927 1.00 31.01 759 PRO B C 1
ATOM 3440 O O . PRO B 1 188 ? 5.790 -11.020 18.892 1.00 29.04 759 PRO B O 1
ATOM 3444 N N . SER B 1 189 ? 6.140 -10.944 16.624 1.00 28.03 760 SER B N 1
ATOM 3445 C CA . SER B 1 189 ? 4.778 -11.354 16.249 1.00 31.91 760 SER B CA 1
ATOM 3446 C C . SER B 1 189 ? 4.701 -12.675 15.454 1.00 37.08 760 SER B C 1
ATOM 3447 O O . SER B 1 189 ? 3.630 -13.037 14.954 1.00 42.39 760 SER B O 1
ATOM 3450 N N . ASP B 1 190 ? 5.811 -13.393 15.356 1.00 28.59 761 ASP B N 1
ATOM 3451 C CA . ASP B 1 190 ? 5.846 -14.646 14.597 1.00 26.43 761 ASP B CA 1
ATOM 3452 C C . ASP B 1 190 ? 5.932 -15.827 15.586 1.00 28.80 761 ASP B C 1
ATOM 3453 O O . ASP B 1 190 ? 6.857 -15.876 16.387 1.00 27.16 761 ASP B O 1
ATOM 3458 N N . LEU B 1 191 ? 4.972 -16.763 15.524 1.00 26.09 762 LEU B N 1
ATOM 3459 C CA . LEU B 1 191 ? 4.962 -17.951 16.394 1.00 24.92 762 LEU B CA 1
ATOM 3460 C C . LEU B 1 191 ? 5.321 -19.239 15.649 1.00 28.91 762 LEU B C 1
ATOM 3461 O O . LEU B 1 191 ? 5.161 -20.337 16.201 1.00 28.50 762 LEU B O 1
ATOM 3466 N N . THR B 1 192 ? 5.840 -19.109 14.426 1.00 25.52 763 THR B N 1
ATOM 3467 C CA . THR B 1 192 ? 6.270 -20.262 13.627 1.00 24.52 763 THR B CA 1
ATOM 3468 C C . THR B 1 192 ? 7.320 -21.088 14.381 1.00 27.94 763 THR B C 1
ATOM 3469 O O . THR B 1 192 ? 8.198 -20.509 15.036 1.00 27.05 763 THR B O 1
ATOM 3473 N N . GLU B 1 193 ? 7.161 -22.435 14.364 1.00 26.33 764 GLU B N 1
ATOM 3474 C CA . GLU B 1 193 ? 8.095 -23.360 15.040 1.00 25.48 764 GLU B CA 1
ATOM 3475 C C . GLU B 1 193 ? 9.097 -23.856 14.035 1.00 27.72 764 GLU B C 1
ATOM 3476 O O . GLU B 1 193 ? 8.768 -23.958 12.855 1.00 28.06 764 GLU B O 1
ATOM 3482 N N . ILE B 1 194 ? 10.316 -24.192 14.489 1.00 22.60 765 ILE B N 1
ATOM 3483 C CA . ILE B 1 194 ? 11.385 -24.630 13.595 1.00 22.44 765 ILE B CA 1
ATOM 3484 C C . ILE B 1 194 ? 12.058 -25.885 14.137 1.00 26.16 765 ILE B C 1
ATOM 3485 O O . ILE B 1 194 ? 12.312 -25.978 15.338 1.00 25.18 765 ILE B O 1
ATOM 3490 N N . ARG B 1 195 ? 12.460 -26.780 13.232 1.00 23.41 766 ARG B N 1
ATOM 3491 C CA . ARG B 1 195 ? 13.312 -27.912 13.584 1.00 24.85 766 ARG B CA 1
ATOM 3492 C C . ARG B 1 195 ? 14.467 -27.905 12.599 1.00 26.79 766 ARG B C 1
ATOM 3493 O O . ARG B 1 195 ? 14.228 -27.922 11.401 1.00 27.03 766 ARG B O 1
ATOM 3501 N N . LEU B 1 196 ? 15.699 -27.872 13.094 1.00 23.78 767 LEU B N 1
ATOM 3502 C CA . LEU B 1 196 ? 16.856 -27.912 12.217 1.00 23.24 767 LEU B CA 1
ATOM 3503 C C . LEU B 1 196 ? 17.610 -29.233 12.388 1.00 26.83 767 LEU B C 1
ATOM 3504 O O . LEU B 1 196 ? 17.913 -29.656 13.512 1.00 26.80 767 LEU B O 1
ATOM 3509 N N . LEU B 1 197 ? 17.975 -29.817 11.261 1.00 24.70 768 LEU B N 1
ATOM 3510 C CA . LEU B 1 197 ? 18.817 -31.019 11.248 1.00 25.65 768 LEU B CA 1
ATOM 3511 C C . LEU B 1 197 ? 20.055 -30.608 10.421 1.00 29.10 768 LEU B C 1
ATOM 3512 O O . LEU B 1 197 ? 19.928 -30.226 9.258 1.00 28.57 768 LEU B O 1
ATOM 3517 N N . TYR B 1 198 ? 21.223 -30.590 11.060 1.00 26.31 769 TYR B N 1
ATOM 3518 C CA . TYR B 1 198 ? 22.430 -30.081 10.395 1.00 25.67 769 TYR B CA 1
ATOM 3519 C C . TYR B 1 198 ? 23.479 -31.165 10.284 1.00 31.06 769 TYR B C 1
ATOM 3520 O O . TYR B 1 198 ? 23.989 -31.627 11.307 1.00 32.51 769 TYR B O 1
ATOM 3529 N N . ALA B 1 199 ? 23.826 -31.536 9.046 1.00 27.74 770 ALA B N 1
ATOM 3530 C CA . ALA B 1 199 ? 24.797 -32.595 8.764 1.00 30.53 770 ALA B CA 1
ATOM 3531 C C . ALA B 1 199 ? 26.129 -32.064 8.282 1.00 36.04 770 ALA B C 1
ATOM 3532 O O . ALA B 1 199 ? 26.176 -31.124 7.485 1.00 36.04 770 ALA B O 1
ATOM 3534 N N . ASN B 1 200 ? 27.232 -32.681 8.753 1.00 35.76 771 ASN B N 1
ATOM 3535 C CA . ASN B 1 200 ? 28.569 -32.251 8.358 1.00 34.83 771 ASN B CA 1
ATOM 3536 C C . ASN B 1 200 ? 29.495 -33.431 8.315 1.00 38.84 771 ASN B C 1
ATOM 3537 O O . ASN B 1 200 ? 29.174 -34.463 8.894 1.00 39.20 771 ASN B O 1
ATOM 3542 N N . GLN B 1 201 ? 30.643 -33.289 7.648 1.00 37.46 772 GLN B N 1
ATOM 3543 C CA . GLN B 1 201 ? 31.618 -34.385 7.585 1.00 41.90 772 GLN B CA 1
ATOM 3544 C C . GLN B 1 201 ? 32.227 -34.642 8.964 1.00 46.62 772 GLN B C 1
ATOM 3545 O O . GLN B 1 201 ? 32.227 -35.779 9.419 1.00 48.02 772 GLN B O 1
ATOM 3551 N N . THR B 1 202 ? 32.674 -33.574 9.642 1.00 42.64 773 THR B N 1
ATOM 3552 C CA . THR B 1 202 ? 33.239 -33.629 10.993 1.00 43.76 773 THR B CA 1
ATOM 3553 C C . THR B 1 202 ? 32.626 -32.537 11.858 1.00 46.25 773 THR B C 1
ATOM 3554 O O . THR B 1 202 ? 32.071 -31.564 11.331 1.00 41.77 773 THR B O 1
ATOM 3558 N N . GLU B 1 203 ? 32.795 -32.669 13.189 1.00 44.62 774 GLU B N 1
ATOM 3559 C CA . GLU B 1 203 ? 32.361 -31.707 14.206 1.00 44.90 774 GLU B CA 1
ATOM 3560 C C . GLU B 1 203 ? 33.034 -30.340 13.966 1.00 49.66 774 GLU B C 1
ATOM 3561 O O . GLU B 1 203 ? 32.412 -29.300 14.183 1.00 46.27 774 GLU B O 1
ATOM 3567 N N . ALA B 1 204 ? 34.294 -30.358 13.470 1.00 50.09 775 ALA B N 1
ATOM 3568 C CA . ALA B 1 204 ? 35.076 -29.154 13.162 1.00 49.41 775 ALA B CA 1
ATOM 3569 C C . ALA B 1 204 ? 34.479 -28.345 12.005 1.00 50.17 775 ALA B C 1
ATOM 3570 O O . ALA B 1 204 ? 34.684 -27.135 11.954 1.00 51.18 775 ALA B O 1
ATOM 3572 N N . ASP B 1 205 ? 33.728 -29.002 11.100 1.00 42.69 776 ASP B N 1
ATOM 3573 C CA . ASP B 1 205 ? 33.077 -28.369 9.956 1.00 40.35 776 ASP B CA 1
ATOM 3574 C C . ASP B 1 205 ? 31.759 -27.667 10.284 1.00 38.84 776 ASP B C 1
ATOM 3575 O O . ASP B 1 205 ? 31.223 -27.002 9.405 1.00 40.26 776 ASP B O 1
ATOM 3580 N N . ILE B 1 206 ? 31.202 -27.848 11.501 1.00 31.52 777 ILE B N 1
ATOM 3581 C CA . ILE B 1 206 ? 29.920 -27.221 11.858 1.00 29.06 777 ILE B CA 1
ATOM 3582 C C . ILE B 1 206 ? 30.112 -25.711 11.867 1.00 33.24 777 ILE B C 1
ATOM 3583 O O . ILE B 1 206 ? 30.960 -25.226 12.612 1.00 34.90 777 ILE B O 1
ATOM 3588 N N . LEU B 1 207 ? 29.330 -24.988 11.061 1.00 28.59 778 LEU B N 1
ATOM 3589 C CA . LEU B 1 207 ? 29.394 -23.538 11.021 1.00 27.34 778 LEU B CA 1
ATOM 3590 C C . LEU B 1 207 ? 28.461 -22.950 12.064 1.00 28.32 778 LEU B C 1
ATOM 3591 O O . LEU B 1 207 ? 27.381 -23.494 12.296 1.00 26.47 778 LEU B O 1
ATOM 3596 N N . LEU B 1 208 ? 28.852 -21.782 12.629 1.00 25.62 779 LEU B N 1
ATOM 3597 C CA . LEU B 1 208 ? 28.013 -20.969 13.552 1.00 24.19 779 LEU B CA 1
ATOM 3598 C C . LEU B 1 208 ? 27.400 -21.784 14.705 1.00 27.24 779 LEU B C 1
ATOM 3599 O O . LEU B 1 208 ? 26.274 -21.491 15.145 1.00 25.55 779 LEU B O 1
ATOM 3604 N N . ARG B 1 209 ? 28.155 -22.773 15.215 1.00 25.76 780 ARG B N 1
ATOM 3605 C CA . ARG B 1 209 ? 27.643 -23.598 16.319 1.00 26.04 780 ARG B CA 1
ATOM 3606 C C . ARG B 1 209 ? 27.288 -22.754 17.570 1.00 27.84 780 ARG B C 1
ATOM 3607 O O . ARG B 1 209 ? 26.187 -22.931 18.089 1.00 25.88 780 ARG B O 1
ATOM 3615 N N . PRO B 1 210 ? 28.155 -21.815 18.057 1.00 25.57 781 PRO B N 1
ATOM 3616 C CA . PRO B 1 210 ? 27.773 -21.019 19.242 1.00 25.62 781 PRO B CA 1
ATOM 3617 C C . PRO B 1 210 ? 26.467 -20.245 19.009 1.00 27.40 781 PRO B C 1
ATOM 3618 O O . PRO B 1 210 ? 25.602 -20.185 19.892 1.00 26.12 781 PRO B O 1
ATOM 3622 N N . GLU B 1 211 ? 26.317 -19.682 17.820 1.00 23.61 782 GLU B N 1
ATOM 3623 C CA . GLU B 1 211 ? 25.135 -18.900 17.439 1.00 23.13 782 GLU B CA 1
ATOM 3624 C C . GLU B 1 211 ? 23.896 -19.761 17.399 1.00 26.49 782 GLU B C 1
ATOM 3625 O O . GLU B 1 211 ? 22.840 -19.324 17.863 1.00 24.22 782 GLU B O 1
ATOM 3631 N N . LEU B 1 212 ? 24.002 -20.963 16.810 1.00 24.83 783 LEU B N 1
ATOM 3632 C CA . LEU B 1 212 ? 22.881 -21.900 16.752 1.00 24.12 783 LEU B CA 1
ATOM 3633 C C . LEU B 1 212 ? 22.486 -22.324 18.149 1.00 27.94 783 LEU B C 1
ATOM 3634 O O . LEU B 1 212 ? 21.295 -22.318 18.467 1.00 27.31 783 LEU B O 1
ATOM 3639 N N . GLU B 1 213 ? 23.466 -22.697 18.985 1.00 25.02 784 GLU B N 1
ATOM 3640 C CA . GLU B 1 213 ? 23.176 -23.085 20.363 1.00 27.75 784 GLU B CA 1
ATOM 3641 C C . GLU B 1 213 ? 22.507 -21.953 21.146 1.00 29.24 784 GLU B C 1
ATOM 3642 O O . GLU B 1 213 ? 21.562 -22.224 21.883 1.00 28.15 784 GLU B O 1
ATOM 3648 N N . ALA B 1 214 ? 22.954 -20.695 20.944 1.00 24.88 785 ALA B N 1
ATOM 3649 C CA . ALA B 1 214 ? 22.370 -19.534 21.641 1.00 25.18 785 ALA B CA 1
ATOM 3650 C C . ALA B 1 214 ? 20.921 -19.296 21.184 1.00 26.35 785 ALA B C 1
ATOM 3651 O O . ALA B 1 214 ? 20.098 -18.919 22.007 1.00 25.76 785 ALA B O 1
ATOM 3653 N N . LEU B 1 215 ? 20.596 -19.565 19.898 1.00 25.07 786 LEU B N 1
ATOM 3654 C CA . LEU B 1 215 ? 19.212 -19.429 19.409 1.00 25.83 786 LEU B CA 1
ATOM 3655 C C . LEU B 1 215 ? 18.319 -20.482 20.061 1.00 30.26 786 LEU B C 1
ATOM 3656 O O . LEU B 1 215 ? 17.205 -20.164 20.484 1.00 29.42 786 LEU B O 1
ATOM 3661 N N . ALA B 1 216 ? 18.783 -21.732 20.124 1.00 28.01 787 ALA B N 1
ATOM 3662 C CA . ALA B 1 216 ? 18.029 -22.835 20.740 1.00 29.10 787 ALA B CA 1
ATOM 3663 C C . ALA B 1 216 ? 17.821 -22.548 22.242 1.00 31.71 787 ALA B C 1
ATOM 3664 O O . ALA B 1 216 ? 16.721 -22.735 22.764 1.00 32.75 787 ALA B O 1
ATOM 3666 N N . LYS B 1 217 ? 18.840 -21.969 22.890 1.00 27.08 788 LYS B N 1
ATOM 3667 C CA . LYS B 1 217 ? 18.778 -21.624 24.315 1.00 25.56 788 LYS B CA 1
ATOM 3668 C C . LYS B 1 217 ? 17.806 -20.451 24.566 1.00 27.27 788 LYS B C 1
ATOM 3669 O O . LYS B 1 217 ? 17.086 -20.473 25.572 1.00 29.33 788 LYS B O 1
ATOM 3675 N N . SER B 1 218 ? 17.769 -19.454 23.661 1.00 23.92 789 SER B N 1
ATOM 3676 C CA . SER B 1 218 ? 16.926 -18.273 23.878 1.00 22.36 789 SER B CA 1
ATOM 3677 C C . SER B 1 218 ? 15.491 -18.392 23.272 1.00 25.42 789 SER B C 1
ATOM 3678 O O . SER B 1 218 ? 14.657 -17.533 23.528 1.00 25.35 789 SER B O 1
ATOM 3681 N N . HIS B 1 219 ? 15.174 -19.475 22.545 1.00 23.00 790 HIS B N 1
ATOM 3682 C CA . HIS B 1 219 ? 13.784 -19.699 22.063 1.00 22.19 790 HIS B CA 1
ATOM 3683 C C . HIS B 1 219 ? 13.508 -21.206 22.249 1.00 24.07 790 HIS B C 1
ATOM 3684 O O . HIS B 1 219 ? 13.198 -21.901 21.272 1.00 25.84 790 HIS B O 1
ATOM 3691 N N . PRO B 1 220 ? 13.592 -21.733 23.493 1.00 24.94 791 PRO B N 1
ATOM 3692 C CA . PRO B 1 220 ? 13.536 -23.198 23.687 1.00 26.47 791 PRO B CA 1
ATOM 3693 C C . PRO B 1 220 ? 12.245 -23.888 23.283 1.00 31.07 791 PRO B C 1
ATOM 3694 O O . PRO B 1 220 ? 12.280 -25.065 22.935 1.00 29.12 791 PRO B O 1
ATOM 3698 N N . ASP B 1 221 ? 11.119 -23.161 23.289 1.00 27.34 792 ASP B N 1
ATOM 3699 C CA . ASP B 1 221 ? 9.865 -23.805 22.922 1.00 28.38 792 ASP B CA 1
ATOM 3700 C C . ASP B 1 221 ? 9.524 -23.628 21.465 1.00 30.38 792 ASP B C 1
ATOM 3701 O O . ASP B 1 221 ? 8.478 -24.114 21.040 1.00 30.90 792 ASP B O 1
ATOM 3706 N N . ARG B 1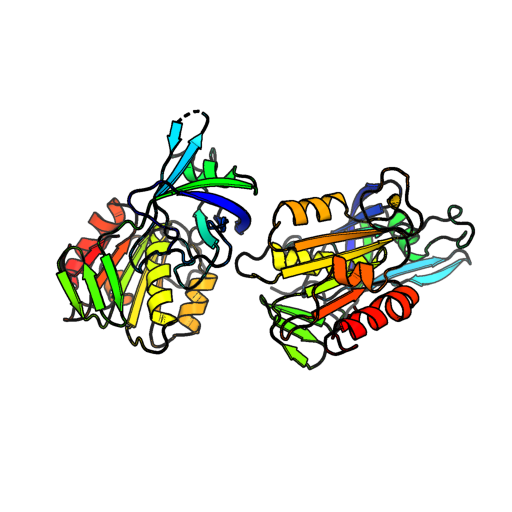 222 ? 10.363 -22.910 20.710 1.00 25.75 793 ARG B N 1
ATOM 3707 C CA . ARG B 1 222 ? 10.124 -22.624 19.301 1.00 25.47 793 ARG B CA 1
ATOM 3708 C C . ARG B 1 222 ? 11.065 -23.313 18.342 1.00 29.89 793 ARG B C 1
ATOM 3709 O O . ARG B 1 222 ? 10.738 -23.421 17.166 1.00 30.16 793 ARG B O 1
ATOM 3717 N N . VAL B 1 223 ? 12.244 -23.693 18.808 1.00 25.38 794 VAL B N 1
ATOM 3718 C CA . VAL B 1 223 ? 13.241 -24.307 17.922 1.00 25.25 794 VAL B CA 1
ATOM 3719 C C . VAL B 1 223 ? 13.988 -25.442 18.615 1.00 29.45 794 VAL B C 1
ATOM 3720 O O . VAL B 1 223 ? 14.181 -25.405 19.832 1.00 28.44 794 VAL B O 1
ATOM 3724 N N . LYS B 1 224 ? 14.352 -26.477 17.840 1.00 24.81 795 LYS B N 1
ATOM 3725 C CA . LYS B 1 224 ? 15.252 -27.549 18.265 1.00 25.76 795 LYS B CA 1
ATOM 3726 C C . LYS B 1 224 ? 16.267 -27.731 17.158 1.00 30.05 795 LYS B C 1
ATOM 3727 O O . LYS B 1 224 ? 15.950 -27.560 15.968 1.00 30.16 795 LYS B O 1
ATOM 3733 N N . ILE B 1 225 ? 17.494 -28.046 17.545 1.00 27.00 796 ILE B N 1
ATOM 3734 C CA . ILE B 1 225 ? 18.582 -28.245 16.602 1.00 27.52 796 ILE B CA 1
ATOM 3735 C C . ILE B 1 225 ? 19.238 -29.594 16.905 1.00 32.68 796 ILE B C 1
ATOM 3736 O O . ILE B 1 225 ? 19.534 -29.917 18.067 1.00 31.44 796 ILE B O 1
ATOM 3741 N N . HIS B 1 226 ? 19.415 -30.403 15.859 1.00 29.60 797 HIS B N 1
ATOM 3742 C CA . HIS B 1 226 ? 20.069 -31.703 15.997 1.00 31.40 797 HIS B CA 1
ATOM 3743 C C . HIS B 1 226 ? 21.171 -31.750 14.960 1.00 33.08 797 HIS B C 1
ATOM 3744 O O . HIS B 1 226 ? 21.012 -31.194 13.862 1.00 29.52 797 HIS B O 1
ATOM 3751 N N . TYR B 1 227 ? 22.307 -32.365 15.329 1.00 31.70 798 TYR B N 1
ATOM 3752 C CA . TYR B 1 227 ? 23.478 -32.477 14.478 1.00 31.22 798 TYR B CA 1
ATOM 3753 C C . TYR B 1 227 ? 23.802 -33.923 14.161 1.00 34.69 798 TYR B C 1
ATOM 3754 O O . TYR B 1 227 ? 23.532 -34.829 14.962 1.00 34.47 798 TYR B O 1
ATOM 3763 N N . THR B 1 228 ? 24.407 -34.133 12.989 1.00 33.28 799 THR B N 1
ATOM 3764 C CA . THR B 1 228 ? 24.976 -35.436 12.601 1.00 34.54 799 THR B CA 1
ATOM 3765 C C . THR B 1 228 ? 26.324 -35.178 11.932 1.00 38.05 799 THR B C 1
ATOM 3766 O O . THR B 1 228 ? 26.503 -34.158 11.259 1.00 35.11 799 THR B O 1
ATOM 3770 N N . VAL B 1 229 ? 27.296 -36.043 12.204 1.00 36.98 800 VAL B N 1
ATOM 3771 C CA . VAL B 1 229 ? 28.617 -35.929 11.591 1.00 38.46 800 VAL B CA 1
ATOM 3772 C C . VAL B 1 229 ? 28.997 -37.298 11.019 1.00 44.46 800 VAL B C 1
ATOM 3773 O O . VAL B 1 229 ? 28.586 -38.324 11.574 1.00 44.11 800 VAL B O 1
ATOM 3777 N N . ASP B 1 230 ? 29.689 -37.314 9.871 1.00 44.57 801 ASP B N 1
ATOM 3778 C CA . ASP B 1 230 ? 30.094 -38.580 9.223 1.00 49.22 801 ASP B CA 1
ATOM 3779 C C . ASP B 1 230 ? 31.215 -39.258 9.995 1.00 58.50 801 ASP B C 1
ATOM 3780 O O . ASP B 1 230 ? 31.266 -40.497 10.072 1.00 62.04 801 ASP B O 1
ATOM 3785 N N . ARG B 1 231 ? 32.119 -38.451 10.568 1.00 55.02 802 ARG B N 1
ATOM 3786 C CA . ARG B 1 231 ? 33.261 -38.968 11.329 1.00 57.38 802 ARG B CA 1
ATOM 3787 C C . ARG B 1 231 ? 33.260 -38.396 12.781 1.00 60.39 802 ARG B C 1
ATOM 3788 O O . ARG B 1 231 ? 33.920 -37.385 13.027 1.00 57.50 802 ARG B O 1
ATOM 3796 N N . PRO B 1 232 ? 32.523 -39.012 13.755 1.00 59.78 803 PRO B N 1
ATOM 3797 C CA . PRO B 1 232 ? 32.480 -38.430 15.114 1.00 60.17 803 PRO B CA 1
ATOM 3798 C C . PRO B 1 232 ? 33.661 -38.763 16.025 1.00 69.48 803 PRO B C 1
ATOM 3799 O O . PRO B 1 232 ? 34.357 -39.756 15.805 1.00 70.14 803 PRO B O 1
ATOM 3803 N N . THR B 1 233 ? 33.850 -37.933 17.074 1.00 68.15 804 THR B N 1
ATOM 3804 C CA . THR B 1 233 ? 34.857 -38.091 18.132 1.00 70.71 804 THR B CA 1
ATOM 3805 C C . THR B 1 233 ? 34.186 -38.805 19.335 1.00 78.29 804 THR B C 1
ATOM 3806 O O . THR B 1 233 ? 32.950 -38.835 19.374 1.00 77.25 804 THR B O 1
ATOM 3810 N N . PRO B 1 234 ? 34.930 -39.407 20.307 1.00 78.14 805 PRO B N 1
ATOM 3811 C CA . PRO B 1 234 ? 34.252 -40.148 21.393 1.00 79.50 805 PRO B CA 1
ATOM 3812 C C . PRO B 1 234 ? 33.262 -39.365 22.267 1.00 81.27 805 PRO B C 1
ATOM 3813 O O . PRO B 1 234 ? 32.263 -39.947 22.688 1.00 82.24 805 PRO B O 1
ATOM 3817 N N . GLY B 1 235 ? 33.518 -38.082 22.519 1.00 75.37 806 GLY B N 1
ATOM 3818 C CA . GLY B 1 235 ? 32.637 -37.259 23.348 1.00 72.80 806 GLY B CA 1
ATOM 3819 C C . GLY B 1 235 ? 31.540 -36.518 22.603 1.00 72.77 806 GLY B C 1
ATOM 3820 O O . GLY B 1 235 ? 31.188 -35.397 22.993 1.00 71.21 806 GLY B O 1
ATOM 3821 N N . TRP B 1 236 ? 30.983 -37.137 21.529 1.00 66.71 807 TRP B N 1
ATOM 3822 C CA . TRP B 1 236 ? 29.927 -36.553 20.678 1.00 62.91 807 TRP B CA 1
ATOM 3823 C C . TRP B 1 236 ? 28.522 -36.960 21.176 1.00 69.19 807 TRP B C 1
ATOM 3824 O O . TRP B 1 236 ? 28.212 -38.151 21.256 1.00 70.85 807 TRP B O 1
ATOM 3835 N N . LYS B 1 237 ? 27.691 -35.960 21.526 1.00 65.40 808 LYS B N 1
ATOM 3836 C CA . LYS B 1 237 ? 26.352 -36.148 22.096 1.00 65.43 808 LYS B CA 1
ATOM 3837 C C . LYS B 1 237 ? 25.205 -36.181 21.067 1.00 66.64 808 LYS B C 1
ATOM 3838 O O . LYS B 1 237 ? 24.034 -36.170 21.464 1.00 67.72 808 LYS B O 1
ATOM 3844 N N . TYR B 1 238 ? 25.522 -36.249 19.763 1.00 58.16 809 TYR B N 1
ATOM 3845 C CA . TYR B 1 238 ? 24.477 -36.256 18.739 1.00 54.76 809 TYR B CA 1
ATOM 3846 C C . TYR B 1 238 ? 24.588 -37.462 17.803 1.00 55.71 809 TYR B C 1
ATOM 3847 O O . TYR B 1 238 ? 25.201 -38.467 18.179 1.00 57.66 809 TYR B O 1
ATOM 3856 N N . SER B 1 239 ? 23.976 -37.395 16.605 1.00 46.90 810 SER B N 1
ATOM 3857 C CA . SER B 1 239 ? 23.957 -38.533 15.682 1.00 47.21 810 SER B CA 1
ATOM 3858 C C . SER B 1 239 ? 25.234 -38.718 14.847 1.00 50.53 810 SER B C 1
ATOM 3859 O O . SER B 1 239 ? 26.020 -37.784 14.686 1.00 47.51 810 SER B O 1
ATOM 3862 N N . SER B 1 240 ? 25.420 -39.945 14.306 1.00 49.55 811 SER B N 1
ATOM 3863 C CA . SER B 1 240 ? 26.556 -40.319 13.454 1.00 51.38 811 SER B CA 1
ATOM 3864 C C . SER B 1 240 ? 26.036 -40.826 12.107 1.00 57.68 811 SER B C 1
ATOM 3865 O O . SER B 1 240 ? 24.976 -41.463 12.044 1.00 58.34 811 SER B O 1
ATOM 3868 N N . GLY B 1 241 ? 26.833 -40.616 11.066 1.00 53.92 812 GLY B N 1
ATOM 3869 C CA . GLY B 1 241 ? 26.538 -41.099 9.727 1.00 54.75 812 GLY B CA 1
ATOM 3870 C C . GLY B 1 241 ? 25.596 -40.219 8.948 1.00 57.03 812 GLY B C 1
ATOM 3871 O O . GLY B 1 241 ? 25.333 -39.081 9.342 1.00 53.31 812 GLY B O 1
ATOM 3872 N N . PHE B 1 242 ? 25.090 -40.754 7.830 1.00 55.56 813 PHE B N 1
ATOM 3873 C CA . PHE B 1 242 ? 24.177 -40.030 6.942 1.00 53.59 813 PHE B CA 1
ATOM 3874 C C . PHE B 1 242 ? 22.781 -39.884 7.522 1.00 53.66 813 PHE B C 1
ATOM 3875 O O . PHE B 1 242 ? 22.328 -40.743 8.293 1.00 55.04 813 PHE B O 1
ATOM 3883 N N . ILE B 1 243 ? 22.086 -38.803 7.115 1.00 45.63 814 ILE B N 1
ATOM 3884 C CA . ILE B 1 243 ? 20.692 -38.569 7.481 1.00 42.86 814 ILE B CA 1
ATOM 3885 C C . ILE B 1 243 ? 19.872 -39.801 6.985 1.00 48.88 814 ILE B C 1
ATOM 3886 O O . ILE B 1 243 ? 20.041 -40.244 5.841 1.00 48.58 814 ILE B O 1
ATOM 3891 N N . ASP B 1 244 ? 19.083 -40.405 7.887 1.00 46.37 815 ASP B N 1
ATOM 3892 C CA . ASP B 1 244 ? 18.219 -41.553 7.573 1.00 47.77 815 ASP B CA 1
ATOM 3893 C C . ASP B 1 244 ? 16.815 -41.289 8.125 1.00 50.73 815 ASP B C 1
ATOM 3894 O O . ASP B 1 244 ? 16.593 -40.231 8.741 1.00 48.84 815 ASP B O 1
ATOM 3899 N N . LEU B 1 245 ? 15.863 -42.199 7.873 1.00 47.52 816 LEU B N 1
ATOM 3900 C CA . LEU B 1 245 ? 14.485 -42.021 8.341 1.00 47.43 816 LEU B CA 1
ATOM 3901 C C . LEU B 1 245 ? 14.389 -41.818 9.852 1.00 50.38 816 LEU B C 1
ATOM 3902 O O . LEU B 1 245 ? 13.679 -40.906 10.276 1.00 47.90 816 LEU B O 1
ATOM 3907 N N . ASP B 1 246 ? 15.094 -42.661 10.647 1.00 49.55 817 ASP B N 1
ATOM 3908 C CA . ASP B 1 246 ? 15.110 -42.571 12.109 1.00 49.43 817 ASP B CA 1
ATOM 3909 C C . ASP B 1 246 ? 15.584 -41.197 12.572 1.00 50.45 817 ASP B C 1
ATOM 3910 O O . ASP B 1 246 ? 14.965 -40.606 13.456 1.00 50.35 817 ASP B O 1
ATOM 3915 N N . MET B 1 247 ? 16.667 -40.685 11.974 1.00 44.16 818 MET B N 1
ATOM 3916 C CA . MET B 1 247 ? 17.185 -39.375 12.333 1.00 40.85 818 MET B CA 1
ATOM 3917 C C . MET B 1 247 ? 16.178 -38.274 11.998 1.00 44.55 818 MET B C 1
ATOM 3918 O O . MET B 1 247 ? 15.981 -37.363 12.810 1.00 44.06 818 MET B O 1
ATOM 3923 N N . CYS B 1 248 ? 15.523 -38.364 10.814 1.00 40.86 819 CYS B N 1
ATOM 3924 C CA . CYS B 1 248 ? 14.513 -37.381 10.406 1.00 38.84 819 CYS B CA 1
ATOM 3925 C C . CYS B 1 248 ? 13.303 -37.429 11.356 1.00 41.91 819 CYS B C 1
ATOM 3926 O O . CYS B 1 248 ? 12.784 -36.375 11.720 1.00 40.64 819 CYS B O 1
ATOM 3929 N N . GLU B 1 249 ? 12.884 -38.628 11.775 1.00 39.32 820 GLU B N 1
ATOM 3930 C CA . GLU B 1 249 ? 11.745 -38.768 12.691 1.00 39.88 820 GLU B CA 1
ATOM 3931 C C . GLU B 1 249 ? 12.067 -38.232 14.087 1.00 44.38 820 GLU B C 1
ATOM 3932 O O . GLU B 1 249 ? 11.181 -37.674 14.743 1.00 44.65 820 GLU B O 1
ATOM 3938 N N . ARG B 1 250 ? 13.316 -38.412 14.545 1.00 41.01 821 ARG B N 1
ATOM 3939 C CA . ARG B 1 250 ? 13.715 -37.902 15.854 1.00 40.91 821 ARG B CA 1
ATOM 3940 C C . ARG B 1 250 ? 13.853 -36.373 15.868 1.00 41.78 821 ARG B C 1
ATOM 3941 O O . ARG B 1 250 ? 13.410 -35.733 16.817 1.00 41.18 821 ARG B O 1
ATOM 3949 N N . ALA B 1 251 ? 14.473 -35.804 14.825 1.00 36.42 822 ALA B N 1
ATOM 3950 C CA . ALA B 1 251 ? 14.815 -34.397 14.715 1.00 33.46 822 ALA B CA 1
ATOM 3951 C C . ALA B 1 251 ? 13.758 -33.477 14.117 1.00 35.00 822 ALA B C 1
ATOM 3952 O O . ALA B 1 251 ? 13.833 -32.278 14.368 1.00 33.46 822 ALA B O 1
ATOM 3954 N N . LEU B 1 252 ? 12.867 -33.988 13.245 1.00 32.98 823 LEU B N 1
ATOM 3955 C CA . LEU B 1 252 ? 11.960 -33.126 12.496 1.00 31.85 823 LEU B CA 1
ATOM 3956 C C . LEU B 1 252 ? 10.472 -33.369 12.714 1.00 37.18 823 LEU B C 1
ATOM 3957 O O . LEU B 1 252 ? 10.066 -34.414 13.231 1.00 37.50 823 LEU B O 1
ATOM 3962 N N . PHE B 1 253 ? 9.645 -32.405 12.265 1.00 33.47 824 PHE B N 1
ATOM 3963 C CA . PHE B 1 253 ? 8.189 -32.553 12.312 1.00 34.09 824 PHE B CA 1
ATOM 3964 C C . PHE B 1 253 ? 7.728 -33.468 11.177 1.00 37.78 824 PHE B C 1
ATOM 3965 O O . PHE B 1 253 ? 8.285 -33.414 10.063 1.00 35.15 824 PHE B O 1
ATOM 3973 N N . ARG B 1 254 ? 6.652 -34.260 11.421 1.00 38.36 825 ARG B N 1
ATOM 3974 C CA . ARG B 1 254 ? 6.034 -35.046 10.357 1.00 39.34 825 ARG B CA 1
ATOM 3975 C C . ARG B 1 254 ? 5.172 -34.043 9.584 1.00 44.22 825 ARG B C 1
ATOM 3976 O O . ARG B 1 254 ? 4.815 -32.995 10.135 1.00 41.15 825 ARG B O 1
ATOM 3984 N N . TYR B 1 255 ? 4.810 -34.356 8.329 1.00 44.51 826 TYR B N 1
ATOM 3985 C CA . TYR B 1 255 ? 3.936 -33.466 7.579 1.00 44.46 826 TYR B CA 1
ATOM 3986 C C . TYR B 1 255 ? 2.517 -33.429 8.149 1.00 50.68 826 TYR B C 1
ATOM 3987 O O . TYR B 1 255 ? 1.936 -34.466 8.505 1.00 52.16 826 TYR B O 1
ATOM 3996 N N . GLU B 1 256 ? 1.977 -32.210 8.213 1.00 46.04 827 GLU B N 1
ATOM 3997 C CA . GLU B 1 256 ? 0.618 -31.846 8.613 1.00 46.89 827 GLU B CA 1
ATOM 3998 C C . GLU B 1 256 ? 0.343 -30.580 7.799 1.00 49.07 827 GLU B C 1
ATOM 3999 O O . GLU B 1 256 ? 1.309 -29.838 7.551 1.00 45.35 827 GLU B O 1
ATOM 4005 N N . PRO B 1 257 ? -0.917 -30.251 7.405 1.00 45.73 828 PRO B N 1
ATOM 4006 C CA . PRO B 1 257 ? -1.134 -28.969 6.704 1.00 45.02 828 PRO B CA 1
ATOM 4007 C C . PRO B 1 257 ? -0.566 -27.827 7.564 1.00 45.76 828 PRO B C 1
ATOM 4008 O O . PRO B 1 257 ? -0.787 -27.788 8.771 1.00 44.87 828 PRO B O 1
ATOM 4012 N N . GLY B 1 258 ? 0.241 -26.982 6.947 1.00 41.79 829 GLY B N 1
ATOM 4013 C CA . GLY B 1 258 ? 0.904 -25.895 7.636 1.00 40.43 829 GLY B CA 1
ATOM 4014 C C . GLY B 1 258 ? 2.368 -26.185 7.934 1.00 41.30 829 GLY B C 1
ATOM 4015 O O . GLY B 1 258 ? 3.057 -25.308 8.457 1.00 38.88 829 GLY B O 1
ATOM 4016 N N . THR B 1 259 ? 2.841 -27.425 7.653 1.00 35.84 830 THR B N 1
ATOM 4017 C CA . THR B 1 259 ? 4.249 -27.811 7.859 1.00 34.48 830 THR B CA 1
ATOM 4018 C C . THR B 1 259 ? 4.954 -27.900 6.498 1.00 36.76 830 THR B C 1
ATOM 4019 O O . THR B 1 259 ? 4.411 -28.482 5.564 1.00 37.87 830 THR B O 1
ATOM 4023 N N . ILE B 1 260 ? 6.149 -27.310 6.380 1.00 32.08 831 ILE B N 1
ATOM 4024 C CA . ILE B 1 260 ? 6.990 -27.418 5.183 1.00 32.80 831 ILE B CA 1
ATOM 4025 C C . ILE B 1 260 ? 8.387 -27.850 5.600 1.00 35.81 831 ILE B C 1
ATOM 4026 O O . ILE B 1 260 ? 8.726 -27.760 6.781 1.00 33.69 831 ILE B O 1
ATOM 4031 N N . SER B 1 261 ? 9.189 -28.312 4.636 1.00 33.24 832 SER B N 1
ATOM 4032 C CA . SER B 1 261 ? 10.591 -28.654 4.876 1.00 31.91 832 SER B CA 1
ATOM 4033 C C . SER B 1 261 ? 11.391 -27.906 3.838 1.00 34.57 832 SER B C 1
ATOM 4034 O O . SER B 1 261 ? 10.971 -27.839 2.682 1.00 35.67 832 SER B O 1
ATOM 4037 N N . VAL B 1 262 ? 12.491 -27.276 4.260 1.00 27.64 833 VAL B N 1
ATOM 4038 C CA . VAL B 1 262 ? 13.367 -26.529 3.357 1.00 27.61 833 VAL B CA 1
ATOM 4039 C C . VAL B 1 262 ? 14.741 -27.139 3.443 1.00 31.67 833 VAL B C 1
ATOM 4040 O O . VAL B 1 262 ? 15.159 -27.563 4.519 1.00 30.44 833 VAL B O 1
ATOM 4044 N N . LEU B 1 263 ? 15.422 -27.247 2.296 1.00 29.45 834 LEU B N 1
ATOM 4045 C CA . LEU B 1 263 ? 16.698 -27.950 2.233 1.00 29.18 834 LEU B CA 1
ATOM 4046 C C . LEU B 1 263 ? 17.794 -27.177 1.537 1.00 32.61 834 LEU B C 1
ATOM 4047 O O . LEU B 1 263 ? 17.562 -26.587 0.480 1.00 32.91 834 LEU B O 1
ATOM 4052 N N . CYS B 1 264 ? 19.030 -27.293 2.056 1.00 29.82 835 CYS B N 1
ATOM 4053 C CA . CYS B 1 264 ? 20.190 -26.731 1.391 1.00 29.54 835 CYS B CA 1
ATOM 4054 C C . CYS B 1 264 ? 21.421 -27.522 1.749 1.00 33.36 835 CYS B C 1
ATOM 4055 O O . CYS B 1 264 ? 21.780 -27.637 2.916 1.00 29.37 835 CYS B O 1
ATOM 4058 N N . GLY B 1 265 ? 22.029 -28.113 0.748 1.00 34.61 836 GLY B N 1
ATOM 4059 C CA . GLY B 1 265 ? 23.228 -28.908 0.945 1.00 36.20 836 GLY B CA 1
ATOM 4060 C C . GLY B 1 265 ? 23.669 -29.615 -0.317 1.00 43.31 836 GLY B C 1
ATOM 4061 O O . GLY B 1 265 ? 23.035 -29.455 -1.373 1.00 42.77 836 GLY B O 1
ATOM 4062 N N . PRO B 1 266 ? 24.730 -30.455 -0.211 1.00 43.42 837 PRO B N 1
ATOM 4063 C CA . PRO B 1 266 ? 25.227 -31.165 -1.401 1.00 45.45 837 PRO B CA 1
ATOM 4064 C C . PRO B 1 266 ? 24.129 -31.946 -2.110 1.00 50.18 837 PRO B C 1
ATOM 4065 O O . PRO B 1 266 ? 23.313 -32.579 -1.429 1.00 47.59 837 PRO B O 1
ATOM 4069 N N . PRO B 1 267 ? 24.077 -31.889 -3.466 1.00 49.35 838 PRO B N 1
ATOM 4070 C CA . PRO B 1 267 ? 23.043 -32.635 -4.194 1.00 50.75 838 PRO B CA 1
ATOM 4071 C C . PRO B 1 267 ? 22.894 -34.116 -3.801 1.00 54.66 838 PRO B C 1
ATOM 4072 O O . PRO B 1 267 ? 21.730 -34.498 -3.632 1.00 52.79 838 PRO B O 1
ATOM 4076 N N . PRO B 1 268 ? 23.969 -34.956 -3.593 1.00 53.9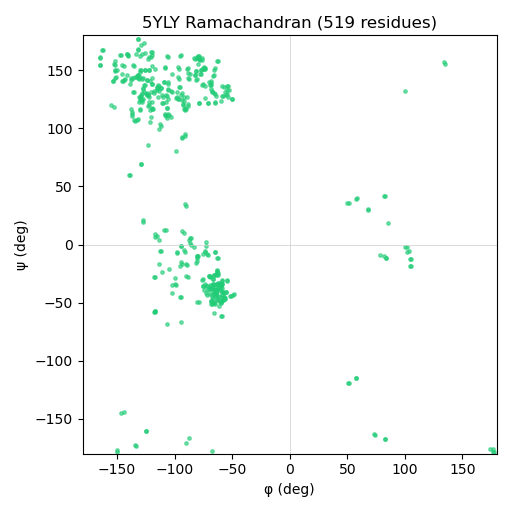2 839 PRO B N 1
ATOM 4077 C CA . PRO B 1 268 ? 23.731 -36.368 -3.202 1.00 55.55 839 PRO B CA 1
ATOM 4078 C C . PRO B 1 268 ? 23.056 -36.484 -1.843 1.00 55.83 839 PRO B C 1
ATOM 4079 O O . PRO B 1 268 ? 22.176 -37.325 -1.686 1.00 56.13 839 PRO B O 1
ATOM 4083 N N . MET B 1 269 ? 23.394 -35.570 -0.899 1.00 49.99 840 MET B N 1
ATOM 4084 C CA . MET B 1 269 ? 22.776 -35.542 0.424 1.00 48.02 840 MET B CA 1
ATOM 4085 C C . MET B 1 269 ? 21.263 -35.328 0.279 1.00 49.62 840 MET B C 1
ATOM 4086 O O . MET B 1 269 ? 20.490 -36.095 0.845 1.00 48.31 840 MET B O 1
ATOM 4091 N N . LEU B 1 270 ? 20.844 -34.301 -0.497 1.00 45.26 841 LEU B N 1
ATOM 4092 C CA . LEU B 1 270 ? 19.420 -34.000 -0.735 1.00 44.56 841 LEU B CA 1
ATOM 4093 C C . LEU B 1 270 ? 18.643 -35.154 -1.437 1.00 47.15 841 LEU B C 1
ATOM 4094 O O . LEU B 1 270 ? 17.577 -35.565 -0.960 1.00 47.19 841 LEU B O 1
ATOM 4099 N N . LYS B 1 271 ? 19.154 -35.640 -2.577 1.00 43.80 842 LYS B N 1
ATOM 4100 C CA . LYS B 1 271 ? 18.479 -36.674 -3.362 1.00 45.40 842 LYS B CA 1
ATOM 4101 C C . LYS B 1 271 ? 18.394 -38.003 -2.629 1.00 52.58 842 LYS B C 1
ATOM 4102 O O . LYS B 1 271 ? 17.375 -38.690 -2.752 1.00 52.83 842 LYS B O 1
ATOM 4108 N N . PHE B 1 272 ? 19.459 -38.376 -1.889 1.00 51.73 843 PHE B N 1
ATOM 4109 C CA . PHE B 1 272 ? 19.523 -39.700 -1.268 1.00 56.27 843 PHE B CA 1
ATOM 4110 C C . PHE B 1 272 ? 19.223 -39.736 0.224 1.00 59.74 843 PHE B C 1
ATOM 4111 O O . PHE B 1 272 ? 18.551 -40.663 0.675 1.00 61.96 843 PHE B O 1
ATOM 4119 N N . ALA B 1 273 ? 19.727 -38.772 0.993 1.00 53.23 844 ALA B N 1
ATOM 4120 C CA . ALA B 1 273 ? 19.525 -38.805 2.436 1.00 51.60 844 ALA B CA 1
ATOM 4121 C C . ALA B 1 273 ? 18.341 -37.997 2.928 1.00 53.93 844 ALA B C 1
ATOM 4122 O O . ALA B 1 273 ? 17.901 -38.232 4.049 1.00 54.26 844 ALA B O 1
ATOM 4124 N N . CYS B 1 274 ? 17.821 -37.041 2.123 1.00 48.51 845 CYS B N 1
ATOM 4125 C CA . CYS B 1 274 ? 16.764 -36.144 2.586 1.00 45.36 845 CYS B CA 1
ATOM 4126 C C . CYS B 1 274 ? 15.383 -36.411 2.017 1.00 47.91 845 CYS B C 1
ATOM 4127 O O . CYS B 1 274 ? 14.508 -36.802 2.787 1.00 48.75 845 CYS B O 1
ATOM 4130 N N . HIS B 1 275 ? 15.164 -36.166 0.696 1.00 43.04 846 HIS B N 1
ATOM 4131 C CA . HIS B 1 275 ? 13.865 -36.335 0.019 1.00 44.91 846 HIS B CA 1
ATOM 4132 C C . HIS B 1 275 ? 13.206 -37.688 0.249 1.00 51.21 846 HIS B C 1
ATOM 4133 O O . HIS B 1 275 ? 11.998 -37.694 0.525 1.00 51.89 846 HIS B O 1
ATOM 4140 N N . PRO B 1 276 ? 13.933 -38.838 0.178 1.00 49.84 847 PRO B N 1
ATOM 4141 C CA . PRO B 1 276 ? 13.262 -40.133 0.396 1.00 51.95 847 PRO B CA 1
ATOM 4142 C C . PRO B 1 276 ? 12.599 -40.239 1.761 1.00 54.03 847 PRO B C 1
ATOM 4143 O O . PRO B 1 276 ? 11.476 -40.751 1.865 1.00 55.97 847 PRO B O 1
ATOM 4147 N N . ASN B 1 277 ? 13.308 -39.778 2.800 1.00 47.36 848 ASN B N 1
ATOM 4148 C CA . ASN B 1 277 ? 12.849 -39.811 4.185 1.00 46.88 848 ASN B CA 1
ATOM 4149 C C . ASN B 1 277 ? 11.720 -38.816 4.444 1.00 48.59 848 ASN B C 1
ATOM 4150 O O . ASN B 1 277 ? 10.776 -39.158 5.154 1.00 48.20 848 ASN B O 1
ATOM 4155 N N . LEU B 1 278 ? 11.797 -37.602 3.843 1.00 44.10 849 LEU B N 1
ATOM 4156 C CA . LEU B 1 278 ? 10.744 -36.586 3.954 1.00 42.22 849 LEU B CA 1
ATOM 4157 C C . LEU B 1 278 ? 9.469 -37.054 3.261 1.00 48.29 849 LEU B C 1
ATOM 4158 O O . LEU B 1 278 ? 8.367 -36.814 3.757 1.00 47.13 849 LEU B O 1
ATOM 4163 N N . GLU B 1 279 ? 9.632 -37.756 2.128 1.00 47.94 850 GLU B N 1
ATOM 4164 C CA . GLU B 1 279 ? 8.514 -38.318 1.379 1.00 51.28 850 GLU B CA 1
ATOM 4165 C C . GLU B 1 279 ? 7.785 -39.361 2.246 1.00 56.43 850 GLU B C 1
ATOM 4166 O O . GLU B 1 279 ? 6.554 -39.376 2.282 1.00 57.51 850 GLU B O 1
ATOM 4172 N N . LYS B 1 280 ? 8.553 -40.156 3.017 1.00 52.70 851 LYS B N 1
ATOM 4173 C CA . LYS B 1 280 ? 8.014 -41.152 3.948 1.00 54.31 851 LYS B CA 1
ATOM 4174 C C . LYS B 1 280 ? 7.325 -40.482 5.147 1.00 55.67 851 LYS B C 1
ATOM 4175 O O . LYS B 1 280 ? 6.401 -41.055 5.724 1.00 56.92 851 LYS B O 1
ATOM 4181 N N . MET B 1 281 ? 7.752 -39.259 5.498 1.00 48.96 852 MET B N 1
ATOM 4182 C CA . MET B 1 281 ? 7.170 -38.480 6.593 1.00 46.79 852 MET B CA 1
ATOM 4183 C C . MET B 1 281 ? 5.962 -37.632 6.157 1.00 51.05 852 MET B C 1
ATOM 4184 O O . MET B 1 281 ? 5.439 -36.864 6.966 1.00 48.92 852 MET B O 1
ATOM 4189 N N . GLY B 1 282 ? 5.530 -37.800 4.899 1.00 49.71 853 GLY B N 1
ATOM 4190 C CA . GLY B 1 282 ? 4.373 -37.115 4.332 1.00 49.47 853 GLY B CA 1
ATOM 4191 C C . GLY B 1 282 ? 4.640 -35.908 3.449 1.00 49.72 853 GLY B C 1
ATOM 4192 O O . GLY B 1 282 ? 3.695 -35.292 2.948 1.00 48.76 853 GLY B O 1
ATOM 4193 N N . PHE B 1 283 ? 5.908 -35.526 3.277 1.00 44.41 854 PHE B N 1
ATOM 4194 C CA . PHE B 1 283 ? 6.240 -34.367 2.449 1.00 42.31 854 PHE B CA 1
ATOM 4195 C C . PHE B 1 283 ? 6.214 -34.705 0.950 1.00 48.70 854 PHE B C 1
ATOM 4196 O O . PHE B 1 283 ? 6.225 -35.871 0.579 1.00 48.59 854 PHE B O 1
ATOM 4204 N N . GLU B 1 284 ? 6.129 -33.670 0.108 1.00 47.78 855 GLU B N 1
ATOM 4205 C CA . GLU B 1 284 ? 6.046 -33.777 -1.344 1.00 49.39 855 GLU B CA 1
ATOM 4206 C C . GLU B 1 284 ? 7.093 -32.853 -1.971 1.00 53.96 855 GLU B C 1
ATOM 4207 O O . GLU B 1 284 ? 7.012 -31.632 -1.794 1.00 50.60 855 GLU B O 1
ATOM 4213 N N . LYS B 1 285 ? 8.077 -33.436 -2.688 1.00 54.48 856 LYS B N 1
ATOM 4214 C CA . LYS B 1 285 ? 9.167 -32.697 -3.336 1.00 54.41 856 LYS B CA 1
ATOM 4215 C C . LYS B 1 285 ? 8.606 -31.615 -4.266 1.00 57.99 856 LYS B C 1
ATOM 4216 O O . LYS B 1 285 ? 7.708 -31.893 -5.073 1.00 58.28 856 LYS B O 1
ATOM 4222 N N . GLY B 1 286 ? 9.098 -30.391 -4.081 1.00 52.30 857 GLY B N 1
ATOM 4223 C CA . GLY B 1 286 ? 8.711 -29.226 -4.870 1.00 51.72 857 GLY B CA 1
ATOM 4224 C C . GLY B 1 286 ? 7.452 -28.511 -4.426 1.00 55.47 857 GLY B C 1
ATOM 4225 O O . GLY B 1 286 ? 7.170 -27.419 -4.917 1.00 56.59 857 GLY B O 1
ATOM 4226 N N . VAL B 1 287 ? 6.666 -29.116 -3.522 1.00 50.49 858 VAL B N 1
ATOM 4227 C CA . VAL B 1 287 ? 5.423 -28.516 -3.026 1.00 49.78 858 VAL B CA 1
ATOM 4228 C C . VAL B 1 287 ? 5.568 -28.266 -1.499 1.00 49.75 858 VAL B C 1
ATOM 4229 O O . VAL B 1 287 ? 5.453 -27.115 -1.083 1.00 48.03 858 VAL B O 1
ATOM 4233 N N . THR B 1 288 ? 5.857 -29.313 -0.689 1.00 45.21 859 THR B N 1
ATOM 4234 C CA . THR B 1 288 ? 6.033 -29.133 0.766 1.00 43.33 859 THR B CA 1
ATOM 4235 C C . THR B 1 288 ? 7.484 -29.371 1.210 1.00 44.71 859 THR B C 1
ATOM 4236 O O . THR B 1 288 ? 7.798 -29.162 2.380 1.00 40.17 859 THR B O 1
ATOM 4240 N N . SER B 1 289 ? 8.349 -29.815 0.286 1.00 43.01 860 SER B N 1
ATOM 4241 C CA . SER B 1 289 ? 9.798 -29.994 0.458 1.00 42.19 860 SER B CA 1
ATOM 4242 C C . SER B 1 289 ? 10.403 -29.088 -0.589 1.00 45.58 860 SER B C 1
ATOM 4243 O O . SER B 1 289 ? 10.221 -29.321 -1.779 1.00 48.50 860 SER B O 1
ATOM 4246 N N . ILE B 1 290 ? 11.031 -27.993 -0.155 1.00 39.69 861 ILE B N 1
ATOM 4247 C CA . ILE B 1 290 ? 11.571 -26.984 -1.057 1.00 38.19 861 ILE B CA 1
ATOM 4248 C C . ILE B 1 290 ? 13.085 -26.874 -0.902 1.00 40.70 861 ILE B C 1
ATOM 4249 O O . ILE B 1 290 ? 13.584 -26.749 0.216 1.00 36.59 861 ILE B O 1
ATOM 4254 N N . GLU B 1 291 ? 13.820 -26.882 -2.028 1.00 39.50 862 GLU B N 1
ATOM 4255 C CA . GLU B 1 291 ? 15.271 -26.712 -1.968 1.00 38.56 862 GLU B CA 1
ATOM 4256 C C . GLU B 1 291 ? 15.659 -25.270 -2.207 1.00 44.16 862 GLU B C 1
ATOM 4257 O O . GLU B 1 291 ? 15.076 -24.629 -3.082 1.00 46.62 862 GLU B O 1
ATOM 4263 N N . PHE B 1 292 ? 16.684 -24.777 -1.492 1.00 37.96 863 PHE B N 1
ATOM 4264 C CA . PHE B 1 292 ? 17.235 -23.457 -1.760 1.00 41.13 863 PHE B CA 1
ATOM 4265 C C . PHE B 1 292 ? 18.231 -23.617 -2.932 1.00 64.22 863 PHE B C 1
ATOM 4266 O O . PHE B 1 292 ? 18.791 -24.730 -3.098 1.00 66.15 863 PHE B O 1
#